Protein AF-0000000069781737 (afdb_homodimer)

Organism: Juglans regia (NCBI:txid51240)

Radius of gyration: 39.89 Å; Cα contacts (8 Å, |Δi|>4): 405; chains: 2; bounding box: 110×147×112 Å

Foldseek 3Di:
DPDDDDDDPPDPPPPPPPPCPPVNVVVVVVVVVVVVLLVLLLVVQVVLADPVVQKRAQNSLCVLCVVLVHHSLALLVLLLCVQLVPQEARIDHSSSSSSSCVVQVDRDSPSVSVSSVVSVVVCPPPVNVLVSLLSLQNNPDHDPPDFWAFLVVVLSSLCNSPCVPQVPLSVLLNVVSVPDDPDGTGGSLLSSLSVVCSVPADPDVRVPDDPPDPGDVSVVVSNVVSVVVVD/DDDPDPPDPDPPPPPPPPPCPVVNVVVVVVVVVVVVLLVLLLVLQVVLDDPVVQKRAQNSLCVLCVLLVHDSLALLVLLLCVQLVPQEARIDHSSSSSSSCVVLVDRDSPSVSVSSVVSVVVCPPPVNVLVSLLSLQNNPDHDPPDFWAFLVVVLSSLCNSPCVPQVPLSVLVNVVSVPDDPDGTGGSLLSSLSVVCSVPADPDVRVPDDPPDPGDVVVVVSNVVSVVVVD

pLDDT: mean 88.0, std 20.46, range [17.0, 98.75]

Sequence (462 aa):
MRRSASRKTGQPNSTSSVNSSPADFFRSASSKATSKELERVDNLFYSYANGSSGMIDPEGIETLCLDMEVDHTDVRILMLAWRMKSEKQGYFSLEEWRRGLKALRADTVHKIKKALPELEKEVRRPSTFVEFSSYAFQYCLTEEKQKSIDIESICELLDLVSGTQFRAQVDLFVEYLKAQNDYKVINMDQWMGFYRFCNEISFPDLSNYDPNLAWPLILDNFVEWLEAKQSMRRSASRKTGQPNSTSSVNSSPADFFRSASSKATSKELERVDNLFYSYANGSSGMIDPEGIETLCLDMEVDHTDVRILMLAWRMKSEKQGYFSLEEWRRGLKALRADTVHKIKKALPELEKEVRRPSTFVEFSSYAFQYCLTEEKQKSIDIESICELLDLVSGTQFRAQVDLFVEYLKAQNDYKVINMDQWMGFYRFCNEISFPDLSNYDPNLAWPLILDNFVEWLEAKQS

Structure (mmCIF, N/CA/C/O backbone):
data_AF-0000000069781737-model_v1
#
loop_
_entity.id
_entity.type
_entity.pdbx_description
1 polymer 'Defective in cullin neddylation protein'
#
loop_
_atom_site.group_PDB
_atom_site.id
_atom_site.type_symbol
_atom_site.label_atom_id
_atom_site.label_alt_id
_atom_site.label_comp_id
_atom_site.label_asym_id
_atom_site.label_entity_id
_atom_site.label_seq_id
_atom_site.pdbx_PDB_ins_code
_atom_site.Cartn_x
_atom_site.Cartn_y
_atom_site.Cartn_z
_atom_site.occupancy
_atom_site.B_iso_or_equiv
_atom_site.auth_seq_id
_atom_site.auth_comp_id
_atom_site.auth_asym_id
_atom_site.auth_atom_id
_atom_site.pdbx_PDB_model_num
ATOM 1 N N . MET A 1 1 ? -53.219 56.375 83.375 1 17 1 MET A N 1
ATOM 2 C CA . MET A 1 1 ? -51.844 56.844 83.312 1 17 1 MET A CA 1
ATOM 3 C C . MET A 1 1 ? -50.969 55.938 82.438 1 17 1 MET A C 1
ATOM 5 O O . MET A 1 1 ? -50.719 54.781 82.812 1 17 1 MET A O 1
ATOM 9 N N . ARG A 1 2 ? -51.125 56.062 81 1 22.19 2 ARG A N 1
ATOM 10 C CA . ARG A 1 2 ? -50.781 55.688 79.688 1 22.19 2 ARG A CA 1
ATOM 11 C C . ARG A 1 2 ? -49.281 55.844 79.375 1 22.19 2 ARG A C 1
ATOM 13 O O . ARG A 1 2 ? -48.812 56.938 79.062 1 22.19 2 ARG A O 1
ATOM 20 N N . ARG A 1 3 ? -48.406 55.281 80.312 1 19.02 3 ARG A N 1
ATOM 21 C CA . ARG A 1 3 ? -47 55.625 80.312 1 19.02 3 ARG A CA 1
ATOM 22 C C . ARG A 1 3 ? -46.375 55.375 79 1 19.02 3 ARG A C 1
ATOM 24 O O . ARG A 1 3 ? -46.812 54.469 78.25 1 19.02 3 ARG A O 1
ATOM 31 N N . SER A 1 4 ? -45.156 55.969 78.375 1 20.45 4 SER A N 1
ATOM 32 C CA . SER A 1 4 ? -44.25 56.656 77.5 1 20.45 4 SER A CA 1
ATOM 33 C C . SER A 1 4 ? -43.156 55.75 76.938 1 20.45 4 SER A C 1
ATOM 35 O O . SER A 1 4 ? -42.312 56.156 76.188 1 20.45 4 SER A O 1
ATOM 37 N N . ALA A 1 5 ? -43.125 54.438 77.25 1 27.5 5 ALA A N 1
ATOM 38 C CA . ALA A 1 5 ? -41.75 53.969 77.062 1 27.5 5 ALA A CA 1
ATOM 39 C C . ALA A 1 5 ? -41.344 54.031 75.562 1 27.5 5 ALA A C 1
ATOM 41 O O . ALA A 1 5 ? -42.062 53.562 74.688 1 27.5 5 ALA A O 1
ATOM 42 N N . SER A 1 6 ? -40.25 54.844 75.125 1 22.27 6 SER A N 1
ATOM 43 C CA . SER A 1 6 ? -39.406 55.375 74.125 1 22.27 6 SER A CA 1
ATOM 44 C C . SER A 1 6 ? -38.5 54.312 73.5 1 22.27 6 SER A C 1
ATOM 46 O O . SER A 1 6 ? -37.75 53.625 74.25 1 22.27 6 SER A O 1
ATOM 48 N N . ARG A 1 7 ? -38.812 53.625 72.5 1 26.56 7 ARG A N 1
ATOM 49 C CA . ARG A 1 7 ? -38.219 52.562 71.688 1 26.56 7 ARG A CA 1
ATOM 50 C C . ARG A 1 7 ? -36.875 53 71.125 1 26.56 7 ARG A C 1
ATOM 52 O O . ARG A 1 7 ? -36.781 54 70.438 1 26.56 7 ARG A O 1
ATOM 59 N N . LYS A 1 8 ? -35.625 52.781 71.812 1 24.89 8 LYS A N 1
ATOM 60 C CA . LYS A 1 8 ? -34.219 53.125 71.562 1 24.89 8 LYS A CA 1
ATOM 61 C C . LYS A 1 8 ? -33.781 52.625 70.188 1 24.89 8 LYS A C 1
ATOM 63 O O . LYS A 1 8 ? -34.031 51.469 69.875 1 24.89 8 LYS A O 1
ATOM 68 N N . THR A 1 9 ? -33.531 53.438 69.125 1 23.08 9 THR A N 1
ATOM 69 C CA . THR A 1 9 ? -33.156 53.438 67.688 1 23.08 9 THR A CA 1
ATOM 70 C C . THR A 1 9 ? -31.734 52.938 67.5 1 23.08 9 THR A C 1
ATOM 72 O O . THR A 1 9 ? -30.781 53.594 67.875 1 23.08 9 THR A O 1
ATOM 75 N N . GLY A 1 10 ? -31.344 51.781 67.938 1 28.06 10 GLY A N 1
ATOM 76 C CA . GLY A 1 10 ? -29.953 51.312 67.875 1 28.06 10 GLY A CA 1
ATOM 77 C C . GLY A 1 10 ? -29.391 51.375 66.438 1 28.06 10 GLY A C 1
ATOM 78 O O . GLY A 1 10 ? -30.109 51.125 65.5 1 28.06 10 GLY A O 1
ATOM 79 N N . GLN A 1 11 ? -28.516 52.375 66.125 1 26.97 11 GLN A N 1
ATOM 80 C CA . GLN A 1 11 ? -27.859 52.719 64.875 1 26.97 11 GLN A CA 1
ATOM 81 C C . GLN A 1 11 ? -26.984 51.594 64.312 1 26.97 11 GLN A C 1
ATOM 83 O O . GLN A 1 11 ? -26.125 51.094 65.062 1 26.97 11 GLN A O 1
ATOM 88 N N . PRO A 1 12 ? -27.375 50.688 63.406 1 32.12 12 PRO A N 1
ATOM 89 C CA . PRO A 1 12 ? -26.734 49.5 62.812 1 32.12 12 PRO A CA 1
ATOM 90 C C . PRO A 1 12 ? -25.469 49.844 62.031 1 32.12 12 PRO A C 1
ATOM 92 O O . PRO A 1 12 ? -24.859 48.969 61.406 1 32.12 12 PRO A O 1
ATOM 95 N N . ASN A 1 13 ? -24.938 51.062 61.875 1 27.42 13 ASN A N 1
ATOM 96 C CA . ASN A 1 13 ? -24.297 51.344 60.594 1 27.42 13 ASN A CA 1
ATOM 97 C C . ASN A 1 13 ? -22.953 50.625 60.5 1 27.42 13 ASN A C 1
ATOM 99 O O . ASN A 1 13 ? -21.922 51.188 60.875 1 27.42 13 ASN A O 1
ATOM 103 N N . SER A 1 14 ? -22.547 49.562 61.156 1 32.84 14 SER A N 1
ATOM 104 C CA . SER A 1 14 ? -21.156 49.188 61 1 32.84 14 SER A CA 1
ATOM 105 C C . SER A 1 14 ? -20.812 48.875 59.531 1 32.84 14 SER A C 1
ATOM 107 O O . SER A 1 14 ? -21.438 48 58.938 1 32.84 14 SER A O 1
ATOM 109 N N . THR A 1 15 ? -20.297 49.875 58.625 1 30.67 15 THR A N 1
ATOM 110 C CA . THR A 1 15 ? -19.703 49.75 57.312 1 30.67 15 THR A CA 1
ATOM 111 C C . THR A 1 15 ? -18.578 48.719 57.312 1 30.67 15 THR A C 1
ATOM 113 O O . THR A 1 15 ? -17.578 48.906 57.969 1 30.67 15 THR A O 1
ATOM 116 N N . SER A 1 16 ? -18.781 47.438 57.438 1 36.41 16 SER A N 1
ATOM 117 C CA . SER A 1 16 ? -17.766 46.438 57.188 1 36.41 16 SER A CA 1
ATOM 118 C C . SER A 1 16 ? -17.016 46.719 55.906 1 36.41 16 SER A C 1
ATOM 120 O O . SER A 1 16 ? -17.609 46.719 54.812 1 36.41 16 SER A O 1
ATOM 122 N N . SER A 1 17 ? -16.031 47.594 55.875 1 38.56 17 SER A N 1
ATOM 123 C CA . SER A 1 17 ? -15.078 47.812 54.812 1 38.56 17 SER A CA 1
ATOM 124 C C . SER A 1 17 ? -14.523 46.5 54.281 1 38.56 17 SER A C 1
ATOM 126 O O . SER A 1 17 ? -13.953 45.719 55.031 1 38.56 17 SER A O 1
ATOM 128 N N . VAL A 1 18 ? -15.297 45.812 53.375 1 42.66 18 VAL A N 1
ATOM 129 C CA . VAL A 1 18 ? -14.766 44.75 52.562 1 42.66 18 VAL A CA 1
ATOM 130 C C . VAL A 1 18 ? -13.344 45.062 52.125 1 42.66 18 VAL A C 1
ATOM 132 O O . VAL A 1 18 ? -13.133 46.031 51.344 1 42.66 18 VAL A O 1
ATOM 135 N N . ASN A 1 19 ? -12.406 45.156 53 1 39.69 19 ASN A N 1
ATOM 136 C CA . ASN A 1 19 ? -11.008 45.219 52.594 1 39.69 19 ASN A CA 1
ATOM 137 C C . ASN A 1 19 ? -10.703 44.188 51.5 1 39.69 19 ASN A C 1
ATOM 139 O O . ASN A 1 19 ? -10.789 42.969 51.75 1 39.69 19 ASN A O 1
ATOM 143 N N . SER A 1 20 ? -11.141 44.469 50.344 1 46.62 20 SER A N 1
ATOM 144 C CA . SER A 1 20 ? -10.68 43.688 49.219 1 46.62 20 SER A CA 1
ATOM 145 C C . SER A 1 20 ? -9.188 43.406 49.312 1 46.62 20 SER A C 1
ATOM 147 O O . SER A 1 20 ? -8.375 44.312 49.438 1 46.62 20 SER A O 1
ATOM 149 N N . SER A 1 21 ? -8.742 42.344 49.906 1 51.09 21 SER A N 1
ATOM 150 C CA . SER A 1 21 ? -7.348 41.969 50.031 1 51.09 21 SER A CA 1
ATOM 151 C C . SER A 1 21 ? -6.594 42.125 48.719 1 51.09 21 SER A C 1
ATOM 153 O O . SER A 1 21 ? -7.199 42.094 47.625 1 51.09 21 SER A O 1
ATOM 155 N N . PRO A 1 22 ? -5.367 42.594 48.75 1 53.03 22 PRO A N 1
ATOM 156 C CA . PRO A 1 22 ? -4.5 42.656 47.562 1 53.03 22 PRO A CA 1
ATOM 157 C C . PRO A 1 22 ? -4.633 41.438 46.656 1 53.03 22 PRO A C 1
ATOM 159 O O . PRO A 1 22 ? -4.414 41.531 45.469 1 53.03 22 PRO A O 1
ATOM 162 N N . ALA A 1 23 ? -5.039 40.438 47.25 1 55.84 23 ALA A N 1
ATOM 163 C CA . ALA A 1 23 ? -5.207 39.25 46.438 1 55.84 23 ALA A CA 1
ATOM 164 C C . ALA A 1 23 ? -6.406 39.375 45.5 1 55.84 23 ALA A C 1
ATOM 166 O O . ALA A 1 23 ? -6.379 38.875 44.375 1 55.84 23 ALA A O 1
ATOM 167 N N . ASP A 1 24 ? -7.383 40.031 46.094 1 56.22 24 ASP A N 1
ATOM 168 C CA . ASP A 1 24 ? -8.578 40.219 45.281 1 56.22 24 ASP A CA 1
ATOM 169 C C . ASP A 1 24 ? -8.312 41.156 44.125 1 56.22 24 ASP A C 1
ATOM 171 O O . ASP A 1 24 ? -8.875 41 43.031 1 56.22 24 ASP A O 1
ATOM 175 N N . PHE A 1 25 ? -7.492 42.094 44.375 1 53.75 25 PHE A N 1
ATOM 176 C CA . PHE A 1 25 ? -7.109 43.062 43.344 1 53.75 25 PHE A CA 1
ATOM 177 C C . PHE A 1 25 ? -6.262 42.375 42.25 1 53.75 25 PHE A C 1
ATOM 179 O O . PHE A 1 25 ? -6.441 42.625 41.062 1 53.75 25 PHE A O 1
ATOM 186 N N . PHE A 1 26 ? -5.355 41.469 42.719 1 55.47 26 PHE A N 1
ATOM 187 C CA . PHE A 1 26 ? -4.512 40.75 41.781 1 55.47 26 PHE A CA 1
ATOM 188 C C . PHE A 1 26 ? -5.344 39.781 40.938 1 55.47 26 PHE A C 1
ATOM 190 O O . PHE A 1 26 ? -5.117 39.656 39.719 1 55.47 26 PHE A O 1
ATOM 197 N N . ARG A 1 27 ? -6.207 39.062 41.625 1 58.59 27 ARG A N 1
ATOM 198 C CA . ARG A 1 27 ? -7.105 38.188 40.875 1 58.59 27 ARG A CA 1
ATOM 199 C C . ARG A 1 27 ? -8.008 38.969 39.938 1 58.59 27 ARG A C 1
ATOM 201 O O . ARG A 1 27 ? -8.242 38.594 38.781 1 58.59 27 ARG A O 1
ATOM 208 N N . SER A 1 28 ? -8.516 40.031 40.469 1 57.78 28 SER A N 1
ATOM 209 C CA . SER A 1 28 ? -9.367 40.906 39.656 1 57.78 28 SER A CA 1
ATOM 210 C C . SER A 1 28 ? -8.586 41.531 38.5 1 57.78 28 SER A C 1
ATOM 212 O O . SER A 1 28 ? -9.086 41.594 37.375 1 57.78 28 SER A O 1
ATOM 214 N N . ALA A 1 29 ? -7.355 41.938 38.75 1 60.22 29 ALA A N 1
ATOM 215 C CA . ALA A 1 29 ? -6.496 42.5 37.719 1 60.22 29 ALA A CA 1
ATOM 216 C C . ALA A 1 29 ? -6.074 41.438 36.719 1 60.22 29 ALA A C 1
ATOM 218 O O . ALA A 1 29 ? -6.039 41.688 35.5 1 60.22 29 ALA A O 1
ATOM 219 N N . SER A 1 30 ? -5.793 40.281 37.312 1 62.22 30 SER A N 1
ATOM 220 C CA . SER A 1 30 ? -5.422 39.156 36.469 1 62.22 30 SER A CA 1
ATOM 221 C C . SER A 1 30 ? -6.59 38.719 35.594 1 62.22 30 SER A C 1
ATOM 223 O O . SER A 1 30 ? -6.406 38.438 34.406 1 62.22 30 SER A O 1
ATOM 225 N N . SER A 1 31 ? -7.754 38.781 36.188 1 67.62 31 SER A N 1
ATOM 226 C CA . SER A 1 31 ? -8.961 38.438 35.438 1 67.62 31 SER A CA 1
ATOM 227 C C . SER A 1 31 ? -9.266 39.469 34.375 1 67.62 31 SER A C 1
ATOM 229 O O . SER A 1 31 ? -9.633 39.125 33.25 1 67.62 31 SER A O 1
ATOM 231 N N . LYS A 1 32 ? -9.086 40.75 34.781 1 69.44 32 LYS A N 1
ATOM 232 C CA . LYS A 1 32 ? -9.32 41.812 33.812 1 69.44 32 LYS A CA 1
ATOM 233 C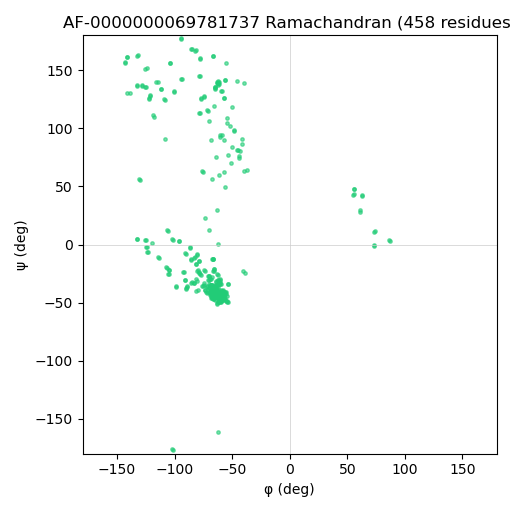 C . LYS A 1 32 ? -8.281 41.781 32.688 1 69.44 32 LYS A C 1
ATOM 235 O O . LYS A 1 32 ? -8.617 41.969 31.516 1 69.44 32 LYS A O 1
ATOM 240 N N . ALA A 1 33 ? -7.004 41.594 33.031 1 70.44 33 ALA A N 1
ATOM 241 C CA . ALA A 1 33 ? -5.938 41.5 32.031 1 70.44 33 ALA A CA 1
ATOM 242 C C . ALA A 1 33 ? -6.184 40.344 31.062 1 70.44 33 ALA A C 1
ATOM 244 O O . ALA A 1 33 ? -5.984 40.469 29.859 1 70.44 33 ALA A O 1
ATOM 245 N N . THR A 1 34 ? -6.598 39.219 31.609 1 76.44 34 THR A N 1
ATOM 246 C CA . THR A 1 34 ? -6.914 38.062 30.797 1 76.44 34 THR A CA 1
ATOM 247 C C . THR A 1 34 ? -8.094 38.344 29.875 1 76.44 34 THR A C 1
ATOM 249 O O . THR A 1 34 ? -8.102 37.906 28.719 1 76.44 34 THR A O 1
ATOM 252 N N . SER A 1 35 ? -8.93 39.094 30.406 1 80.94 35 SER A N 1
ATOM 253 C CA . SER A 1 35 ? -10.094 39.469 29.609 1 80.94 35 SER A CA 1
ATOM 254 C C . SER A 1 35 ? -9.695 40.406 28.453 1 80.94 35 SER A C 1
ATOM 256 O O . SER A 1 35 ? -10.188 40.219 27.328 1 80.94 35 SER A O 1
ATOM 258 N N . LYS A 1 36 ? -8.859 41.344 28.766 1 86.25 36 LYS A N 1
ATOM 259 C CA . LYS A 1 36 ? -8.406 42.281 27.719 1 86.25 36 LYS A CA 1
ATOM 260 C C . LYS A 1 36 ? -7.598 41.531 26.656 1 86.25 36 LYS A C 1
ATOM 262 O O . LYS A 1 36 ? -7.711 41.844 25.469 1 86.25 36 LYS A O 1
ATOM 267 N N . GLU A 1 37 ? -6.777 40.656 27.125 1 85.31 37 GLU A N 1
ATOM 268 C CA . GLU A 1 37 ? -5.984 39.844 26.203 1 85.31 37 GLU A CA 1
ATOM 269 C C . GLU A 1 37 ? -6.879 39.062 25.266 1 85.31 37 GLU A C 1
ATOM 271 O O . GLU A 1 37 ? -6.621 38.969 24.062 1 85.31 37 GLU A O 1
ATOM 276 N N . LEU A 1 38 ? -7.875 38.5 25.781 1 89.5 38 LEU A N 1
ATOM 277 C CA . LEU A 1 38 ? -8.812 37.719 25 1 89.5 38 LEU A CA 1
ATOM 278 C C . LEU A 1 38 ? -9.523 38.594 23.969 1 89.5 38 LEU A C 1
ATOM 280 O O . LEU A 1 38 ? -9.773 38.156 22.844 1 89.5 38 LEU A O 1
ATOM 284 N N . GLU A 1 39 ? -9.812 39.719 24.406 1 92.56 39 GLU A N 1
ATOM 285 C CA . GLU A 1 39 ? -10.438 40.656 23.484 1 92.56 39 GLU A CA 1
ATOM 286 C C . GLU A 1 39 ? -9.516 40.969 22.312 1 92.56 39 GLU A C 1
ATOM 288 O O . GLU A 1 39 ? -9.961 41.094 21.172 1 92.56 39 GLU A O 1
ATOM 293 N N . ARG A 1 40 ? -8.297 41.188 22.594 1 93.94 40 ARG A N 1
ATOM 294 C CA . ARG A 1 40 ? -7.32 41.438 21.547 1 93.94 40 ARG A CA 1
ATOM 295 C C . ARG A 1 40 ? -7.188 40.25 20.594 1 93.94 40 ARG A C 1
ATOM 297 O O . ARG A 1 40 ? -7.074 40.438 19.375 1 93.94 40 ARG A O 1
ATOM 304 N N . VAL A 1 41 ? -7.195 39.125 21.188 1 96.5 41 VAL A N 1
ATOM 305 C CA . VAL A 1 41 ? -7.09 37.906 20.406 1 96.5 41 VAL A CA 1
ATOM 306 C C . VAL A 1 41 ? -8.281 37.781 19.453 1 96.5 41 VAL A C 1
ATOM 308 O O . VAL A 1 41 ? -8.109 37.469 18.281 1 96.5 41 VAL A O 1
ATOM 311 N N . ASP A 1 42 ? -9.43 38.062 19.953 1 96.69 42 ASP A N 1
ATOM 312 C CA . ASP A 1 42 ? -10.641 38 19.141 1 96.69 42 ASP A CA 1
ATOM 313 C C . ASP A 1 42 ? -10.609 39.062 18.047 1 96.69 42 ASP A C 1
ATOM 315 O O . ASP A 1 42 ? -10.992 38.781 16.906 1 96.69 42 ASP A O 1
ATOM 319 N N . ASN A 1 43 ? -10.219 40.25 18.453 1 96.25 43 ASN A N 1
ATOM 320 C CA . ASN A 1 43 ? -10.148 41.312 17.469 1 96.25 43 ASN A CA 1
ATOM 321 C C . ASN A 1 43 ? -9.18 40.969 16.344 1 96.25 43 ASN A C 1
ATOM 323 O O . ASN A 1 43 ? -9.461 41.281 15.18 1 96.25 43 ASN A O 1
ATOM 327 N N . LEU A 1 44 ? -8.094 40.406 16.75 1 97.06 44 LEU A N 1
ATOM 328 C CA . LEU A 1 44 ? -7.117 40 15.742 1 97.06 44 LEU A CA 1
ATOM 329 C C . LEU A 1 44 ? -7.719 38.969 14.805 1 97.06 44 LEU A C 1
ATOM 331 O O . LEU A 1 44 ? -7.488 39 13.594 1 97.06 44 LEU A O 1
ATOM 335 N N . PHE A 1 45 ? -8.43 38.031 15.328 1 98 45 PHE A N 1
ATOM 336 C CA . PHE A 1 45 ? -9.109 37 14.531 1 98 45 PHE A CA 1
ATOM 337 C C . PHE A 1 45 ? -10.016 37.656 13.5 1 98 45 PHE A C 1
ATOM 339 O O . PHE A 1 45 ? -9.961 37.312 12.312 1 98 45 PHE A O 1
ATOM 346 N N . TYR A 1 46 ? -10.789 38.562 13.891 1 97 46 TYR A N 1
ATOM 347 C CA . TYR A 1 46 ? -11.805 39.156 13.031 1 97 46 TYR A CA 1
ATOM 348 C C . TYR A 1 46 ? -11.18 40.094 12 1 97 46 TYR A C 1
ATOM 350 O O . TYR A 1 46 ? -11.797 40.406 10.977 1 97 46 TYR A O 1
ATOM 358 N N . SER A 1 47 ? -10.008 40.562 12.281 1 97 47 SER A N 1
ATOM 359 C CA . SER A 1 47 ? -9.289 41.375 11.297 1 97 47 SER A CA 1
ATOM 360 C C . SER A 1 47 ? -8.898 40.562 10.078 1 97 47 SER A C 1
ATOM 362 O O . SER A 1 47 ? -8.695 41.094 8.992 1 97 47 SER A O 1
ATOM 364 N N . TYR A 1 48 ? -8.82 39.25 10.242 1 97.88 48 TYR A N 1
ATOM 365 C CA . TYR A 1 48 ? -8.375 38.375 9.148 1 97.88 48 TYR A CA 1
ATOM 366 C C . TYR A 1 48 ? -9.5 37.469 8.672 1 97.88 48 TYR A C 1
ATOM 368 O O . TYR A 1 48 ? -9.422 36.875 7.598 1 97.88 48 TYR A O 1
ATOM 376 N N . ALA A 1 49 ? -10.555 37.438 9.43 1 97.81 49 ALA A N 1
ATOM 377 C CA . ALA A 1 49 ? -11.648 36.531 9.125 1 97.81 49 ALA A CA 1
ATOM 378 C C . ALA A 1 49 ? -12.508 37.062 7.98 1 97.81 49 ALA A C 1
ATOM 380 O O . ALA A 1 49 ? -12.664 38.281 7.824 1 97.81 49 ALA A O 1
ATOM 381 N N . ASN A 1 50 ? -12.961 36.125 7.219 1 95.5 50 ASN A N 1
ATOM 382 C CA . ASN A 1 50 ? -13.977 36.438 6.219 1 95.5 50 ASN A CA 1
ATOM 383 C C . ASN A 1 50 ? -15.344 36.656 6.855 1 95.5 50 ASN A C 1
ATOM 385 O O . ASN A 1 50 ? -15.844 35.812 7.59 1 95.5 50 ASN A O 1
ATOM 389 N N . GLY A 1 51 ? -15.953 37.781 6.543 1 91.31 51 GLY A N 1
ATOM 390 C CA . GLY A 1 51 ? -17.219 38.156 7.152 1 91.31 51 GLY A CA 1
ATOM 391 C C . GLY A 1 51 ? -18.344 37.188 6.859 1 91.31 51 GLY A C 1
ATOM 392 O O . GLY A 1 51 ? -19.188 36.938 7.719 1 91.31 51 GLY A O 1
ATOM 393 N N . SER A 1 52 ? -18.312 36.594 5.762 1 92.5 52 SER A N 1
ATOM 394 C CA . SER A 1 52 ? -19.391 35.719 5.328 1 92.5 52 SER A CA 1
ATOM 395 C C . SER A 1 52 ? -19.25 34.344 5.969 1 92.5 52 SER A C 1
ATOM 397 O O . SER A 1 52 ? -20.234 33.781 6.465 1 92.5 52 SER A O 1
ATOM 399 N N . SER A 1 53 ? -18.062 33.812 6.086 1 91.88 53 SER A N 1
ATOM 400 C CA . SER A 1 53 ? -17.844 32.438 6.605 1 91.88 53 SER A CA 1
ATOM 401 C C . SER A 1 53 ? -17.609 32.469 8.109 1 91.88 53 SER A C 1
ATOM 403 O O . SER A 1 53 ? -17.766 31.453 8.781 1 91.88 53 SER A O 1
ATOM 405 N N . GLY A 1 54 ? -17.156 33.625 8.586 1 95.19 54 GLY A N 1
ATOM 406 C CA . GLY A 1 54 ? -16.812 33.719 10 1 95.19 54 GLY A CA 1
ATOM 407 C C . GLY A 1 54 ? -15.523 33 10.359 1 95.19 54 GLY A C 1
ATOM 408 O O . GLY A 1 54 ? -15.25 32.75 11.539 1 95.19 54 GLY A O 1
ATOM 409 N N . MET A 1 55 ? -14.789 32.594 9.406 1 97.81 55 MET A N 1
ATOM 410 C CA . MET A 1 55 ? -13.516 31.922 9.609 1 97.81 55 MET A CA 1
ATOM 411 C C . MET A 1 55 ? -12.383 32.625 8.891 1 97.81 55 MET A C 1
ATOM 413 O O . MET A 1 55 ? -12.625 33.438 7.973 1 97.81 55 MET A O 1
ATOM 417 N N . ILE A 1 56 ? -11.203 32.438 9.5 1 98.19 56 ILE A N 1
ATOM 418 C CA . ILE A 1 56 ? -10.047 32.844 8.695 1 98.19 56 ILE A CA 1
ATOM 419 C C . ILE A 1 56 ? -9.852 31.844 7.555 1 98.19 56 ILE A C 1
ATOM 421 O O . ILE A 1 56 ? -9.641 30.641 7.789 1 98.19 56 ILE A O 1
ATOM 425 N N . ASP A 1 57 ? -10.008 32.281 6.34 1 97.56 57 ASP A N 1
ATOM 426 C CA . ASP A 1 57 ? -9.914 31.469 5.145 1 97.56 57 ASP A CA 1
ATOM 427 C C . ASP A 1 57 ? -8.57 31.656 4.441 1 97.56 57 ASP A C 1
ATOM 429 O O . ASP A 1 57 ? -7.676 32.312 4.977 1 97.56 57 ASP A O 1
ATOM 433 N N . PRO A 1 58 ? -8.336 31.062 3.32 1 96.12 58 PRO A N 1
ATOM 434 C CA . PRO A 1 58 ? -7.031 31.141 2.656 1 96.12 58 PRO A CA 1
ATOM 435 C C . PRO A 1 58 ? -6.594 32.594 2.398 1 96.12 58 PRO A C 1
ATOM 437 O O . PRO A 1 58 ? -5.414 32.906 2.562 1 96.12 58 PRO A O 1
ATOM 440 N N . GLU A 1 59 ? -7.445 33.375 2.01 1 96.75 59 GLU A N 1
ATOM 441 C CA . GLU A 1 59 ? -7.117 34.781 1.812 1 96.75 59 GLU A CA 1
ATOM 442 C C . GLU A 1 59 ? -6.691 35.438 3.123 1 96.75 59 GLU A C 1
ATOM 444 O O . GLU A 1 59 ? -5.742 36.25 3.148 1 96.75 59 GLU A O 1
ATOM 449 N N . GLY A 1 60 ? -7.438 35.188 4.117 1 97.81 60 GLY A N 1
ATOM 450 C CA . GLY A 1 60 ? -7.074 35.688 5.434 1 97.81 60 GLY A CA 1
ATOM 451 C C . GLY A 1 60 ? -5.719 35.219 5.906 1 97.81 60 GLY A C 1
ATOM 452 O O . GLY A 1 60 ? -4.949 35.969 6.488 1 97.81 60 GLY A O 1
ATOM 453 N N . ILE A 1 61 ? -5.434 33.969 5.707 1 97.5 61 ILE A N 1
ATOM 454 C CA . ILE A 1 61 ? -4.141 33.375 6.074 1 97.5 61 ILE A CA 1
ATOM 455 C C . ILE A 1 61 ? -3.029 34.094 5.297 1 97.5 61 ILE A C 1
ATOM 457 O O . ILE A 1 61 ? -1.98 34.406 5.859 1 97.5 61 ILE A O 1
ATOM 461 N N . GLU A 1 62 ? -3.252 34.344 4.035 1 97.25 62 GLU A N 1
ATOM 462 C CA . GLU A 1 62 ? -2.262 35.031 3.217 1 97.25 62 GLU A CA 1
ATOM 463 C C . GLU A 1 62 ? -1.994 36.438 3.748 1 97.25 62 GLU A C 1
ATOM 465 O O . GLU A 1 62 ? -0.844 36.875 3.799 1 97.25 62 GLU A O 1
ATOM 470 N N . THR A 1 63 ? -3.049 37.156 4.098 1 97.88 63 THR A N 1
ATOM 471 C CA . THR A 1 63 ? -2.906 38.5 4.648 1 97.88 63 THR A CA 1
ATOM 472 C C . THR A 1 63 ? -2.146 38.469 5.969 1 97.88 63 THR A C 1
ATOM 474 O O . THR A 1 63 ? -1.298 39.312 6.227 1 97.88 63 THR A O 1
ATOM 477 N N . LEU A 1 64 ? -2.525 37.5 6.781 1 97.94 64 LEU A N 1
ATOM 478 C CA . LEU A 1 64 ? -1.812 37.312 8.039 1 97.94 64 LEU A CA 1
ATOM 479 C C . LEU A 1 64 ? -0.323 37.094 7.797 1 97.94 64 LEU A C 1
ATOM 481 O O . LEU A 1 64 ? 0.516 37.719 8.453 1 97.94 64 LEU A O 1
ATOM 485 N N . CYS A 1 65 ? -0.029 36.25 6.879 1 98.06 65 CYS A N 1
ATOM 486 C CA . CYS A 1 65 ? 1.358 35.938 6.539 1 98.06 65 CYS A CA 1
ATOM 487 C C . CYS A 1 65 ? 2.072 37.188 6.027 1 98.06 65 CYS A C 1
ATOM 489 O O . CYS A 1 65 ? 3.229 37.438 6.375 1 98.06 65 CYS A O 1
ATOM 491 N N . LEU A 1 66 ? 1.431 37.938 5.266 1 97.44 66 LEU A N 1
ATOM 492 C CA . LEU A 1 66 ? 1.993 39.188 4.77 1 97.44 66 LEU A CA 1
ATOM 493 C C . LEU A 1 66 ? 2.334 40.125 5.922 1 97.44 66 LEU A C 1
ATOM 495 O O . LEU A 1 66 ? 3.42 40.719 5.949 1 97.44 66 LEU A O 1
ATOM 499 N N . ASP A 1 67 ? 1.438 40.25 6.816 1 97.75 67 ASP A N 1
ATOM 500 C CA . ASP A 1 67 ? 1.643 41.125 7.965 1 97.75 67 ASP A CA 1
ATOM 501 C C . ASP A 1 67 ? 2.799 40.656 8.828 1 97.75 67 ASP A C 1
ATOM 503 O O . ASP A 1 67 ? 3.516 41.438 9.43 1 97.75 67 ASP A O 1
ATOM 507 N N . MET A 1 68 ? 2.924 39.344 8.922 1 97.38 68 MET A N 1
ATOM 508 C CA . MET A 1 68 ? 4 38.75 9.711 1 97.38 68 MET A CA 1
ATOM 509 C C . MET A 1 68 ? 5.297 38.688 8.906 1 97.38 68 MET A C 1
ATOM 511 O O . MET A 1 68 ? 6.348 38.344 9.445 1 97.38 68 MET A O 1
ATOM 515 N N . GLU A 1 69 ? 5.195 38.938 7.645 1 97.19 69 GLU A N 1
ATOM 516 C CA . GLU A 1 69 ? 6.348 38.875 6.75 1 97.19 69 GLU A CA 1
ATOM 517 C C . GLU A 1 69 ? 6.918 37.469 6.684 1 97.19 69 GLU A C 1
ATOM 519 O O . GLU A 1 69 ? 8.133 37.281 6.816 1 97.19 69 GLU A O 1
ATOM 524 N N . VAL A 1 70 ? 6.07 36.594 6.617 1 96.75 70 VAL A N 1
ATOM 525 C CA . VAL A 1 70 ? 6.41 35.188 6.465 1 96.75 70 VAL A CA 1
ATOM 526 C C . VAL A 1 70 ? 5.684 34.594 5.25 1 96.75 70 VAL A C 1
ATOM 528 O O . VAL A 1 70 ? 4.52 34.938 5.004 1 96.75 70 VAL A O 1
ATOM 531 N N . ASP A 1 71 ? 6.406 33.844 4.48 1 95.56 71 ASP A N 1
ATOM 532 C CA . ASP A 1 71 ? 5.777 33.219 3.334 1 95.56 71 ASP A CA 1
ATOM 533 C C . ASP A 1 71 ? 4.684 32.25 3.783 1 95.56 71 ASP A C 1
ATOM 535 O O . ASP A 1 71 ? 4.859 31.5 4.758 1 95.56 71 ASP A O 1
ATOM 539 N N . HIS A 1 72 ? 3.59 32.25 3.068 1 92.94 72 HIS A N 1
ATOM 540 C CA . HIS A 1 72 ? 2.475 31.375 3.438 1 92.94 72 HIS A CA 1
ATOM 541 C C . HIS A 1 72 ? 2.832 29.906 3.248 1 92.94 72 HIS A C 1
ATOM 543 O O . HIS A 1 72 ? 2.15 29.031 3.775 1 92.94 72 HIS A O 1
ATOM 549 N N . THR A 1 73 ? 3.947 29.656 2.547 1 92.62 73 THR A N 1
ATOM 550 C CA . THR A 1 73 ? 4.387 28.281 2.326 1 92.62 73 THR A CA 1
ATOM 551 C C . THR A 1 73 ? 5.438 27.875 3.357 1 92.62 73 THR A C 1
ATOM 553 O O . THR A 1 73 ? 6.012 26.797 3.271 1 92.62 73 THR A O 1
ATOM 556 N N . ASP A 1 74 ? 5.699 28.812 4.289 1 95.38 74 ASP A N 1
ATOM 557 C CA . ASP A 1 74 ? 6.625 28.516 5.379 1 95.38 74 ASP A CA 1
ATOM 558 C C . ASP A 1 74 ? 6.082 27.406 6.281 1 95.38 74 ASP A C 1
ATOM 560 O O . ASP A 1 74 ? 4.902 27.422 6.641 1 95.38 74 ASP A O 1
ATOM 564 N N . VAL A 1 75 ? 6.91 26.453 6.648 1 97.12 75 VAL A N 1
ATOM 565 C CA . VAL A 1 75 ? 6.5 25.297 7.445 1 97.12 75 VAL A CA 1
ATOM 566 C C . VAL A 1 75 ? 5.945 25.766 8.789 1 97.12 75 VAL A C 1
ATOM 568 O O . VAL A 1 75 ? 5.09 25.109 9.375 1 97.12 75 VAL A O 1
ATOM 571 N N . ARG A 1 76 ? 6.395 26.891 9.352 1 97.38 76 ARG A N 1
ATOM 572 C CA . ARG A 1 76 ? 5.965 27.406 10.648 1 97.38 76 ARG A CA 1
ATOM 573 C C . ARG A 1 76 ? 4.48 27.75 10.633 1 97.38 76 ARG A C 1
ATOM 575 O O . ARG A 1 76 ? 3.832 27.781 11.68 1 97.38 76 ARG A O 1
ATOM 582 N N . ILE A 1 77 ? 3.957 28.047 9.398 1 97.19 77 ILE A N 1
ATOM 583 C CA . ILE A 1 77 ? 2.521 28.297 9.297 1 97.19 77 ILE A CA 1
ATOM 584 C C . ILE A 1 77 ? 1.76 26.984 9.508 1 97.19 77 ILE A C 1
ATOM 586 O O . ILE A 1 77 ? 0.711 26.969 10.156 1 97.19 77 ILE A O 1
ATOM 590 N N . LEU A 1 78 ? 2.316 25.938 8.992 1 97.75 78 LEU A N 1
ATOM 591 C CA . LEU A 1 78 ? 1.742 24.625 9.25 1 97.75 78 LEU A CA 1
ATOM 592 C C . LEU A 1 78 ? 1.871 24.25 10.727 1 97.75 78 LEU A C 1
ATOM 594 O O . LEU A 1 78 ? 0.958 23.672 11.305 1 97.75 78 LEU A O 1
ATOM 598 N N . MET A 1 79 ? 2.957 24.625 11.297 1 98.25 79 MET A N 1
ATOM 599 C CA . MET A 1 79 ? 3.168 24.375 12.727 1 98.25 79 MET A CA 1
ATOM 600 C C . MET A 1 79 ? 2.178 25.188 13.562 1 98.25 79 MET A C 1
ATOM 602 O O . MET A 1 79 ? 1.722 24.703 14.609 1 98.25 79 MET A O 1
ATOM 606 N N . LEU A 1 80 ? 1.936 26.375 13.109 1 98.06 80 LEU A N 1
ATOM 607 C CA . LEU A 1 80 ? 0.914 27.172 13.781 1 98.06 80 LEU A CA 1
ATOM 608 C C . LEU A 1 80 ? -0.447 26.484 13.703 1 98.06 80 LEU A C 1
ATOM 610 O O . LEU A 1 80 ? -1.173 26.422 14.703 1 98.06 80 LEU A O 1
ATOM 614 N N . ALA A 1 81 ? -0.797 26.016 12.531 1 98.06 81 ALA A N 1
ATOM 615 C CA . ALA A 1 81 ? -2.039 25.266 12.367 1 98.06 81 ALA A CA 1
ATOM 616 C C . ALA A 1 81 ? -2.074 24.047 13.297 1 98.06 81 ALA A C 1
ATOM 618 O O . ALA A 1 81 ? -3.113 23.75 13.891 1 98.06 81 ALA A O 1
ATOM 619 N N . TRP A 1 82 ? -1.01 23.406 13.422 1 98.31 82 TRP A N 1
ATOM 620 C CA . TRP A 1 82 ? -0.884 22.266 14.32 1 98.31 82 TRP A CA 1
ATOM 621 C C . TRP A 1 82 ? -1.132 22.688 15.766 1 98.31 82 TRP A C 1
ATOM 623 O O . TRP A 1 82 ? -1.855 22 16.5 1 98.31 82 TRP A O 1
ATOM 633 N N . ARG A 1 83 ? -0.467 23.797 16.156 1 98 83 ARG A N 1
ATOM 634 C CA . ARG A 1 83 ? -0.643 24.312 17.516 1 98 83 ARG A CA 1
ATOM 635 C C . ARG A 1 83 ? -2.102 24.656 17.781 1 98 83 ARG A C 1
ATOM 637 O O . ARG A 1 83 ? -2.592 24.5 18.891 1 98 83 ARG A O 1
ATOM 644 N N . MET A 1 84 ? -2.766 25.109 16.766 1 98 84 MET A N 1
ATOM 645 C CA . MET A 1 84 ? -4.18 25.453 16.844 1 98 84 MET A CA 1
ATOM 646 C C . MET A 1 84 ? -5.059 24.219 16.781 1 98 84 MET A C 1
ATOM 648 O O . MET A 1 84 ? -6.254 24.281 17.078 1 98 84 MET A O 1
ATOM 652 N N . LYS A 1 85 ? -4.5 23.078 16.391 1 97.88 85 LYS A N 1
ATOM 653 C CA . LYS A 1 85 ? -5.242 21.859 16.109 1 97.88 85 LYS A CA 1
ATOM 654 C C . LYS A 1 85 ? -6.332 22.094 15.07 1 97.88 85 LYS A C 1
ATOM 656 O O . LYS A 1 85 ? -7.48 21.688 15.266 1 97.88 85 LYS A O 1
ATOM 661 N N . SER A 1 86 ? -5.891 22.844 14.078 1 97.75 86 SER A N 1
ATOM 662 C CA . SER A 1 86 ? -6.836 23.141 13.008 1 97.75 86 SER A CA 1
ATOM 663 C C . SER A 1 86 ? -7.285 21.875 12.297 1 97.75 86 SER A C 1
ATOM 665 O O . SER A 1 86 ? -6.465 21.016 11.961 1 97.75 86 SER A O 1
ATOM 667 N N . GLU A 1 87 ? -8.555 21.797 11.977 1 95.19 87 GLU A N 1
ATOM 668 C CA . GLU A 1 87 ? -9.109 20.562 11.422 1 95.19 87 GLU A CA 1
ATOM 669 C C . GLU A 1 87 ? -9.219 20.641 9.906 1 95.19 87 GLU A C 1
ATOM 671 O O . GLU A 1 87 ? -9.055 19.625 9.211 1 95.19 87 GLU A O 1
ATOM 676 N N . LYS A 1 88 ? -9.539 21.797 9.406 1 94.12 88 LYS A N 1
ATOM 677 C CA . LYS A 1 88 ? -9.758 21.984 7.973 1 94.12 88 LYS A CA 1
ATOM 678 C C . LYS A 1 88 ? -8.617 22.781 7.34 1 94.12 88 LYS A C 1
ATOM 680 O O . LYS A 1 88 ? -8.336 23.906 7.754 1 94.12 88 LYS A O 1
ATOM 685 N N . GLN A 1 89 ? -8.062 22.172 6.355 1 93.81 89 GLN A N 1
ATOM 686 C CA . GLN A 1 89 ? -6.938 22.828 5.703 1 93.81 89 GLN A CA 1
ATOM 687 C C . GLN A 1 89 ? -7.344 24.219 5.188 1 93.81 89 GLN A C 1
ATOM 689 O O . GLN A 1 89 ? -8.359 24.344 4.504 1 93.81 89 GLN A O 1
ATOM 694 N N . GLY A 1 90 ? -6.609 25.203 5.578 1 94.19 90 GLY A N 1
ATOM 695 C CA . GLY A 1 90 ? -6.777 26.547 5.051 1 94.19 90 GLY A CA 1
ATOM 696 C C . GLY A 1 90 ? -7.82 27.359 5.805 1 94.19 90 GLY A C 1
ATOM 697 O O . GLY A 1 90 ? -8.102 28.5 5.445 1 94.19 90 GLY A O 1
ATOM 698 N N . TYR A 1 91 ? -8.328 26.75 6.816 1 95.75 91 TYR A N 1
ATOM 699 C CA . TYR A 1 91 ? -9.352 27.469 7.578 1 95.75 91 TYR A CA 1
ATOM 700 C C . TYR A 1 91 ? -9.07 27.391 9.07 1 95.75 91 TYR A C 1
ATOM 702 O O . TYR A 1 91 ? -8.672 26.344 9.586 1 95.75 91 TYR A O 1
ATOM 710 N N . PHE A 1 92 ? -9.25 28.547 9.727 1 98.06 92 PHE A N 1
ATOM 711 C CA . PHE A 1 92 ? -9.148 28.594 11.18 1 98.06 92 PHE A CA 1
ATOM 712 C C . PHE A 1 92 ? -10.43 29.125 11.797 1 98.06 92 PHE A C 1
ATOM 714 O O . PHE A 1 92 ? -10.914 30.203 11.43 1 98.06 92 PHE A O 1
ATOM 721 N N . SER A 1 93 ? -10.992 28.375 12.711 1 98.06 93 SER A N 1
ATOM 722 C CA . SER A 1 93 ? -12.117 28.891 13.492 1 98.06 93 SER A CA 1
ATOM 723 C C . SER A 1 93 ? -11.633 29.75 14.648 1 98.06 93 SER A C 1
ATOM 725 O O . SER A 1 93 ? -10.445 29.766 14.977 1 98.06 93 SER A O 1
ATOM 727 N N . LEU A 1 94 ? -12.586 30.438 15.188 1 97.75 94 LEU A N 1
ATOM 728 C CA . LEU A 1 94 ? -12.258 31.297 16.328 1 97.75 94 LEU A CA 1
ATOM 729 C C . LEU A 1 94 ? -11.727 30.469 17.484 1 97.75 94 LEU A C 1
ATOM 731 O O . LEU A 1 94 ? -10.758 30.844 18.141 1 97.75 94 LEU A O 1
ATOM 735 N N . GLU A 1 95 ? -12.344 29.375 17.734 1 97.88 95 GLU A N 1
ATOM 736 C CA . GLU A 1 95 ? -11.922 28.516 18.828 1 97.88 95 GLU A CA 1
ATOM 737 C C . GLU A 1 95 ? -10.508 28 18.609 1 97.88 95 GLU A C 1
ATOM 739 O O . GLU A 1 95 ? -9.695 27.984 19.547 1 97.88 95 GLU A O 1
ATOM 744 N N . GLU A 1 96 ? -10.234 27.594 17.438 1 98.31 96 GLU A N 1
ATOM 745 C CA . GLU A 1 96 ? -8.898 27.125 17.094 1 98.31 96 GLU A CA 1
ATOM 746 C C . GLU A 1 96 ? -7.867 28.234 17.219 1 98.31 96 GLU A C 1
ATOM 748 O O . GLU A 1 96 ? -6.781 28.031 17.75 1 98.31 96 GLU A O 1
ATOM 753 N N . TRP A 1 97 ? -8.219 29.344 16.797 1 98.25 97 TRP A N 1
ATOM 754 C CA . TRP A 1 97 ? -7.375 30.531 16.875 1 98.25 97 TRP A CA 1
ATOM 755 C C . TRP A 1 97 ? 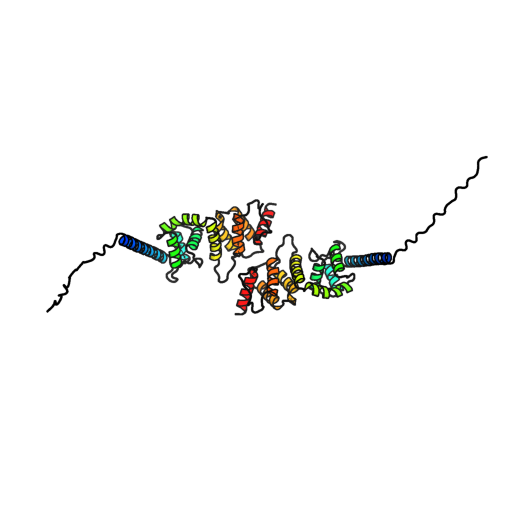-7.043 30.875 18.312 1 98.25 97 TRP A C 1
ATOM 757 O O . TRP A 1 97 ? -5.871 31.062 18.656 1 98.25 97 TRP A O 1
ATOM 767 N N . ARG A 1 98 ? -8.008 30.875 19.125 1 97.38 98 ARG A N 1
ATOM 768 C CA . ARG A 1 98 ? -7.824 31.156 20.547 1 97.38 98 ARG A CA 1
ATOM 769 C C . ARG A 1 98 ? -6.883 30.156 21.188 1 97.38 98 ARG A C 1
ATOM 771 O O . ARG A 1 98 ? -5.988 30.531 21.953 1 97.38 98 ARG A O 1
ATOM 778 N N . ARG A 1 99 ? -7.113 28.953 20.875 1 97.12 99 ARG A N 1
ATOM 779 C CA . ARG A 1 99 ? -6.281 27.875 21.422 1 97.12 99 ARG A CA 1
ATOM 780 C C . ARG A 1 99 ? -4.82 28.062 21.016 1 97.12 99 ARG A C 1
ATOM 782 O O . ARG A 1 99 ? -3.926 27.984 21.859 1 97.12 99 ARG A O 1
ATOM 789 N N . GLY A 1 100 ? -4.586 28.359 19.797 1 97.69 100 GLY A N 1
ATOM 790 C CA . GLY A 1 100 ? -3.234 28.531 19.281 1 97.69 100 GLY A CA 1
ATOM 791 C C . GLY A 1 100 ? -2.521 29.734 19.859 1 97.69 100 GLY A C 1
ATOM 792 O O . GLY A 1 100 ? -1.368 29.641 20.281 1 97.69 100 GLY A O 1
ATOM 793 N N . LEU A 1 101 ? -3.234 30.828 19.922 1 97.44 101 LEU A N 1
ATOM 794 C CA . LEU A 1 101 ? -2.6 32.062 20.391 1 97.44 101 LEU A CA 1
ATOM 795 C C . LEU A 1 101 ? -2.387 32.031 21.891 1 97.44 101 LEU A C 1
ATOM 797 O O . LEU A 1 101 ? -1.411 32.594 22.406 1 97.44 101 LEU A O 1
ATOM 801 N N . LYS A 1 102 ? -3.311 31.375 22.562 1 96.06 102 LYS A N 1
ATOM 802 C CA . LYS A 1 102 ? -3.094 31.156 23.984 1 96.06 102 LYS A CA 1
ATOM 803 C C . LYS A 1 102 ? -1.828 30.344 24.234 1 96.06 102 LYS A C 1
ATOM 805 O O . LYS A 1 102 ? -1.015 30.703 25.094 1 96.06 102 LYS A O 1
ATOM 810 N N . ALA A 1 103 ? -1.68 29.344 23.484 1 96.31 103 ALA A N 1
ATOM 811 C CA . ALA A 1 103 ? -0.512 28.484 23.625 1 96.31 103 ALA A CA 1
ATOM 812 C C . ALA A 1 103 ? 0.774 29.234 23.297 1 96.31 103 ALA A C 1
ATOM 814 O O . ALA A 1 103 ? 1.816 28.984 23.906 1 96.31 103 ALA A O 1
ATOM 815 N N . LEU A 1 104 ? 0.687 30.172 22.391 1 96.88 104 LEU A N 1
ATOM 816 C CA . LEU A 1 104 ? 1.843 30.969 21.984 1 96.88 104 LEU A CA 1
ATOM 817 C C . LEU A 1 104 ? 2.043 32.156 22.906 1 96.88 104 LEU A C 1
ATOM 819 O O . LEU A 1 104 ? 3.08 32.812 22.859 1 96.88 104 LEU A O 1
ATOM 823 N N . ARG A 1 105 ? 1.052 32.438 23.719 1 95.31 105 ARG A N 1
ATOM 824 C CA . ARG A 1 105 ? 1.036 33.656 24.531 1 95.31 105 ARG A CA 1
ATOM 825 C C . ARG A 1 105 ? 1.194 34.875 23.672 1 95.31 105 ARG A C 1
ATOM 827 O O . ARG A 1 105 ? 2.033 35.75 23.953 1 95.31 105 ARG A O 1
ATOM 834 N N . ALA A 1 106 ? 0.401 34.906 22.594 1 96.56 106 ALA A N 1
ATOM 835 C CA . ALA A 1 106 ? 0.481 36.031 21.641 1 96.56 106 ALA A CA 1
ATOM 836 C C . ALA A 1 106 ? -0.899 36.625 21.375 1 96.56 106 ALA A C 1
ATOM 838 O O . ALA A 1 106 ? -1.885 35.875 21.266 1 96.56 106 ALA A O 1
ATOM 839 N N . ASP A 1 107 ? -0.931 37.938 21.344 1 95.81 107 ASP A N 1
ATOM 840 C CA . ASP A 1 107 ? -2.201 38.625 21.078 1 95.81 107 ASP A CA 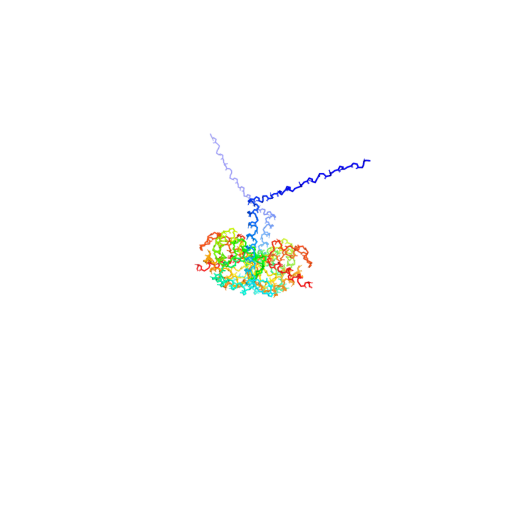1
ATOM 841 C C . ASP A 1 107 ? -2.039 39.719 20.031 1 95.81 107 ASP A C 1
ATOM 843 O O . ASP A 1 107 ? -2.957 40.5 19.797 1 95.81 107 ASP A O 1
ATOM 847 N N . THR A 1 108 ? -0.848 39.812 19.469 1 95.88 108 THR A N 1
ATOM 848 C CA . THR A 1 108 ? -0.584 40.75 18.359 1 95.88 108 THR A CA 1
ATOM 849 C C . THR A 1 108 ? 0.164 40.031 17.234 1 95.88 108 THR A C 1
ATOM 851 O O . THR A 1 108 ? 0.757 38.969 17.453 1 95.88 108 THR A O 1
ATOM 854 N N . VAL A 1 109 ? 0.143 40.625 16.062 1 97.19 109 VAL A N 1
ATOM 855 C CA . VAL A 1 109 ? 0.836 40.031 14.906 1 97.19 109 VAL A CA 1
ATOM 856 C C . VAL A 1 109 ? 2.332 39.938 15.203 1 97.19 109 VAL A C 1
ATOM 858 O O . VAL A 1 109 ? 2.971 38.938 14.867 1 97.19 109 VAL A O 1
ATOM 861 N N . HIS A 1 110 ? 2.84 41 15.828 1 97.12 110 HIS A N 1
ATOM 862 C CA . HIS A 1 110 ? 4.258 41.062 16.172 1 97.12 110 HIS A CA 1
ATOM 863 C C . HIS A 1 110 ? 4.629 39.906 17.125 1 97.12 110 HIS A C 1
ATOM 865 O O . HIS A 1 110 ? 5.664 39.281 16.953 1 97.12 110 HIS A O 1
ATOM 871 N N . LYS A 1 111 ? 3.838 39.688 18.078 1 97.44 111 LYS A N 1
ATOM 872 C CA . LYS A 1 111 ? 4.105 38.625 19.047 1 97.44 111 LYS A CA 1
ATOM 873 C C . LYS A 1 111 ? 4.004 37.25 18.406 1 97.44 111 LYS A C 1
ATOM 875 O O . LYS A 1 111 ? 4.754 36.344 18.766 1 97.44 111 LYS A O 1
ATOM 880 N N . ILE A 1 112 ? 3.049 37.094 17.5 1 98.06 112 ILE A N 1
ATOM 881 C CA . ILE A 1 112 ? 2.924 35.812 16.781 1 98.06 112 ILE A CA 1
ATOM 882 C C . ILE A 1 112 ? 4.191 35.562 15.977 1 98.06 112 ILE A C 1
ATOM 884 O O . ILE A 1 112 ? 4.777 34.469 16.078 1 98.06 112 ILE A O 1
ATOM 888 N N . LYS A 1 113 ? 4.586 36.562 15.227 1 97.81 113 LYS A N 1
ATOM 889 C CA . LYS A 1 113 ? 5.797 36.438 14.422 1 97.81 113 LYS A CA 1
ATOM 890 C C . LYS A 1 113 ? 6.992 36.031 15.281 1 97.81 113 LYS A C 1
ATOM 892 O O . LYS A 1 113 ? 7.77 35.156 14.906 1 97.81 113 LYS A O 1
ATOM 897 N N . LYS A 1 114 ? 7.133 36.656 16.422 1 97.38 114 LYS A N 1
ATOM 898 C CA . LYS A 1 114 ? 8.266 36.406 17.328 1 97.38 114 LYS A CA 1
ATOM 899 C C . LYS A 1 114 ? 8.211 35 17.922 1 97.38 114 LYS A C 1
ATOM 901 O O . LYS A 1 114 ? 9.25 34.438 18.266 1 97.38 114 LYS A O 1
ATOM 906 N N . ALA A 1 115 ? 7.043 34.5 18.031 1 98 115 ALA A N 1
ATOM 907 C CA . ALA A 1 115 ? 6.848 33.188 18.672 1 98 115 ALA A CA 1
ATOM 908 C C . ALA A 1 115 ? 7.129 32.062 17.703 1 98 115 ALA A C 1
ATOM 910 O O . ALA A 1 115 ? 7.32 30.906 18.125 1 98 115 ALA A O 1
ATOM 911 N N . LEU A 1 116 ? 7.168 32.312 16.438 1 97.69 116 LEU A N 1
ATOM 912 C CA . LEU A 1 116 ? 7.23 31.266 15.414 1 97.69 116 LEU A CA 1
ATOM 913 C C . LEU A 1 116 ? 8.539 30.484 15.516 1 97.69 116 LEU A C 1
ATOM 915 O O . LEU A 1 116 ? 8.539 29.266 15.453 1 97.69 116 LEU A O 1
ATOM 919 N N . PRO A 1 117 ? 9.68 31.156 15.727 1 97.19 117 PRO A N 1
ATOM 920 C CA . PRO A 1 117 ? 10.93 30.406 15.852 1 97.19 117 PRO A CA 1
ATOM 921 C C . PRO A 1 117 ? 10.922 29.453 17.047 1 97.19 117 PRO A C 1
ATOM 923 O O . PRO A 1 117 ? 11.43 28.328 16.953 1 97.19 117 PRO A O 1
ATOM 926 N N . GLU A 1 118 ? 10.383 29.922 18.141 1 97.19 118 GLU A N 1
ATOM 927 C CA . GLU A 1 118 ? 10.305 29.078 19.312 1 97.19 118 GLU A CA 1
ATOM 928 C C . GLU A 1 118 ? 9.367 27.891 19.078 1 97.19 118 GLU A C 1
ATOM 930 O O . GLU A 1 118 ? 9.625 26.781 19.562 1 97.19 118 GLU A O 1
ATOM 935 N N . LEU A 1 119 ? 8.305 28.141 18.391 1 98 119 LEU A N 1
ATOM 936 C CA . LEU A 1 119 ? 7.387 27.078 18.016 1 98 119 LEU A CA 1
ATOM 937 C C . LEU A 1 119 ? 8.094 26.031 17.156 1 98 119 LEU A C 1
ATOM 939 O O . LEU A 1 119 ? 7.93 24.828 17.391 1 98 119 LEU A O 1
ATOM 943 N N . GLU A 1 120 ? 8.812 26.484 16.234 1 97.44 120 GLU A N 1
ATOM 944 C CA . GLU A 1 120 ? 9.555 25.578 15.375 1 97.44 120 GLU A CA 1
ATOM 945 C C . GLU A 1 120 ? 10.508 24.688 16.188 1 97.44 120 GLU A C 1
ATOM 947 O O . GLU A 1 120 ? 10.594 23.484 15.961 1 97.44 120 GLU A O 1
ATOM 952 N N . LYS A 1 121 ? 11.219 25.328 17.125 1 96.69 121 LYS A N 1
ATOM 953 C CA . LYS A 1 121 ? 12.148 24.578 17.969 1 96.69 121 LYS A CA 1
ATOM 954 C C . LYS A 1 121 ? 11.422 23.516 18.766 1 96.69 121 LYS A C 1
ATOM 956 O O . LYS A 1 121 ? 11.922 22.391 18.906 1 96.69 121 LYS A O 1
ATOM 961 N N . GLU A 1 122 ? 10.344 23.875 19.25 1 96.88 122 GLU A N 1
ATOM 962 C CA . GLU A 1 122 ? 9.539 22.938 20.031 1 96.88 122 GLU A CA 1
ATOM 963 C C . GLU A 1 122 ? 9.07 21.766 19.172 1 96.88 122 GLU A C 1
ATOM 965 O O . GLU A 1 122 ? 9.156 20.609 19.594 1 96.88 122 GLU A O 1
ATOM 970 N N . VAL A 1 123 ? 8.609 22.047 18 1 97.12 123 VAL A N 1
ATOM 971 C CA . VAL A 1 123 ? 8.031 21.047 17.109 1 97.12 123 VAL A CA 1
ATOM 972 C C . VAL A 1 123 ? 9.125 20.109 16.625 1 97.12 123 VAL A C 1
ATOM 974 O O . VAL A 1 123 ? 8.883 18.906 16.422 1 97.12 123 VAL A O 1
ATOM 977 N N . ARG A 1 124 ? 10.305 20.594 16.531 1 95.31 124 ARG A N 1
ATOM 978 C CA . ARG A 1 124 ? 11.398 19.828 15.945 1 95.31 124 ARG A CA 1
ATOM 979 C C . ARG A 1 124 ? 11.984 18.844 16.953 1 95.31 124 ARG A C 1
ATOM 981 O O . ARG A 1 124 ? 12.781 17.984 16.578 1 95.31 124 ARG A O 1
ATOM 988 N N . ARG A 1 125 ? 11.531 18.969 18.188 1 94.56 125 ARG A N 1
ATOM 989 C CA . ARG A 1 125 ? 11.898 17.922 19.125 1 94.56 125 ARG A CA 1
ATOM 990 C C . ARG A 1 125 ? 11.336 16.562 18.688 1 94.56 125 ARG A C 1
ATOM 992 O O . ARG A 1 125 ? 10.211 16.484 18.203 1 94.56 125 ARG A O 1
ATOM 999 N N . PRO A 1 126 ? 12.055 15.492 18.828 1 90.12 126 PRO A N 1
ATOM 1000 C CA . PRO A 1 126 ? 11.703 14.195 18.266 1 90.12 126 PRO A CA 1
ATOM 1001 C C . PRO A 1 126 ? 10.297 13.734 18.656 1 90.12 126 PRO A C 1
ATOM 1003 O O . PRO A 1 126 ? 9.516 13.328 17.797 1 90.12 126 PRO A O 1
ATOM 1006 N N . SER A 1 127 ? 9.93 13.766 19.859 1 91.88 127 SER A N 1
ATOM 1007 C CA . SER A 1 127 ? 8.617 13.297 20.297 1 91.88 127 SER A CA 1
ATOM 1008 C C . SER A 1 127 ? 7.5 14.148 19.719 1 91.88 127 SER A C 1
ATOM 1010 O O . SER A 1 127 ? 6.461 13.625 19.312 1 91.88 127 SER A O 1
ATOM 1012 N N . THR A 1 128 ? 7.773 15.43 19.578 1 95.94 128 THR A N 1
ATOM 1013 C CA . THR A 1 128 ? 6.746 16.328 19.078 1 95.94 128 THR A CA 1
ATOM 1014 C C . THR A 1 128 ? 6.672 16.266 17.547 1 95.94 128 THR A C 1
ATOM 1016 O O . THR A 1 128 ? 5.594 16.406 16.969 1 95.94 128 THR A O 1
ATOM 1019 N N . PHE A 1 129 ? 7.816 15.984 17.031 1 96.81 129 PHE A N 1
ATOM 1020 C CA . PHE A 1 129 ? 7.863 16 15.57 1 96.81 129 PHE A CA 1
ATOM 1021 C C . PHE A 1 129 ? 7.039 14.852 14.992 1 96.81 129 PHE A C 1
ATOM 1023 O O . PHE A 1 129 ? 6.41 15 13.945 1 96.81 129 PHE A O 1
ATOM 1030 N N . VAL A 1 130 ? 7.094 13.75 15.688 1 96.44 130 VAL A N 1
ATOM 1031 C CA . VAL A 1 130 ? 6.301 12.609 15.25 1 96.44 130 VAL A CA 1
ATOM 1032 C C . VAL A 1 130 ? 4.824 13 15.188 1 96.44 130 VAL A C 1
ATOM 1034 O O . VAL A 1 130 ? 4.145 12.703 14.203 1 96.44 130 VAL A O 1
ATOM 1037 N N . GLU A 1 131 ? 4.379 13.68 16.172 1 97.06 131 GLU A N 1
ATOM 1038 C CA . GLU A 1 131 ? 2.994 14.141 16.219 1 97.06 131 GLU A CA 1
ATOM 1039 C C . GLU A 1 131 ? 2.711 15.156 15.117 1 97.06 131 GLU A C 1
ATOM 1041 O O . GLU A 1 131 ? 1.669 15.094 14.461 1 97.06 131 GLU A O 1
ATOM 1046 N N . PHE A 1 132 ? 3.609 15.984 14.953 1 98.19 132 PHE A N 1
ATOM 1047 C CA . PHE A 1 132 ? 3.455 17.016 13.938 1 98.19 132 PHE A CA 1
ATOM 1048 C C . PHE A 1 132 ? 3.42 16.406 12.547 1 98.19 132 PHE A C 1
ATOM 1050 O O . PHE A 1 132 ? 2.604 16.797 11.711 1 98.19 132 PHE A O 1
ATOM 1057 N N . SER A 1 133 ? 4.324 15.469 12.312 1 97.88 133 SER A N 1
ATOM 1058 C CA . SER A 1 133 ? 4.371 14.812 11.008 1 97.88 133 SER A CA 1
ATOM 1059 C C . SER A 1 133 ? 3.053 14.109 10.695 1 97.88 133 SER A C 1
ATOM 1061 O O . SER A 1 133 ? 2.535 14.227 9.578 1 97.88 133 SER A O 1
ATOM 1063 N N . SER A 1 134 ? 2.527 13.445 11.609 1 98 134 SER A N 1
ATOM 1064 C CA . SER A 1 134 ? 1.229 12.797 11.453 1 98 134 SER A CA 1
ATOM 1065 C C . SER A 1 134 ? 0.132 13.82 11.164 1 98 134 SER A C 1
ATOM 1067 O O . SER A 1 134 ? -0.683 13.625 10.266 1 98 134 SER A O 1
ATOM 1069 N N . TYR A 1 135 ? 0.141 14.859 11.891 1 98.12 135 TYR A N 1
ATOM 1070 C CA . TYR A 1 135 ? -0.832 15.93 11.695 1 98.12 135 TYR A CA 1
ATOM 1071 C C . TYR A 1 135 ? -0.725 16.516 10.297 1 98.12 135 TYR A C 1
ATOM 1073 O O . TYR A 1 135 ? -1.74 16.781 9.648 1 98.12 135 TYR A O 1
ATOM 1081 N N . ALA A 1 136 ? 0.463 16.766 9.914 1 98.31 136 ALA A N 1
ATOM 1082 C CA . ALA A 1 136 ? 0.69 17.391 8.609 1 98.31 136 ALA A CA 1
ATOM 1083 C C . ALA A 1 136 ? 0.071 16.562 7.488 1 98.31 136 ALA A C 1
ATOM 1085 O O . ALA A 1 136 ? -0.573 17.109 6.59 1 98.31 136 ALA A O 1
ATOM 1086 N N . PHE A 1 137 ? 0.222 15.289 7.59 1 98.38 137 PHE A N 1
ATOM 1087 C CA . PHE A 1 137 ? -0.386 14.398 6.609 1 98.38 137 PHE A CA 1
ATOM 1088 C C . PHE A 1 137 ? -1.905 14.508 6.648 1 98.38 137 PHE A C 1
ATOM 1090 O O . PHE A 1 137 ? -2.549 14.695 5.617 1 98.38 137 PHE A O 1
ATOM 1097 N N . GLN A 1 138 ? -2.457 14.383 7.84 1 97.5 138 GLN A N 1
ATOM 1098 C CA . GLN A 1 138 ? -3.904 14.43 8.023 1 97.5 138 GLN A CA 1
ATOM 1099 C C . GLN A 1 138 ? -4.484 15.75 7.523 1 97.5 138 GLN A C 1
ATOM 1101 O O . GLN A 1 138 ? -5.555 15.773 6.91 1 97.5 138 GLN A O 1
ATOM 1106 N N . TYR A 1 139 ? -3.699 16.766 7.828 1 96.94 139 TYR A N 1
ATOM 1107 C CA . TYR A 1 139 ? -4.121 18.109 7.465 1 96.94 139 TYR A CA 1
ATOM 1108 C C . TYR A 1 139 ? -4.172 18.281 5.953 1 96.94 139 TYR A C 1
ATOM 1110 O O . TYR A 1 139 ? -4.934 19.094 5.438 1 96.94 139 TYR A O 1
ATOM 1118 N N . CYS A 1 140 ? -3.486 17.469 5.234 1 95.81 140 CYS A N 1
ATOM 1119 C CA . CYS A 1 140 ? -3.418 17.562 3.779 1 95.81 140 CYS A CA 1
ATOM 1120 C C . CYS A 1 140 ? -4.52 16.719 3.131 1 95.81 140 CYS A C 1
ATOM 1122 O O . CYS A 1 140 ? -4.73 16.797 1.92 1 95.81 140 CYS A O 1
ATOM 1124 N N . LEU A 1 141 ? -5.223 15.969 3.912 1 95.19 141 LEU A N 1
ATOM 1125 C CA . LEU A 1 141 ? -6.391 15.258 3.406 1 95.19 141 LEU A CA 1
ATOM 1126 C C . LEU A 1 141 ? -7.594 16.188 3.299 1 95.19 141 LEU A C 1
ATOM 1128 O O . LEU A 1 141 ? -8.156 16.609 4.316 1 95.19 141 LEU A O 1
ATOM 1132 N N . THR A 1 142 ? -8.07 16.469 2.066 1 91.12 142 THR A N 1
ATOM 1133 C CA . THR A 1 142 ? -9.047 17.547 1.895 1 91.12 142 THR A CA 1
ATOM 1134 C C . THR A 1 142 ? -10.43 16.969 1.603 1 91.12 142 THR A C 1
ATOM 1136 O O . THR A 1 142 ? -11.438 17.672 1.718 1 91.12 142 THR A O 1
ATOM 1139 N N . GLU A 1 143 ? -10.523 15.75 1.176 1 89.25 143 GLU A N 1
ATOM 1140 C CA . GLU A 1 143 ? -11.812 15.156 0.835 1 89.25 143 GLU A CA 1
ATOM 1141 C C . GLU A 1 143 ? -12.281 14.188 1.919 1 89.25 143 GLU A C 1
ATOM 1143 O O . GLU A 1 143 ? -11.461 13.57 2.602 1 89.25 143 GLU A O 1
ATOM 1148 N N . GLU A 1 144 ? -13.594 14.086 1.854 1 84.31 144 GLU A N 1
ATOM 1149 C CA . GLU A 1 144 ? -14.188 13.156 2.807 1 84.31 144 GLU A CA 1
ATOM 1150 C C . GLU A 1 144 ? -13.75 11.719 2.529 1 84.31 144 GLU A C 1
ATOM 1152 O O . GLU A 1 144 ? -13.688 11.297 1.373 1 84.31 144 GLU A O 1
ATOM 1157 N N . LYS A 1 145 ? -13.344 10.945 3.506 1 84.81 145 LYS A N 1
ATOM 1158 C CA . LYS A 1 145 ? -13 9.531 3.467 1 84.81 145 LYS A CA 1
ATOM 1159 C C . LYS A 1 145 ? -11.656 9.305 2.77 1 84.81 145 LYS A C 1
ATOM 1161 O O . LYS A 1 145 ? -11.281 8.164 2.498 1 84.81 145 LYS A O 1
ATOM 1166 N N . GLN A 1 146 ? -11.055 10.43 2.326 1 90.81 146 GLN A N 1
ATOM 1167 C CA . GLN A 1 146 ? -9.727 10.328 1.729 1 90.81 146 GLN A CA 1
ATOM 1168 C C . GLN A 1 146 ? -8.727 9.734 2.715 1 90.81 146 GLN A C 1
ATOM 1170 O O . GLN A 1 146 ? -8.688 10.133 3.881 1 90.81 146 GLN A O 1
ATOM 1175 N N . LYS A 1 147 ? -7.965 8.742 2.178 1 94.25 147 LYS A N 1
ATOM 1176 C CA . LYS A 1 147 ? -7.039 8.078 3.092 1 94.25 147 LYS A CA 1
ATOM 1177 C C . LYS A 1 147 ? -5.609 8.133 2.562 1 94.25 147 LYS A C 1
ATOM 1179 O O . LYS A 1 147 ? -4.688 7.621 3.197 1 94.25 147 LYS A O 1
ATOM 1184 N N . SER A 1 148 ? -5.453 8.711 1.392 1 96.94 148 SER A N 1
ATOM 1185 C CA . SER A 1 148 ? -4.137 8.789 0.77 1 96.94 148 SER A CA 1
ATOM 1186 C C . SER A 1 148 ? -3.947 10.109 0.035 1 96.94 148 SER A C 1
ATOM 1188 O O . SER A 1 148 ? -4.918 10.812 -0.243 1 96.94 148 SER A O 1
ATOM 1190 N N . ILE A 1 149 ? -2.709 10.469 -0.12 1 97.75 149 ILE A N 1
ATOM 1191 C CA . ILE A 1 149 ? -2.346 11.703 -0.805 1 97.75 149 ILE A CA 1
ATOM 1192 C C . ILE A 1 149 ? -1.588 11.375 -2.09 1 97.75 149 ILE A C 1
ATOM 1194 O O . ILE A 1 149 ? -0.756 10.469 -2.113 1 97.75 149 ILE A O 1
ATOM 1198 N N . ASP A 1 150 ? -1.877 12.109 -3.164 1 97.56 150 ASP A N 1
ATOM 1199 C CA . ASP A 1 150 ? -1.231 11.852 -4.449 1 97.56 150 ASP A CA 1
ATOM 1200 C C . ASP A 1 150 ? 0.262 12.164 -4.383 1 97.56 150 ASP A C 1
ATOM 1202 O O . ASP A 1 150 ? 0.701 12.953 -3.543 1 97.56 150 ASP A O 1
ATOM 1206 N N . ILE A 1 151 ? 1.04 11.68 -5.297 1 98.19 151 ILE A N 1
ATOM 1207 C CA . ILE A 1 151 ? 2.498 11.727 -5.305 1 98.19 151 ILE A CA 1
ATOM 1208 C C . ILE A 1 151 ? 2.969 13.172 -5.391 1 98.19 151 ILE A C 1
ATOM 1210 O O . ILE A 1 151 ? 3.896 13.578 -4.68 1 98.19 151 ILE A O 1
ATOM 1214 N N . GLU A 1 152 ? 2.334 13.914 -6.242 1 97.94 152 GLU A N 1
ATOM 1215 C CA . GLU A 1 152 ? 2.748 15.305 -6.402 1 97.94 152 GLU A CA 1
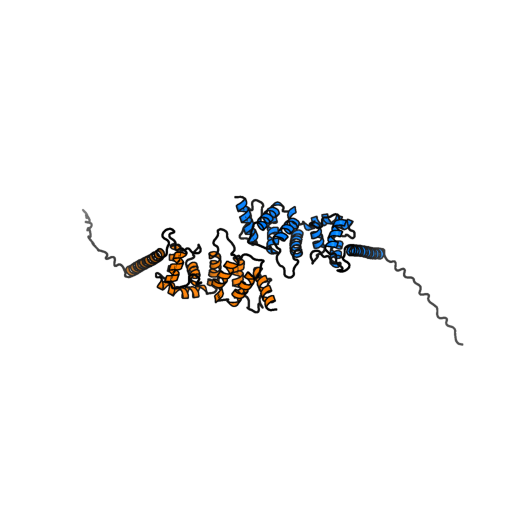ATOM 1216 C C . GLU A 1 152 ? 2.623 16.078 -5.09 1 97.94 152 GLU A C 1
ATOM 1218 O O . GLU A 1 152 ? 3.557 16.766 -4.676 1 97.94 152 GLU A O 1
ATOM 1223 N N . SER A 1 153 ? 1.512 15.953 -4.453 1 97.56 153 SER A N 1
ATOM 1224 C CA . SER A 1 153 ? 1.261 16.625 -3.189 1 97.56 153 SER A CA 1
ATOM 1225 C C . SER A 1 153 ? 2.189 16.125 -2.092 1 97.56 153 SER A C 1
ATOM 1227 O O . SER A 1 153 ? 2.668 16.891 -1.265 1 97.56 153 SER A O 1
ATOM 1229 N N . ILE A 1 154 ? 2.416 14.828 -2.117 1 98.5 154 ILE A N 1
ATOM 1230 C CA . ILE A 1 154 ? 3.281 14.211 -1.118 1 98.5 154 ILE A CA 1
ATOM 1231 C C . ILE A 1 154 ? 4.699 14.766 -1.249 1 98.5 154 ILE A C 1
ATOM 1233 O O . ILE A 1 154 ? 5.367 15.023 -0.245 1 98.5 154 ILE A O 1
ATOM 1237 N N . CYS A 1 155 ? 5.16 14.938 -2.438 1 98.56 155 CYS A N 1
ATOM 1238 C CA . CYS A 1 155 ? 6.504 15.461 -2.664 1 98.56 155 CYS A CA 1
ATOM 1239 C C . CYS A 1 155 ? 6.648 16.859 -2.088 1 98.56 155 CYS A C 1
ATOM 1241 O O . CYS A 1 155 ? 7.656 17.172 -1.449 1 98.56 155 CYS A O 1
ATOM 1243 N N . GLU A 1 156 ? 5.652 17.641 -2.281 1 97.56 156 GLU A N 1
ATOM 1244 C CA . GLU A 1 156 ? 5.66 19 -1.716 1 97.56 156 GLU A CA 1
ATOM 1245 C C . GLU A 1 156 ? 5.652 18.953 -0.19 1 97.56 156 GLU A C 1
ATOM 1247 O O . GLU A 1 156 ? 6.383 19.703 0.461 1 97.56 156 GLU A O 1
ATOM 1252 N N . LEU A 1 157 ? 4.852 18.078 0.301 1 98.12 157 LEU A N 1
ATOM 1253 C CA . LEU A 1 157 ? 4.723 17.969 1.75 1 98.12 157 LEU A CA 1
ATOM 1254 C C . LEU A 1 157 ? 6.02 17.453 2.375 1 98.12 157 LEU A C 1
ATOM 1256 O O . LEU A 1 157 ? 6.414 17.922 3.449 1 98.12 157 LEU A O 1
ATOM 1260 N N . LEU A 1 158 ? 6.645 16.531 1.746 1 98.56 158 LEU A N 1
ATOM 1261 C CA . LEU A 1 158 ? 7.93 16.016 2.207 1 98.56 158 LEU A CA 1
ATOM 1262 C C . LEU A 1 158 ? 8.953 17.141 2.324 1 98.56 158 LEU A C 1
ATOM 1264 O O . LEU A 1 158 ? 9.641 17.25 3.34 1 98.56 158 LEU A O 1
ATOM 1268 N N . ASP A 1 159 ? 9.008 17.922 1.342 1 97.94 159 ASP A N 1
ATOM 1269 C CA . ASP A 1 159 ? 9.93 19.047 1.333 1 97.94 159 ASP A CA 1
ATOM 1270 C C . ASP A 1 159 ? 9.633 20.016 2.479 1 97.94 159 ASP A C 1
ATOM 1272 O O . ASP A 1 159 ? 10.547 20.469 3.176 1 97.94 159 ASP A O 1
ATOM 1276 N N . LEU A 1 160 ? 8.406 20.25 2.602 1 97.44 160 LEU A N 1
ATOM 1277 C CA . LEU A 1 160 ? 7.965 21.219 3.6 1 97.44 160 LEU A CA 1
ATOM 1278 C C . LEU A 1 160 ? 8.227 20.703 5.012 1 97.44 160 LEU A C 1
ATOM 1280 O O . LEU A 1 160 ? 8.758 21.422 5.855 1 97.44 160 LEU A O 1
ATOM 1284 N N . VAL A 1 161 ? 7.945 19.5 5.332 1 97.75 161 VAL A N 1
ATOM 1285 C CA . VAL A 1 161 ? 7.906 18.969 6.688 1 97.75 161 VAL A CA 1
ATOM 1286 C C . VAL A 1 161 ? 9.281 18.422 7.066 1 97.75 161 VAL A C 1
ATOM 1288 O O . VAL A 1 161 ? 9.766 18.656 8.18 1 97.75 161 VAL A O 1
ATOM 1291 N N . SER A 1 162 ? 9.969 17.797 6.117 1 96.69 162 SER A N 1
ATOM 1292 C CA . SER A 1 162 ? 11.148 17.031 6.484 1 96.69 162 SER A CA 1
ATOM 1293 C C . SER A 1 162 ? 12.375 17.5 5.711 1 96.69 162 SER A C 1
ATOM 1295 O O . SER A 1 162 ? 13.492 17.047 5.965 1 96.69 162 SER A O 1
ATOM 1297 N N . GLY A 1 163 ? 12.18 18.359 4.812 1 95.25 163 GLY A N 1
ATOM 1298 C CA . GLY A 1 163 ? 13.258 18.766 3.924 1 95.25 163 GLY A CA 1
ATOM 1299 C C . GLY A 1 163 ? 14.461 19.328 4.66 1 95.25 163 GLY A C 1
ATOM 1300 O O . GLY A 1 163 ? 15.602 19.031 4.316 1 95.25 163 GLY A O 1
ATOM 1301 N N . THR A 1 164 ? 14.211 20.078 5.664 1 92.5 164 THR A N 1
ATOM 1302 C CA . THR A 1 164 ? 15.289 20.766 6.371 1 92.5 164 THR A CA 1
ATOM 1303 C C . THR A 1 164 ? 16.109 19.766 7.199 1 92.5 164 THR A C 1
ATOM 1305 O O . THR A 1 164 ? 17.328 19.828 7.223 1 92.5 164 THR A O 1
ATOM 1308 N N . GLN A 1 165 ? 15.539 18.875 7.809 1 94 165 GLN A N 1
ATOM 1309 C CA . GLN A 1 165 ? 16.203 17.953 8.727 1 94 165 GLN A CA 1
ATOM 1310 C C . GLN A 1 165 ? 16.797 16.766 7.973 1 94 165 GLN A C 1
ATOM 1312 O O . GLN A 1 165 ? 17.828 16.219 8.383 1 94 165 GLN A O 1
ATOM 1317 N N . PHE A 1 166 ? 16.156 16.375 6.93 1 96.81 166 PHE A N 1
ATOM 1318 C CA . PHE A 1 166 ? 16.547 15.156 6.219 1 96.81 166 PHE A CA 1
ATOM 1319 C C . PHE A 1 166 ? 16.672 15.422 4.723 1 96.81 166 PHE A C 1
ATOM 1321 O O . PHE A 1 166 ? 16.078 14.703 3.91 1 96.81 166 PHE A O 1
ATOM 1328 N N . ARG A 1 167 ? 17.484 16.375 4.387 1 97.31 167 ARG A N 1
ATOM 1329 C CA . ARG A 1 167 ? 17.531 16.891 3.023 1 97.31 167 ARG A CA 1
ATOM 1330 C C . ARG A 1 167 ? 17.922 15.805 2.033 1 97.31 167 ARG A C 1
ATOM 1332 O O . ARG A 1 167 ? 17.234 15.594 1.03 1 97.31 167 ARG A O 1
ATOM 1339 N N . ALA A 1 168 ? 18.938 15.062 2.332 1 97.5 168 ALA A N 1
ATOM 1340 C CA . ALA A 1 168 ? 19.438 14.047 1.409 1 97.5 168 ALA A CA 1
ATOM 1341 C C . ALA A 1 168 ? 18.422 12.938 1.211 1 97.5 168 ALA A C 1
ATOM 1343 O O . ALA A 1 168 ? 18.141 12.523 0.079 1 97.5 168 ALA A O 1
ATOM 1344 N N . GLN A 1 169 ? 17.844 12.438 2.311 1 98.19 169 GLN A N 1
ATOM 1345 C CA . GLN A 1 169 ? 16.844 11.383 2.256 1 98.19 169 GLN A CA 1
ATOM 1346 C C . GLN A 1 169 ? 15.594 11.844 1.499 1 98.19 169 GLN A C 1
ATOM 1348 O O . GLN A 1 169 ? 15.062 11.109 0.662 1 98.19 169 GLN A O 1
ATOM 1353 N N . VAL A 1 170 ? 15.172 13.07 1.751 1 98.5 170 VAL A N 1
ATOM 1354 C CA . VAL A 1 170 ? 13.969 13.617 1.124 1 98.5 170 VAL A CA 1
ATOM 1355 C C . VAL A 1 170 ? 14.203 13.789 -0.375 1 98.5 170 VAL A C 1
ATOM 1357 O O . VAL A 1 170 ? 13.359 13.406 -1.188 1 98.5 170 VAL A O 1
ATOM 1360 N N . ASP A 1 171 ? 15.32 14.312 -0.747 1 98.38 171 ASP A N 1
ATOM 1361 C CA . ASP A 1 171 ? 15.625 14.531 -2.158 1 98.38 171 ASP A CA 1
ATOM 1362 C C . ASP A 1 171 ? 15.594 13.211 -2.934 1 98.38 171 ASP A C 1
ATOM 1364 O O . ASP A 1 171 ? 14.984 13.133 -4.004 1 98.38 171 ASP A O 1
ATOM 1368 N N . LEU A 1 172 ? 16.156 12.234 -2.359 1 98.38 172 LEU A N 1
ATOM 1369 C CA . LEU A 1 172 ? 16.234 10.945 -3.041 1 98.38 172 LEU A CA 1
ATOM 1370 C C . LEU A 1 172 ? 14.883 10.25 -3.055 1 98.38 172 LEU A C 1
ATOM 1372 O O . LEU A 1 172 ? 14.516 9.609 -4.043 1 98.38 172 LEU A O 1
ATOM 1376 N N . PHE A 1 173 ? 14.164 10.336 -1.995 1 98.62 173 PHE A N 1
ATOM 1377 C CA . PHE A 1 173 ? 12.844 9.719 -1.959 1 98.62 173 PHE A CA 1
ATOM 1378 C C . PHE A 1 173 ? 11.898 10.406 -2.936 1 98.62 173 PHE A C 1
ATOM 1380 O O . PHE A 1 173 ? 11.094 9.75 -3.598 1 98.62 173 PHE A O 1
ATOM 1387 N N . VAL A 1 174 ? 11.977 11.719 -3.045 1 98.75 174 VAL A N 1
ATOM 1388 C CA . VAL A 1 174 ? 11.18 12.469 -4.008 1 98.75 174 VAL A CA 1
ATOM 1389 C C . VAL A 1 174 ? 11.547 12.031 -5.43 1 98.75 174 VAL A C 1
ATOM 1391 O O . VAL A 1 174 ? 10.664 11.82 -6.262 1 98.75 174 VAL A O 1
ATOM 1394 N N . GLU A 1 175 ? 12.789 11.906 -5.656 1 98.56 175 GLU A N 1
ATOM 1395 C CA . GLU A 1 175 ? 13.234 11.422 -6.957 1 98.56 175 GLU A CA 1
ATOM 1396 C C . GLU A 1 175 ? 12.656 10.039 -7.254 1 98.56 175 GLU A C 1
ATOM 1398 O O . GLU A 1 175 ? 12.148 9.797 -8.352 1 98.56 175 GLU A O 1
ATOM 1403 N N . TYR A 1 176 ? 12.734 9.18 -6.289 1 98.56 176 TYR A N 1
ATOM 1404 C CA . TYR A 1 176 ? 12.195 7.832 -6.43 1 98.56 176 TYR A CA 1
ATOM 1405 C C . TYR A 1 176 ? 10.695 7.875 -6.715 1 98.56 176 TYR A C 1
ATOM 1407 O O . TYR A 1 176 ? 10.211 7.184 -7.613 1 98.56 176 TYR A O 1
ATOM 1415 N N . LEU A 1 177 ? 9.938 8.703 -5.93 1 98.62 177 LEU A N 1
ATOM 1416 C CA . LEU A 1 177 ? 8.492 8.789 -6.07 1 98.62 177 LEU A CA 1
ATOM 1417 C C . LEU A 1 177 ? 8.109 9.273 -7.465 1 98.62 177 LEU A C 1
ATOM 1419 O O . LEU A 1 177 ? 7.109 8.828 -8.031 1 98.62 177 LEU A O 1
ATOM 1423 N N . LYS A 1 178 ? 8.891 10.102 -7.984 1 98 178 LYS A N 1
ATOM 1424 C CA . LYS A 1 178 ? 8.609 10.648 -9.305 1 98 178 LYS A CA 1
ATOM 1425 C C . LYS A 1 178 ? 8.992 9.656 -10.406 1 98 178 LYS A C 1
ATOM 1427 O O . LYS A 1 178 ? 8.43 9.688 -11.5 1 98 178 LYS A O 1
ATOM 1432 N N . ALA A 1 179 ? 9.883 8.773 -10.125 1 96.75 179 ALA A N 1
ATOM 1433 C CA . ALA A 1 179 ? 10.406 7.844 -11.125 1 96.75 179 ALA A CA 1
ATOM 1434 C C . ALA A 1 179 ? 9.562 6.57 -11.18 1 96.75 179 ALA A C 1
ATOM 1436 O O . ALA A 1 179 ? 9.344 6.008 -12.258 1 96.75 179 ALA A O 1
ATOM 1437 N N . GLN A 1 180 ? 9.078 6.152 -10.031 1 95.56 180 GLN A N 1
ATOM 1438 C CA . GLN A 1 180 ? 8.375 4.879 -9.969 1 95.56 180 GLN A CA 1
ATOM 1439 C C . GLN A 1 180 ? 6.949 5.008 -10.508 1 95.56 180 GLN A C 1
ATOM 1441 O O . GLN A 1 180 ? 6.398 6.109 -10.555 1 95.56 180 GLN A O 1
ATOM 1446 N N . ASN A 1 181 ? 6.305 3.865 -10.898 1 93.75 181 ASN A N 1
ATOM 1447 C CA . ASN A 1 181 ? 4.973 3.879 -11.492 1 93.75 181 ASN A CA 1
ATOM 1448 C C . ASN A 1 181 ? 4.012 2.969 -10.727 1 93.75 181 ASN A C 1
ATOM 1450 O O . ASN A 1 181 ? 2.838 2.861 -11.086 1 93.75 181 ASN A O 1
ATOM 1454 N N . ASP A 1 182 ? 4.422 2.43 -9.727 1 93.94 182 ASP A N 1
ATOM 1455 C CA . ASP A 1 182 ? 3.605 1.454 -9.016 1 93.94 182 ASP A CA 1
ATOM 1456 C C . ASP A 1 182 ? 2.627 2.146 -8.07 1 93.94 182 ASP A C 1
ATOM 1458 O O . ASP A 1 182 ? 1.533 1.637 -7.816 1 93.94 182 ASP A O 1
ATOM 1462 N N . TYR A 1 183 ? 3.086 3.258 -7.555 1 95.88 183 TYR A N 1
ATOM 1463 C CA . TYR A 1 183 ? 2.281 3.975 -6.574 1 95.88 183 TYR A CA 1
ATOM 1464 C C . TYR A 1 183 ? 1.78 5.297 -7.137 1 95.88 183 TYR A C 1
ATOM 1466 O O . TYR A 1 183 ? 2.557 6.074 -7.703 1 95.88 183 TYR A O 1
ATOM 1474 N N . LYS A 1 184 ? 0.513 5.539 -6.926 1 96.88 184 LYS A N 1
ATOM 1475 C CA . LYS A 1 184 ? -0.066 6.816 -7.332 1 96.88 184 LYS A CA 1
ATOM 1476 C C . LYS A 1 184 ? -0.305 7.723 -6.129 1 96.88 184 LYS A C 1
ATOM 1478 O O . LYS A 1 184 ? -0.496 8.93 -6.281 1 96.88 184 LYS A O 1
ATOM 1483 N N . VAL A 1 185 ? -0.396 7.066 -4.988 1 97.25 185 VAL A N 1
ATOM 1484 C CA . VAL A 1 185 ? -0.713 7.773 -3.752 1 97.25 185 VAL A CA 1
ATOM 1485 C C . VAL A 1 185 ? 0.104 7.191 -2.6 1 97.25 185 VAL A C 1
ATOM 1487 O O . VAL A 1 185 ? 0.677 6.105 -2.723 1 97.25 185 VAL A O 1
ATOM 1490 N N . ILE A 1 186 ? 0.214 7.969 -1.52 1 98.19 186 ILE A N 1
ATOM 1491 C CA . ILE A 1 186 ? 0.882 7.555 -0.291 1 98.19 186 ILE A CA 1
ATOM 1492 C C . ILE A 1 186 ? -0.098 7.629 0.878 1 98.19 186 ILE A C 1
ATOM 1494 O O . ILE A 1 186 ? -0.843 8.602 1.013 1 98.19 186 ILE A O 1
ATOM 1498 N N . ASN A 1 187 ? -0.18 6.535 1.617 1 97.19 187 ASN A N 1
ATOM 1499 C CA . ASN A 1 187 ? -1.042 6.52 2.795 1 97.19 187 ASN A CA 1
ATOM 1500 C C . ASN A 1 187 ? -0.266 6.871 4.062 1 97.19 187 ASN A C 1
ATOM 1502 O O . ASN A 1 187 ? 0.94 7.117 4.008 1 97.19 187 ASN A O 1
ATOM 1506 N N . MET A 1 188 ? -0.925 6.953 5.203 1 97.19 188 MET A N 1
ATOM 1507 C CA . MET A 1 188 ? -0.361 7.387 6.48 1 97.19 188 MET A CA 1
ATOM 1508 C C . MET A 1 188 ? 0.778 6.473 6.91 1 97.19 188 MET A C 1
ATOM 1510 O O . MET A 1 188 ? 1.827 6.945 7.352 1 97.19 188 MET A O 1
ATOM 1514 N N . ASP A 1 189 ? 0.551 5.195 6.723 1 95.94 189 ASP A N 1
ATOM 1515 C CA . ASP A 1 189 ? 1.571 4.234 7.133 1 95.94 189 ASP A CA 1
ATOM 1516 C C . ASP A 1 189 ? 2.867 4.441 6.352 1 95.94 189 ASP A C 1
ATOM 1518 O O . ASP A 1 189 ? 3.957 4.414 6.926 1 95.94 189 ASP A O 1
ATOM 1522 N N . GLN A 1 190 ? 2.711 4.637 5.141 1 98.06 190 GLN A N 1
ATOM 1523 C CA . GLN A 1 190 ? 3.861 4.867 4.273 1 98.06 190 GLN A CA 1
ATOM 1524 C C . GLN A 1 190 ? 4.543 6.191 4.602 1 98.06 190 GLN A C 1
ATOM 1526 O O . GLN A 1 190 ? 5.773 6.27 4.648 1 98.06 190 GLN A O 1
ATOM 1531 N N . TRP A 1 191 ? 3.76 7.219 4.863 1 98.56 191 TRP A N 1
ATOM 1532 C CA . TRP A 1 191 ? 4.258 8.531 5.262 1 98.56 191 TRP A CA 1
ATOM 1533 C C . TRP A 1 191 ? 5.055 8.445 6.559 1 98.56 191 TRP A C 1
ATOM 1535 O O . TRP A 1 191 ? 6.203 8.883 6.621 1 98.56 191 TRP A O 1
ATOM 1545 N N . MET A 1 192 ? 4.504 7.809 7.539 1 98 192 MET A N 1
ATOM 1546 C CA . MET A 1 192 ? 5.164 7.672 8.836 1 98 192 MET A CA 1
ATOM 1547 C C . MET A 1 192 ? 6.355 6.727 8.734 1 98 192 MET A C 1
ATOM 1549 O O . MET A 1 192 ? 7.355 6.906 9.438 1 98 192 MET A O 1
ATOM 1553 N N . GLY A 1 193 ? 6.246 5.777 7.828 1 98.12 193 GLY A N 1
ATOM 1554 C CA . GLY A 1 193 ? 7.363 4.875 7.586 1 98.12 193 GLY A CA 1
ATOM 1555 C C . GLY A 1 193 ? 8.602 5.582 7.082 1 98.12 193 GLY A C 1
ATOM 1556 O O . GLY A 1 193 ? 9.719 5.266 7.5 1 98.12 193 GLY A O 1
ATOM 1557 N N . PHE A 1 194 ? 8.398 6.488 6.219 1 98.56 194 PHE A N 1
ATOM 1558 C CA . PHE A 1 194 ? 9.547 7.227 5.703 1 98.56 194 PHE A CA 1
ATOM 1559 C C . PHE A 1 194 ? 10.195 8.055 6.805 1 98.56 194 PHE A C 1
ATOM 1561 O O . PHE A 1 194 ? 11.422 8.156 6.871 1 98.56 194 PHE A O 1
ATOM 1568 N N . TYR A 1 195 ? 9.383 8.68 7.637 1 97.62 195 TYR A N 1
ATOM 1569 C CA . TYR A 1 195 ? 9.938 9.414 8.766 1 97.62 195 TYR A CA 1
ATOM 1570 C C . TYR A 1 195 ? 10.773 8.508 9.656 1 97.62 195 TYR A C 1
ATOM 1572 O O . TYR A 1 195 ? 11.883 8.875 10.055 1 97.62 195 TYR A O 1
ATOM 1580 N N . ARG A 1 196 ? 10.25 7.352 9.977 1 97.06 196 ARG A N 1
ATOM 1581 C CA . ARG A 1 196 ? 10.992 6.363 10.758 1 97.06 196 ARG A CA 1
ATOM 1582 C C . ARG A 1 196 ? 12.289 5.973 10.062 1 97.06 196 ARG A C 1
ATOM 1584 O O . ARG A 1 196 ? 13.328 5.844 10.711 1 97.06 196 ARG A O 1
ATOM 1591 N N . PHE A 1 197 ? 12.211 5.805 8.805 1 98.19 197 PHE A N 1
ATOM 1592 C CA . PHE A 1 197 ? 13.367 5.477 7.984 1 98.19 197 PHE A CA 1
ATOM 1593 C C . PHE A 1 197 ? 14.461 6.527 8.141 1 98.19 197 PHE A C 1
ATOM 1595 O O . PHE A 1 197 ? 15.625 6.191 8.375 1 98.19 197 PHE A O 1
ATOM 1602 N N . CYS A 1 198 ? 14.094 7.781 8.07 1 97.31 198 CYS A N 1
ATOM 1603 C CA . CYS A 1 198 ? 15.047 8.883 8.18 1 97.31 198 CYS A CA 1
ATOM 1604 C C . CYS A 1 198 ? 15.727 8.883 9.547 1 97.31 198 CYS A C 1
ATOM 1606 O O . CYS A 1 198 ? 16.906 9.242 9.656 1 97.31 198 CYS A O 1
ATOM 1608 N N . ASN A 1 199 ? 15.055 8.422 10.57 1 96.25 199 ASN A N 1
ATOM 1609 C CA . ASN A 1 199 ? 15.578 8.477 11.93 1 96.25 199 ASN A CA 1
ATOM 1610 C C . ASN A 1 199 ? 16.359 7.223 12.281 1 96.25 199 ASN A C 1
ATOM 1612 O O . ASN A 1 199 ? 17.344 7.289 13.031 1 96.25 199 ASN A O 1
ATOM 1616 N N . GLU A 1 200 ? 16.016 6.105 11.719 1 96.44 200 GLU A N 1
ATOM 1617 C CA . GLU A 1 200 ? 16.531 4.84 12.227 1 96.44 200 GLU A CA 1
ATOM 1618 C C . GLU A 1 200 ? 17.594 4.27 11.297 1 96.44 200 GLU A C 1
ATOM 1620 O O . GLU A 1 200 ? 18.422 3.457 11.719 1 96.44 200 GLU A O 1
ATOM 1625 N N . ILE A 1 201 ? 17.547 4.621 10.07 1 97.81 201 ILE A N 1
ATOM 1626 C CA . ILE A 1 201 ? 18.391 3.947 9.094 1 97.81 201 ILE A CA 1
ATOM 1627 C C . ILE A 1 201 ? 19.609 4.809 8.797 1 97.81 201 ILE A C 1
ATOM 1629 O O . ILE A 1 201 ? 19.5 6.016 8.562 1 97.81 201 ILE A O 1
ATOM 1633 N N . SER A 1 202 ? 20.781 4.145 8.844 1 96.75 202 SER A N 1
ATOM 1634 C CA . SER A 1 202 ? 22.016 4.828 8.477 1 96.75 202 SER A CA 1
ATOM 1635 C C . SER A 1 202 ? 22 5.281 7.023 1 96.75 202 SER A C 1
ATOM 1637 O O . SER A 1 202 ? 21.609 4.516 6.137 1 96.75 202 SER A O 1
ATOM 1639 N N . PHE A 1 203 ? 22.422 6.402 6.703 1 94.06 203 PHE A N 1
ATOM 1640 C CA . PHE A 1 203 ? 22.359 6.984 5.367 1 94.06 203 PHE A CA 1
ATOM 1641 C C . PHE A 1 203 ? 23.656 7.715 5.031 1 94.06 203 PHE A C 1
ATOM 1643 O O . PHE A 1 203 ? 24.203 8.43 5.871 1 94.06 203 PHE A O 1
ATOM 1650 N N . PRO A 1 204 ? 24.125 7.414 3.955 1 91.94 204 PRO A N 1
ATOM 1651 C CA . PRO A 1 204 ? 23.578 6.781 2.754 1 91.94 204 PRO A CA 1
ATOM 1652 C C . PRO A 1 204 ? 23.969 5.309 2.637 1 91.94 204 PRO A C 1
ATOM 1654 O O . PRO A 1 204 ? 23.594 4.648 1.658 1 91.94 204 PRO A O 1
ATOM 1657 N N . ASP A 1 205 ? 24.578 4.801 3.523 1 92.5 205 ASP A N 1
ATOM 1658 C CA . ASP A 1 205 ? 25.125 3.461 3.367 1 92.5 205 ASP A CA 1
ATOM 1659 C C . ASP A 1 205 ? 24.047 2.396 3.531 1 92.5 205 ASP A C 1
ATOM 1661 O O . ASP A 1 205 ? 24.188 1.275 3.037 1 92.5 205 ASP A O 1
ATOM 1665 N N . LEU A 1 206 ? 22.984 2.617 4.23 1 95.75 206 LEU A N 1
ATOM 1666 C CA . LEU A 1 206 ? 21.844 1.73 4.414 1 95.75 206 LEU A CA 1
ATOM 1667 C C . LEU A 1 206 ? 22.266 0.422 5.07 1 95.75 206 LEU A C 1
ATOM 1669 O O . LEU A 1 206 ? 21.641 -0.619 4.852 1 95.75 206 LEU A O 1
ATOM 1673 N N . SER A 1 207 ? 23.266 0.393 5.875 1 94.88 207 SER A N 1
ATOM 1674 C CA . SER A 1 207 ? 23.922 -0.815 6.375 1 94.88 207 SER A CA 1
ATOM 1675 C C . SER A 1 207 ? 23.031 -1.558 7.363 1 94.88 207 SER A C 1
ATOM 1677 O O . SER A 1 207 ? 23.141 -2.773 7.523 1 94.88 207 SER A O 1
ATOM 1679 N N . ASN A 1 208 ? 22.172 -0.839 8.008 1 97.06 208 ASN A N 1
ATOM 1680 C CA . ASN A 1 208 ? 21.344 -1.47 9.039 1 97.06 208 ASN A CA 1
ATOM 1681 C C . ASN A 1 208 ? 19.906 -1.654 8.57 1 97.06 208 ASN A C 1
ATOM 1683 O O . ASN A 1 208 ? 19.016 -1.889 9.391 1 97.06 208 ASN A O 1
ATOM 1687 N N . TYR A 1 209 ? 19.656 -1.47 7.25 1 97 209 TYR A N 1
ATOM 1688 C CA . TYR A 1 209 ? 18.312 -1.707 6.754 1 97 209 TYR A CA 1
ATOM 1689 C C . TYR A 1 209 ? 18.031 -3.199 6.613 1 97 209 TYR A C 1
ATOM 1691 O O . TYR A 1 209 ? 18.812 -3.922 5.977 1 97 209 TYR A O 1
ATOM 1699 N N . ASP A 1 210 ? 17 -3.66 7.195 1 96.38 210 ASP A N 1
ATOM 1700 C CA . ASP A 1 210 ? 16.547 -5.047 7.105 1 96.38 210 ASP A CA 1
ATOM 1701 C C . ASP A 1 210 ? 15.156 -5.125 6.492 1 96.38 210 ASP A C 1
ATOM 1703 O O . ASP A 1 210 ? 14.164 -4.777 7.141 1 96.38 210 ASP A O 1
ATOM 1707 N N . PRO A 1 211 ? 15.062 -5.652 5.301 1 91.38 211 PRO A N 1
ATOM 1708 C CA . PRO A 1 211 ? 13.773 -5.715 4.609 1 91.38 211 PRO A CA 1
ATOM 1709 C C . PRO A 1 211 ? 12.781 -6.656 5.285 1 91.38 211 PRO A C 1
ATOM 1711 O O . PRO A 1 211 ? 11.586 -6.633 4.969 1 91.38 211 PRO A O 1
ATOM 1714 N N . ASN A 1 212 ? 13.25 -7.457 6.195 1 91.81 212 ASN A N 1
ATOM 1715 C CA . ASN A 1 212 ? 12.375 -8.414 6.863 1 91.81 212 ASN A CA 1
ATOM 1716 C C . ASN A 1 212 ? 11.672 -7.793 8.07 1 91.81 212 ASN A C 1
ATOM 1718 O O . ASN A 1 212 ? 10.82 -8.43 8.695 1 91.81 212 ASN A O 1
ATOM 1722 N N . LEU A 1 213 ? 11.984 -6.594 8.344 1 92.06 213 LEU A N 1
ATOM 1723 C CA . LEU A 1 213 ? 11.281 -5.863 9.391 1 92.06 213 LEU A CA 1
ATOM 1724 C C . LEU A 1 213 ? 10.008 -5.23 8.844 1 92.06 213 LEU A C 1
ATOM 1726 O O . LEU A 1 213 ? 9.758 -5.262 7.637 1 92.06 213 LEU A O 1
ATOM 1730 N N . ALA A 1 214 ? 9.156 -4.754 9.68 1 91.44 214 ALA A N 1
ATOM 1731 C CA . ALA A 1 214 ? 7.832 -4.262 9.312 1 91.44 214 ALA A CA 1
ATOM 1732 C C . ALA A 1 214 ? 7.914 -2.893 8.648 1 91.44 214 ALA A C 1
ATOM 1734 O O . ALA A 1 214 ? 7.41 -1.903 9.188 1 91.44 214 ALA A O 1
ATOM 1735 N N . TRP A 1 215 ? 8.594 -2.807 7.473 1 95.62 215 TRP A N 1
ATOM 1736 C CA . TRP A 1 215 ? 8.602 -1.599 6.652 1 95.62 215 TRP A CA 1
ATOM 1737 C C . TRP A 1 215 ? 7.512 -1.654 5.586 1 95.62 215 TRP A C 1
ATOM 1739 O O . TRP A 1 215 ? 7.242 -2.717 5.02 1 95.62 215 TRP A O 1
ATOM 1749 N N . PRO A 1 216 ? 6.898 -0.468 5.336 1 95.88 216 PRO A N 1
ATOM 1750 C CA . PRO A 1 216 ? 6.055 -0.463 4.137 1 95.88 216 PRO A CA 1
ATOM 1751 C C . PRO A 1 216 ? 6.816 -0.874 2.879 1 95.88 216 PRO A C 1
ATOM 1753 O O . PRO A 1 216 ? 7.977 -0.496 2.705 1 95.88 216 PRO A O 1
ATOM 1756 N N . LEU A 1 217 ? 6.145 -1.63 2.02 1 95.94 217 LEU A N 1
ATOM 1757 C CA . LEU A 1 217 ? 6.773 -2.18 0.824 1 95.94 217 LEU A CA 1
ATOM 1758 C C . LEU A 1 217 ? 7.426 -1.075 -0.002 1 95.94 217 LEU A C 1
ATOM 1760 O O . LEU A 1 217 ? 8.477 -1.29 -0.612 1 95.94 217 LEU A O 1
ATOM 1764 N N . ILE A 1 218 ? 6.891 0.064 -0.033 1 97.12 218 ILE A N 1
ATOM 1765 C CA . ILE A 1 218 ? 7.418 1.168 -0.828 1 97.12 218 ILE A CA 1
ATOM 1766 C C . ILE A 1 218 ? 8.828 1.509 -0.365 1 97.12 218 ILE A C 1
ATOM 1768 O O . ILE A 1 218 ? 9.664 1.933 -1.166 1 97.12 218 ILE A O 1
ATOM 1772 N N . LEU A 1 219 ? 9.133 1.351 0.898 1 97.88 219 LEU A N 1
ATOM 1773 C CA . LEU A 1 219 ? 10.461 1.662 1.411 1 97.88 219 LEU A CA 1
ATOM 1774 C C . LEU A 1 219 ? 11.453 0.572 1.031 1 97.88 219 LEU A C 1
ATOM 1776 O O . LEU A 1 219 ? 12.625 0.862 0.753 1 97.88 219 LEU A O 1
ATOM 1780 N N . ASP A 1 220 ? 10.992 -0.671 1.022 1 96.19 220 ASP A N 1
ATOM 1781 C CA . ASP A 1 220 ? 11.844 -1.724 0.475 1 96.19 220 ASP A CA 1
ATOM 1782 C C . ASP A 1 220 ? 12.227 -1.423 -0.972 1 96.19 220 ASP A C 1
ATOM 1784 O O . ASP A 1 220 ? 13.391 -1.561 -1.353 1 96.19 220 ASP A O 1
ATOM 1788 N N . ASN A 1 221 ? 11.258 -1.057 -1.726 1 96.44 221 ASN A N 1
ATOM 1789 C CA . ASN A 1 221 ? 11.5 -0.704 -3.121 1 96.44 221 ASN A CA 1
ATOM 1790 C C . ASN A 1 221 ? 12.445 0.485 -3.244 1 96.44 221 ASN A C 1
ATOM 1792 O O . ASN A 1 221 ? 13.312 0.505 -4.121 1 96.44 221 ASN A O 1
ATOM 1796 N N . PHE A 1 222 ? 12.297 1.453 -2.43 1 97.94 222 PHE A N 1
ATOM 1797 C CA . PHE A 1 222 ? 13.148 2.637 -2.406 1 97.94 222 PHE A CA 1
ATOM 1798 C C . PHE A 1 222 ? 14.594 2.256 -2.131 1 97.94 222 PHE A C 1
ATOM 1800 O O . PHE A 1 222 ? 15.508 2.732 -2.812 1 97.94 222 PHE A O 1
ATOM 1807 N N . VAL A 1 223 ? 14.812 1.373 -1.147 1 97.19 223 VAL A N 1
ATOM 1808 C CA . VAL A 1 223 ? 16.156 0.934 -0.792 1 97.19 223 VAL A CA 1
ATOM 1809 C C . VAL A 1 223 ? 16.781 0.195 -1.969 1 97.19 223 VAL A C 1
ATOM 1811 O O . VAL A 1 223 ? 17.953 0.427 -2.305 1 97.19 223 VAL A O 1
ATOM 1814 N N . GLU A 1 224 ? 16.016 -0.673 -2.568 1 95 224 GLU A N 1
ATOM 1815 C CA . GLU A 1 224 ? 16.516 -1.387 -3.74 1 95 224 GLU A CA 1
ATOM 1816 C C . GLU A 1 224 ? 16.891 -0.417 -4.859 1 95 224 GLU A C 1
ATOM 1818 O O . GLU A 1 224 ? 17.906 -0.598 -5.535 1 95 224 GLU A O 1
ATOM 1823 N N . TRP A 1 225 ? 16.062 0.534 -5.062 1 95.75 225 TRP A N 1
ATOM 1824 C CA . TRP A 1 225 ? 16.312 1.572 -6.059 1 95.75 225 TRP A CA 1
ATOM 1825 C C . TRP A 1 225 ? 17.594 2.328 -5.75 1 95.75 225 TRP A C 1
ATOM 1827 O O . TRP A 1 225 ? 18.391 2.602 -6.645 1 95.75 225 TRP A O 1
ATOM 1837 N N . LEU A 1 226 ? 17.797 2.713 -4.469 1 96.31 226 LEU A N 1
ATOM 1838 C CA . LEU A 1 226 ? 19.016 3.398 -4.031 1 96.31 226 LEU A CA 1
ATOM 1839 C C . LEU A 1 226 ? 20.25 2.549 -4.312 1 96.31 226 LEU A C 1
ATOM 1841 O O . LEU A 1 226 ? 21.266 3.062 -4.785 1 96.31 226 LEU A O 1
ATOM 1845 N N . GLU A 1 227 ? 20.094 1.281 -3.99 1 94.25 227 GLU A N 1
ATOM 1846 C CA . GLU A 1 227 ? 21.203 0.368 -4.184 1 94.25 227 GLU A CA 1
ATOM 1847 C C . GLU A 1 227 ? 21.547 0.211 -5.664 1 94.25 227 GLU A C 1
ATOM 1849 O O . GLU A 1 227 ? 22.719 0.113 -6.035 1 94.25 227 GLU A O 1
ATOM 1854 N N . ALA A 1 228 ? 20.594 0.209 -6.504 1 92.06 228 ALA A N 1
ATOM 1855 C CA . ALA A 1 228 ? 20.812 0.097 -7.945 1 92.06 228 ALA A CA 1
ATOM 1856 C C . ALA A 1 228 ? 21.453 1.361 -8.508 1 92.06 228 ALA A C 1
ATOM 1858 O O . ALA A 1 228 ? 22.219 1.298 -9.469 1 92.06 228 ALA A O 1
ATOM 1859 N N . LYS A 1 229 ? 21.094 2.475 -7.934 1 90.31 229 LYS A N 1
ATOM 1860 C CA . LYS A 1 229 ? 21.656 3.752 -8.352 1 90.31 229 LYS A CA 1
ATOM 1861 C C . LYS A 1 229 ? 23.141 3.846 -7.988 1 90.31 229 LYS A C 1
ATOM 1863 O O . LYS A 1 229 ? 23.922 4.473 -8.703 1 90.31 229 LYS A O 1
ATOM 1868 N N . GLN A 1 230 ? 23.5 3.27 -6.875 1 85.12 230 GLN A N 1
ATOM 1869 C CA . GLN A 1 230 ? 24.875 3.328 -6.398 1 85.12 230 GLN A CA 1
ATOM 1870 C C . GLN A 1 230 ? 25.75 2.309 -7.121 1 85.12 230 GLN A C 1
ATOM 1872 O O . GLN A 1 2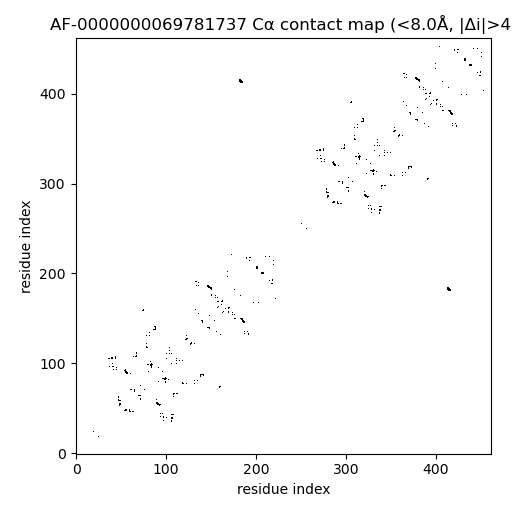30 ? 26.984 2.441 -7.148 1 85.12 230 GLN A O 1
ATOM 1877 N N . SER A 1 231 ? 25.156 1.266 -7.684 1 72.38 231 SER A N 1
ATOM 1878 C CA . SER A 1 231 ? 25.922 0.268 -8.414 1 72.38 231 SER A CA 1
ATOM 1879 C C . SER A 1 231 ? 26.188 0.712 -9.844 1 72.38 231 SER A C 1
ATOM 1881 O O . SER A 1 231 ? 25.422 1.482 -10.414 1 72.38 231 SER A O 1
ATOM 1883 N N . MET B 1 1 ? 58.875 -89.25 19.797 1 18.95 1 MET B N 1
ATOM 1884 C CA . MET B 1 1 ? 58.406 -89.812 18.516 1 18.95 1 MET B CA 1
ATOM 1885 C C . MET B 1 1 ? 57.312 -88.938 17.922 1 18.95 1 MET B C 1
ATOM 1887 O O . MET B 1 1 ? 56.875 -89.188 16.797 1 18.95 1 MET B O 1
ATOM 1891 N N . ARG B 1 2 ? 56.562 -88.062 18.812 1 17.48 2 ARG B N 1
ATOM 1892 C CA . ARG B 1 2 ? 55.156 -88.062 18.328 1 17.48 2 ARG B CA 1
ATOM 1893 C C . ARG B 1 2 ? 55.094 -87.5 16.922 1 17.48 2 ARG B C 1
ATOM 1895 O O . ARG B 1 2 ? 56 -86.812 16.469 1 17.48 2 ARG B O 1
ATOM 1902 N N . ARG B 1 3 ? 53.75 -87.062 16.562 1 19.16 3 ARG B N 1
ATOM 1903 C CA . ARG B 1 3 ? 52.562 -87.188 15.711 1 19.16 3 ARG B CA 1
ATOM 1904 C C . ARG B 1 3 ? 52.438 -86 14.734 1 19.16 3 ARG B C 1
ATOM 1906 O O . ARG B 1 3 ? 52.344 -84.875 15.148 1 19.16 3 ARG B O 1
ATOM 1913 N N . SER B 1 4 ? 52.938 -86 13.578 1 20.48 4 SER B N 1
ATOM 1914 C CA . SER B 1 4 ? 52.875 -85.188 12.375 1 20.48 4 SER B CA 1
ATOM 1915 C C . SER B 1 4 ? 51.438 -85.062 11.867 1 20.48 4 SER B C 1
ATOM 1917 O O . SER B 1 4 ? 50.844 -86 11.398 1 20.48 4 SER B O 1
ATOM 1919 N N . ALA B 1 5 ? 50.562 -84.438 12.703 1 25.12 5 ALA B N 1
ATOM 1920 C CA . ALA B 1 5 ? 49.125 -84.312 12.484 1 25.12 5 ALA B CA 1
ATOM 1921 C C . ALA B 1 5 ? 48.812 -83.812 11.078 1 25.12 5 ALA B C 1
ATOM 1923 O O . ALA B 1 5 ? 49.312 -82.75 10.672 1 25.12 5 ALA B O 1
ATOM 1924 N N . SER B 1 6 ? 48.5 -84.562 10.133 1 21 6 SER B N 1
ATOM 1925 C CA . SER B 1 6 ? 48.188 -84.438 8.711 1 21 6 SER B CA 1
ATOM 1926 C C . SER B 1 6 ? 46.906 -83.625 8.484 1 21 6 SER B C 1
ATOM 1928 O O . SER B 1 6 ? 45.844 -84 8.992 1 21 6 SER B O 1
ATOM 1930 N N . ARG B 1 7 ? 47 -82.375 8.633 1 26.28 7 ARG B N 1
ATOM 1931 C CA . ARG B 1 7 ? 45.844 -81.5 8.445 1 26.28 7 ARG B CA 1
ATOM 1932 C C . ARG B 1 7 ? 45.125 -81.812 7.145 1 26.28 7 ARG B C 1
ATOM 1934 O O . ARG B 1 7 ? 45.719 -81.875 6.078 1 26.28 7 ARG B O 1
ATOM 1941 N N . LYS B 1 8 ? 43.969 -82.625 7.164 1 24.53 8 LYS B N 1
ATOM 1942 C CA . LYS B 1 8 ? 42.969 -83.062 6.191 1 24.53 8 LYS B CA 1
ATOM 1943 C C . LYS B 1 8 ? 42.375 -81.875 5.43 1 24.53 8 LYS B C 1
ATOM 1945 O O . LYS B 1 8 ? 42 -80.875 6.031 1 24.53 8 LYS B O 1
ATOM 1950 N N . THR B 1 9 ? 42.75 -81.562 4.168 1 23.88 9 THR B N 1
ATOM 1951 C CA . THR B 1 9 ? 42.375 -80.562 3.146 1 23.88 9 THR B CA 1
ATOM 1952 C C . THR B 1 9 ? 40.906 -80.75 2.764 1 23.88 9 THR B C 1
ATOM 1954 O O . THR B 1 9 ? 40.531 -81.75 2.168 1 23.88 9 THR B O 1
ATOM 1957 N N . GLY B 1 10 ? 40 -80.625 3.77 1 26.47 10 GLY B N 1
ATOM 1958 C CA . GLY B 1 10 ? 38.594 -80.812 3.475 1 26.47 10 GLY B CA 1
ATOM 1959 C C . GLY B 1 10 ? 38.125 -80 2.279 1 26.47 10 GLY B C 1
ATOM 1960 O O . GLY B 1 10 ? 38.625 -78.875 2.016 1 26.47 10 GLY B O 1
ATOM 1961 N N . GLN B 1 11 ? 37.656 -80.5 1.197 1 25.61 11 GLN B N 1
ATOM 1962 C CA . GLN B 1 11 ? 37.188 -80.062 -0.122 1 25.61 11 GLN B CA 1
ATOM 1963 C C . GLN B 1 11 ? 35.875 -79.312 -0.03 1 25.61 11 GLN B C 1
ATOM 1965 O O . GLN B 1 11 ? 35.469 -78.688 -0.991 1 25.61 11 GLN B O 1
ATOM 1970 N N . PRO B 1 12 ? 35.219 -78.812 1.052 1 32.31 12 PRO B N 1
ATOM 1971 C CA . PRO B 1 12 ? 33.781 -78.812 0.75 1 32.31 12 PRO B CA 1
ATOM 1972 C C . PRO B 1 12 ? 33.438 -77.75 -0.321 1 32.31 12 PRO B C 1
ATOM 1974 O O . PRO B 1 12 ? 33.938 -76.625 -0.289 1 32.31 12 PRO B O 1
ATOM 1977 N N . ASN B 1 13 ? 33.125 -78 -1.589 1 26.3 13 ASN B N 1
ATOM 1978 C CA . ASN B 1 13 ? 32.594 -77.25 -2.715 1 26.3 13 ASN B CA 1
ATOM 1979 C C . ASN B 1 13 ? 31.188 -76.75 -2.426 1 26.3 13 ASN B C 1
ATOM 1981 O O . ASN B 1 13 ? 30.203 -77.312 -2.918 1 26.3 13 ASN B O 1
ATOM 1985 N N . SER B 1 14 ? 30.703 -76.438 -1.209 1 32.78 14 SER B N 1
ATOM 1986 C CA . SER B 1 14 ? 29.281 -76.125 -1.073 1 32.78 14 SER B CA 1
ATOM 1987 C C . SER B 1 14 ? 28.891 -74.938 -1.903 1 32.78 14 SER B C 1
ATOM 1989 O O . SER B 1 14 ? 29.438 -73.875 -1.732 1 32.78 14 SER B O 1
ATOM 1991 N N . THR B 1 15 ? 28.375 -75.062 -3.18 1 30.36 15 THR B N 1
ATOM 1992 C CA . THR B 1 15 ? 27.703 -74.062 -4.016 1 30.36 15 THR B CA 1
ATOM 1993 C C . THR B 1 15 ? 26.547 -73.438 -3.26 1 30.36 15 THR B C 1
ATOM 1995 O O . THR B 1 15 ? 25.609 -74.125 -2.857 1 30.36 15 THR B O 1
ATOM 1998 N N . SER B 1 16 ? 26.734 -72.5 -2.297 1 36.34 16 SER B N 1
ATOM 1999 C CA . SER B 1 16 ? 25.672 -71.75 -1.672 1 36.34 16 SER B CA 1
ATOM 2000 C C . SER B 1 16 ? 24.734 -71.125 -2.715 1 36.34 16 SER B C 1
ATOM 2002 O O . SER B 1 16 ? 25.141 -70.375 -3.568 1 36.34 16 SER B O 1
ATOM 2004 N N . SER B 1 17 ? 23.766 -71.875 -3.195 1 39.16 17 SER B N 1
ATOM 2005 C CA . SER B 1 17 ? 22.625 -71.438 -3.971 1 39.16 17 SER B CA 1
ATOM 2006 C C . SER B 1 17 ? 22.016 -70.125 -3.352 1 39.16 17 SER B C 1
ATOM 2008 O O . SER B 1 17 ? 21.609 -70.188 -2.188 1 39.16 17 SER B O 1
ATOM 2010 N N . VAL B 1 18 ? 22.641 -68.938 -3.656 1 43.25 18 VAL B N 1
ATOM 2011 C CA . VAL B 1 18 ? 22.031 -67.688 -3.361 1 43.25 18 VAL B CA 1
ATOM 2012 C C . VAL B 1 18 ? 20.531 -67.75 -3.643 1 43.25 18 VAL B C 1
ATOM 2014 O O . VAL B 1 18 ? 20.109 -67.875 -4.797 1 43.25 18 VAL B O 1
ATOM 2017 N N . ASN B 1 19 ? 19.781 -68.562 -2.961 1 40.28 19 ASN B N 1
ATOM 2018 C CA . ASN B 1 19 ? 18.328 -68.438 -3.016 1 40.28 19 ASN B CA 1
ATOM 2019 C C . ASN B 1 19 ? 17.875 -67 -2.904 1 40.28 19 ASN B C 1
ATOM 2021 O O . ASN B 1 19 ? 18.078 -66.312 -1.87 1 40.28 19 ASN B O 1
ATOM 2025 N N . SER B 1 20 ? 18.047 -66.312 -3.984 1 47.5 20 SER B N 1
ATOM 2026 C CA . SER B 1 20 ? 17.422 -65 -4.059 1 47.5 20 SER B CA 1
ATOM 2027 C C . SER B 1 20 ? 16.016 -65 -3.482 1 47.5 20 SER B C 1
ATOM 2029 O O . SER B 1 20 ? 15.18 -65.812 -3.906 1 47.5 20 SER B O 1
ATOM 2031 N N . SER B 1 21 ? 15.828 -64.812 -2.24 1 51.41 21 SER B N 1
ATOM 2032 C CA . SER B 1 21 ? 14.539 -64.75 -1.563 1 51.41 21 SER B CA 1
ATOM 2033 C C . SER B 1 21 ? 13.5 -64 -2.377 1 51.41 21 SER B C 1
ATOM 2035 O O . SER B 1 21 ? 13.852 -63.125 -3.164 1 51.41 21 SER B O 1
ATOM 2037 N N . PRO B 1 22 ? 12.281 -64.438 -2.449 1 53.06 22 PRO B N 1
ATOM 2038 C CA . PRO B 1 22 ? 11.172 -63.75 -3.078 1 53.06 22 PRO B CA 1
ATOM 2039 C C . PRO B 1 22 ? 11.203 -62.25 -2.785 1 53.06 22 PRO B C 1
ATOM 2041 O O . PRO B 1 22 ? 10.688 -61.438 -3.57 1 53.06 22 PRO B O 1
ATOM 2044 N N . ALA B 1 23 ? 11.828 -61.938 -1.762 1 56.22 23 ALA B N 1
ATOM 2045 C CA . ALA B 1 23 ? 11.914 -60.531 -1.436 1 56.22 23 ALA B CA 1
ATOM 2046 C C . ALA B 1 23 ? 12.852 -59.812 -2.4 1 56.22 23 ALA B C 1
ATOM 2048 O O . ALA B 1 23 ? 12.609 -58.656 -2.754 1 56.22 23 ALA B O 1
ATOM 2049 N N . ASP B 1 24 ? 13.859 -60.562 -2.744 1 56.84 24 ASP B N 1
ATOM 2050 C CA . ASP B 1 24 ? 14.812 -59.969 -3.674 1 56.84 24 ASP B CA 1
ATOM 2051 C C . ASP B 1 24 ? 14.188 -59.75 -5.051 1 56.84 24 ASP B C 1
ATOM 2053 O O . ASP B 1 24 ? 14.492 -58.781 -5.75 1 56.84 24 ASP B O 1
ATOM 2057 N N . PHE B 1 25 ? 13.344 -60.656 -5.391 1 54 25 PHE B N 1
ATOM 2058 C CA . PHE B 1 25 ? 12.641 -60.562 -6.664 1 54 25 PHE B CA 1
ATOM 2059 C C . PHE B 1 25 ? 11.648 -59.406 -6.652 1 54 25 PHE B C 1
ATOM 2061 O O . PHE B 1 25 ? 11.531 -58.656 -7.633 1 54 25 PHE B O 1
ATOM 2068 N N . PHE B 1 26 ? 10.93 -59.219 -5.512 1 55.84 26 PHE B N 1
ATOM 2069 C CA . PHE B 1 26 ? 9.969 -58.125 -5.383 1 55.84 26 PHE B CA 1
ATOM 2070 C C . PHE B 1 26 ? 10.68 -56.781 -5.391 1 55.84 26 PHE B C 1
ATOM 2072 O O . PHE B 1 26 ? 10.195 -55.844 -6.004 1 55.84 26 PHE B O 1
ATOM 2079 N N . ARG B 1 27 ? 11.742 -56.719 -4.594 1 58.5 27 ARG B N 1
ATOM 2080 C CA . ARG B 1 27 ? 12.531 -55.469 -4.625 1 58.5 27 ARG B CA 1
ATOM 2081 C C . ARG B 1 27 ? 13.109 -55.219 -6.012 1 58.5 27 ARG B C 1
ATOM 2083 O O . ARG B 1 27 ? 13.125 -54.094 -6.492 1 58.5 27 ARG B O 1
ATOM 2090 N N . SER B 1 28 ? 13.617 -56.281 -6.578 1 57.94 28 SER B N 1
ATOM 2091 C CA . SER B 1 28 ? 14.172 -56.188 -7.926 1 57.94 28 SER B CA 1
ATOM 2092 C C . SER B 1 28 ? 13.086 -55.812 -8.938 1 57.94 28 SER B C 1
ATOM 2094 O O . SER B 1 28 ? 13.305 -54.969 -9.812 1 57.94 28 SER B O 1
ATOM 2096 N N . ALA B 1 29 ? 11.883 -56.375 -8.781 1 60.03 29 ALA B N 1
ATOM 2097 C CA . ALA B 1 29 ? 10.758 -56.062 -9.656 1 60.03 29 ALA B CA 1
ATOM 2098 C C . ALA B 1 29 ? 10.234 -54.656 -9.406 1 60.03 29 ALA B C 1
ATOM 2100 O O . ALA B 1 29 ? 9.906 -53.938 -10.344 1 60.03 29 ALA B O 1
ATOM 2101 N N . SER B 1 30 ? 10.203 -54.375 -8.117 1 62.06 30 SER B N 1
ATOM 2102 C CA . SER B 1 30 ? 9.773 -53.031 -7.727 1 62.06 30 SER B CA 1
ATOM 2103 C C . SER B 1 30 ? 10.75 -51.969 -8.211 1 62.06 30 SER B C 1
ATOM 2105 O O . SER B 1 30 ? 10.336 -50.938 -8.703 1 62.06 30 SER B O 1
ATOM 2107 N N . SER B 1 31 ? 12.008 -52.375 -8.125 1 67.19 31 SER B N 1
ATOM 2108 C CA . SER B 1 31 ? 13.039 -51.469 -8.609 1 67.19 31 SER B CA 1
ATOM 2109 C C . SER B 1 31 ? 12.984 -51.312 -10.125 1 67.19 31 SER B C 1
ATOM 2111 O O . SER B 1 31 ? 13.125 -50.219 -10.656 1 67.19 31 SER B O 1
ATOM 2113 N N . LYS B 1 32 ? 12.789 -52.469 -10.781 1 69.44 32 LYS B N 1
ATOM 2114 C CA . LYS B 1 32 ? 12.688 -52.438 -12.234 1 69.44 32 LYS B CA 1
ATOM 2115 C C . LYS B 1 32 ? 11.43 -51.688 -12.68 1 69.44 32 LYS B C 1
ATOM 2117 O O . LYS B 1 32 ? 11.469 -50.906 -13.641 1 69.44 32 LYS B O 1
ATOM 2122 N N . ALA B 1 33 ? 10.273 -51.969 -12.07 1 70.12 33 ALA B N 1
ATOM 2123 C CA . ALA B 1 33 ? 9.023 -51.281 -12.383 1 70.12 33 ALA B CA 1
ATOM 2124 C C . ALA B 1 33 ? 9.156 -49.781 -12.188 1 70.12 33 ALA B C 1
ATOM 2126 O O . ALA B 1 33 ? 8.672 -48.969 -13 1 70.12 33 ALA B O 1
ATOM 2127 N N . THR B 1 34 ? 9.797 -49.375 -11.094 1 76.25 34 THR B N 1
ATOM 2128 C CA . THR B 1 34 ? 10.039 -47.969 -10.812 1 76.25 34 THR B CA 1
ATOM 2129 C C . THR B 1 34 ? 10.938 -47.344 -11.875 1 76.25 34 THR B C 1
ATOM 2131 O O . THR B 1 34 ? 10.727 -46.219 -12.289 1 76.25 34 THR B O 1
ATOM 2134 N N . SER B 1 35 ? 11.805 -48.156 -12.297 1 80.81 35 SER B N 1
ATOM 2135 C CA . SER B 1 35 ? 12.711 -47.688 -13.344 1 80.81 35 SER B CA 1
ATOM 2136 C C . SER B 1 35 ? 11.977 -47.469 -14.664 1 80.81 35 SER B C 1
ATOM 2138 O O . SER B 1 35 ? 12.203 -46.5 -15.359 1 80.81 35 SER B O 1
ATOM 2140 N N . LYS B 1 36 ? 11.141 -48.438 -14.984 1 86.44 36 LYS B N 1
ATOM 2141 C CA . LYS B 1 36 ? 10.367 -48.312 -16.219 1 86.44 36 LYS B CA 1
ATOM 2142 C C . LYS B 1 36 ? 9.414 -47.125 -16.156 1 86.44 36 LYS B C 1
ATOM 2144 O O . LYS B 1 36 ? 9.219 -46.438 -17.156 1 86.44 36 LYS B O 1
ATOM 2149 N N . GLU B 1 37 ? 8.812 -46.969 -15.031 1 85.25 37 GLU B N 1
ATOM 2150 C CA . GLU B 1 37 ? 7.918 -45.844 -14.828 1 85.25 37 GLU B CA 1
ATOM 2151 C C . GLU B 1 37 ? 8.656 -44.5 -15.023 1 85.25 37 GLU B C 1
ATOM 2153 O O . GLU B 1 37 ? 8.141 -43.594 -15.672 1 85.25 37 GLU B O 1
ATOM 2158 N N . LEU B 1 38 ? 9.797 -44.438 -14.508 1 89.5 38 LEU B N 1
ATOM 2159 C CA . LEU B 1 38 ? 10.609 -43.219 -14.633 1 89.5 38 LEU B CA 1
ATOM 2160 C C . LEU B 1 38 ? 10.969 -42.969 -16.094 1 89.5 38 LEU B C 1
ATOM 2162 O O . LEU B 1 38 ? 10.992 -41.812 -16.531 1 89.5 38 LEU B O 1
ATOM 2166 N N . GLU B 1 39 ? 11.219 -44 -16.719 1 92.5 39 GLU B N 1
ATOM 2167 C CA . GLU B 1 39 ? 11.516 -43.875 -18.156 1 92.5 39 GLU B CA 1
ATOM 2168 C C . GLU B 1 39 ? 10.32 -43.312 -18.906 1 92.5 39 GLU B C 1
ATOM 2170 O O . GLU B 1 39 ? 10.477 -42.5 -19.812 1 92.5 39 GLU B O 1
ATOM 2175 N N . ARG B 1 40 ? 9.195 -43.781 -18.609 1 93.94 40 ARG B N 1
ATOM 2176 C CA . ARG B 1 40 ? 7.977 -43.281 -19.25 1 93.94 40 ARG B CA 1
ATOM 2177 C C . ARG B 1 40 ? 7.758 -41.812 -18.922 1 93.94 40 ARG B C 1
ATOM 2179 O O . ARG B 1 40 ? 7.352 -41.062 -19.797 1 93.94 40 ARG B O 1
ATOM 2186 N N . VAL B 1 41 ? 8.008 -41.531 -17.719 1 96.44 41 VAL B N 1
ATOM 2187 C CA . VAL B 1 41 ? 7.852 -40.125 -17.266 1 96.44 41 VAL B CA 1
ATOM 2188 C C . VAL B 1 41 ? 8.797 -39.219 -18.047 1 96.44 41 VAL B C 1
ATOM 2190 O O . VAL B 1 41 ? 8.398 -38.156 -18.516 1 96.44 41 VAL B O 1
ATOM 2193 N N . ASP B 1 42 ? 10 -39.656 -18.203 1 96.62 42 ASP B N 1
ATOM 2194 C CA . ASP B 1 42 ? 10.992 -38.875 -18.938 1 96.62 42 ASP B CA 1
ATOM 2195 C C . ASP B 1 42 ? 10.609 -38.781 -20.422 1 96.62 42 ASP B C 1
ATOM 2197 O O . ASP B 1 42 ? 10.734 -37.719 -21.016 1 96.62 42 ASP B O 1
ATOM 2201 N N . ASN B 1 43 ? 10.195 -39.906 -20.953 1 96.19 43 ASN B N 1
ATOM 2202 C CA . ASN B 1 43 ? 9.789 -39.906 -22.359 1 96.19 43 ASN B CA 1
ATOM 2203 C C . ASN B 1 43 ? 8.633 -38.938 -22.594 1 96.19 43 ASN B C 1
ATOM 2205 O O . ASN B 1 43 ? 8.609 -38.219 -23.609 1 96.19 43 ASN B O 1
ATOM 2209 N N . LEU B 1 44 ? 7.73 -38.969 -21.672 1 97.06 44 LEU B N 1
ATOM 2210 C CA . LEU B 1 44 ? 6.602 -38.031 -21.766 1 97.06 44 LEU B CA 1
ATOM 2211 C C . LEU B 1 44 ? 7.078 -36.594 -21.719 1 97.06 44 LEU B C 1
ATOM 2213 O O . LEU B 1 44 ? 6.582 -35.75 -22.469 1 97.06 44 LEU B O 1
ATOM 2217 N N . PHE B 1 45 ? 7.984 -36.281 -20.859 1 97.94 45 PHE B N 1
ATOM 2218 C CA . PHE B 1 45 ? 8.57 -34.969 -20.766 1 97.94 45 PHE B CA 1
ATOM 2219 C C . PHE B 1 45 ? 9.148 -34.531 -22.109 1 97.94 45 PHE B C 1
ATOM 2221 O O . PHE B 1 45 ? 8.859 -33.438 -22.594 1 97.94 45 PHE B O 1
ATOM 2228 N N . TYR B 1 46 ? 9.891 -35.344 -22.719 1 96.94 46 TYR B N 1
ATOM 2229 C CA . TYR B 1 46 ? 10.617 -35 -23.938 1 96.94 46 TYR B CA 1
ATOM 2230 C C . TYR B 1 46 ? 9.68 -34.906 -25.141 1 96.94 46 TYR B C 1
ATOM 2232 O O . TYR B 1 46 ? 10.008 -34.281 -26.141 1 96.94 46 TYR B O 1
ATOM 2240 N N . SER B 1 47 ? 8.555 -35.562 -25.047 1 96.94 47 SER B N 1
ATOM 2241 C CA . SER B 1 47 ? 7.559 -35.438 -26.094 1 96.94 47 SER B CA 1
ATOM 2242 C C . SER B 1 47 ? 6.992 -34.031 -26.172 1 96.94 47 SER B C 1
ATOM 2244 O O . SER B 1 47 ? 6.484 -33.594 -27.203 1 96.94 47 SER B O 1
ATOM 2246 N N . TYR B 1 48 ? 7.086 -33.281 -25.062 1 97.81 48 TYR B N 1
ATOM 2247 C CA . TYR B 1 48 ? 6.496 -31.953 -25.016 1 97.81 48 TYR B CA 1
ATOM 2248 C C . TYR B 1 48 ? 7.574 -30.875 -24.891 1 97.81 48 TYR B C 1
ATOM 2250 O O . TYR B 1 48 ? 7.309 -29.703 -25.109 1 97.81 48 TYR B O 1
ATOM 2258 N N . ALA B 1 49 ? 8.758 -31.312 -24.641 1 97.81 49 ALA B N 1
ATOM 2259 C CA . ALA B 1 49 ? 9.844 -30.359 -24.406 1 97.81 49 ALA B CA 1
ATOM 2260 C C . ALA B 1 49 ? 10.359 -29.781 -25.719 1 97.81 49 ALA B C 1
ATOM 2262 O O . ALA B 1 49 ? 10.352 -30.453 -26.75 1 97.81 49 ALA B O 1
ATOM 2263 N N . ASN B 1 50 ? 10.727 -28.516 -25.594 1 95.44 50 ASN B N 1
ATOM 2264 C CA . ASN B 1 50 ? 11.445 -27.891 -26.703 1 95.44 50 ASN B CA 1
ATOM 2265 C C . ASN B 1 50 ? 12.891 -28.375 -26.781 1 95.44 50 ASN B C 1
ATOM 2267 O O . ASN B 1 50 ? 13.633 -28.297 -25.797 1 95.44 50 ASN B O 1
ATOM 2271 N N . GLY B 1 51 ? 13.289 -28.828 -27.953 1 91.31 51 GLY B N 1
ATOM 2272 C CA . GLY B 1 51 ? 14.609 -29.391 -28.141 1 91.31 51 GLY B CA 1
ATOM 2273 C C . GLY B 1 51 ? 15.734 -28.406 -27.859 1 91.31 51 GLY B C 1
ATOM 2274 O O . GLY B 1 51 ? 16.781 -28.797 -27.328 1 91.31 51 GLY B O 1
ATOM 2275 N N . SER B 1 52 ? 15.531 -27.203 -28.109 1 92.56 52 SER B N 1
ATOM 2276 C CA . SER B 1 52 ? 16.562 -26.172 -27.969 1 92.56 52 SER B CA 1
ATOM 2277 C C . SER B 1 52 ? 16.719 -25.75 -26.516 1 92.56 52 SER B C 1
ATOM 2279 O O . SER B 1 52 ? 17.844 -25.641 -26.016 1 92.56 52 SER B O 1
ATOM 2281 N N . SER B 1 53 ? 15.641 -25.625 -25.75 1 91.88 53 SER B N 1
ATOM 2282 C CA . SER B 1 53 ? 15.688 -25.141 -24.375 1 91.88 53 SER B CA 1
ATOM 2283 C C . SER B 1 53 ? 15.805 -26.297 -23.391 1 91.88 53 SER B C 1
ATOM 2285 O O . SER B 1 53 ? 16.219 -26.109 -22.234 1 91.88 53 SER B O 1
ATOM 2287 N N . GLY B 1 54 ? 15.367 -27.453 -23.828 1 95.19 54 GLY B N 1
ATOM 2288 C CA . GLY B 1 54 ? 15.352 -28.609 -22.938 1 95.19 54 GLY B CA 1
ATOM 2289 C C . GLY B 1 54 ? 14.25 -28.531 -21.891 1 95.19 54 GLY B C 1
ATOM 2290 O O . GLY B 1 54 ? 14.281 -29.266 -20.906 1 95.19 54 GLY B O 1
ATOM 2291 N N . MET B 1 55 ? 13.359 -27.656 -22.031 1 97.81 55 MET B N 1
ATOM 2292 C CA . MET B 1 55 ? 12.242 -27.469 -21.094 1 97.81 55 MET B CA 1
ATOM 2293 C C . MET B 1 55 ? 10.906 -27.531 -21.828 1 97.81 55 MET B C 1
ATOM 2295 O O . MET B 1 55 ? 10.852 -27.344 -23.047 1 97.81 55 MET B O 1
ATOM 2299 N N . ILE B 1 56 ? 9.914 -27.984 -21.031 1 98.19 56 ILE B N 1
ATOM 2300 C CA . ILE B 1 56 ? 8.578 -27.766 -21.562 1 98.19 56 ILE B CA 1
ATOM 2301 C C . ILE B 1 56 ? 8.227 -26.281 -21.5 1 98.19 56 ILE B C 1
ATOM 2303 O O . ILE B 1 56 ? 8.203 -25.688 -20.406 1 98.19 56 ILE B O 1
ATOM 2307 N N . ASP B 1 57 ? 8.062 -25.656 -22.641 1 97.5 57 ASP B N 1
ATOM 2308 C CA . ASP B 1 57 ? 7.785 -24.234 -22.75 1 97.5 57 ASP B CA 1
ATOM 2309 C C . ASP B 1 57 ? 6.305 -23.984 -23.031 1 97.5 57 ASP B C 1
ATOM 2311 O O . ASP B 1 57 ? 5.492 -24.906 -22.984 1 97.5 57 ASP B O 1
ATOM 2315 N N . PRO B 1 58 ? 5.879 -22.781 -23.234 1 96.12 58 PRO B N 1
ATOM 2316 C CA . PRO B 1 58 ? 4.457 -22.484 -23.422 1 96.12 58 PRO B CA 1
ATOM 2317 C C . PRO B 1 58 ? 3.824 -23.281 -24.547 1 96.12 58 PRO B C 1
ATOM 2319 O O . PRO B 1 58 ? 2.689 -23.75 -24.422 1 96.12 58 PRO B O 1
ATOM 2322 N N . GLU B 1 59 ? 4.48 -23.438 -25.594 1 96.75 59 GLU B N 1
ATOM 2323 C CA . GLU B 1 59 ? 3.965 -24.25 -26.688 1 96.75 59 GLU B CA 1
ATOM 2324 C C . GLU B 1 59 ? 3.783 -25.703 -26.25 1 96.75 59 GLU B C 1
ATOM 2326 O O . GLU B 1 59 ? 2.789 -26.344 -26.594 1 96.75 59 GLU B O 1
ATOM 2331 N N . GLY B 1 60 ? 4.77 -26.203 -25.594 1 97.81 60 GLY B N 1
ATOM 2332 C CA . GLY B 1 60 ? 4.668 -27.562 -25.062 1 97.81 60 GLY B CA 1
ATOM 2333 C C . GLY B 1 60 ? 3.508 -27.719 -24.094 1 97.81 60 GLY B C 1
ATOM 2334 O O . GLY B 1 60 ? 2.816 -28.75 -24.109 1 97.81 60 GLY B O 1
ATOM 2335 N N . ILE B 1 61 ? 3.312 -26.781 -23.219 1 97.5 61 ILE B N 1
ATOM 2336 C CA . ILE B 1 61 ? 2.203 -26.797 -22.266 1 97.5 61 ILE B CA 1
ATOM 2337 C C . ILE B 1 61 ? 0.877 -26.812 -23.031 1 97.5 61 ILE B C 1
ATOM 2339 O O . ILE B 1 61 ? -0.041 -27.562 -22.672 1 97.5 61 ILE B O 1
ATOM 2343 N N . GLU B 1 62 ? 0.777 -26 -24.047 1 97.25 62 GLU B N 1
ATOM 2344 C CA . GLU B 1 62 ? -0.438 -25.953 -24.859 1 97.25 62 GLU B CA 1
ATOM 2345 C C . GLU B 1 62 ? -0.723 -27.312 -25.5 1 97.25 62 GLU B C 1
ATOM 2347 O O . GLU B 1 62 ? -1.87 -27.766 -25.531 1 97.25 62 GLU B O 1
ATOM 2352 N N . THR B 1 63 ? 0.304 -27.938 -26.062 1 97.88 63 THR B N 1
ATOM 2353 C CA . THR B 1 63 ? 0.152 -29.25 -26.688 1 97.88 63 THR B CA 1
ATOM 2354 C C . THR B 1 63 ? -0.28 -30.281 -25.656 1 97.88 63 THR B C 1
ATOM 2356 O O . THR B 1 63 ? -1.136 -31.125 -25.922 1 97.88 63 THR B O 1
ATOM 2359 N N . LEU B 1 64 ? 0.375 -30.219 -24.5 1 97.94 64 LEU B N 1
ATOM 2360 C CA . LEU B 1 64 ? -0.009 -31.109 -23.406 1 97.94 64 LEU B CA 1
ATOM 2361 C C . LEU B 1 64 ? -1.483 -30.938 -23.062 1 97.94 64 LEU B C 1
ATOM 2363 O O . LEU B 1 64 ? -2.209 -31.922 -22.922 1 97.94 64 LEU B O 1
ATOM 2367 N N . CYS B 1 65 ? -1.89 -29.719 -22.922 1 98 65 CYS B N 1
ATOM 2368 C CA . CYS B 1 65 ? -3.279 -29.422 -22.609 1 98 65 CYS B CA 1
ATOM 2369 C C . CYS B 1 65 ? -4.219 -29.922 -23.688 1 98 65 CYS B C 1
ATOM 2371 O O . CYS B 1 65 ? -5.281 -30.484 -23.391 1 98 65 CYS B O 1
ATOM 2373 N N . LEU B 1 66 ? -3.854 -29.797 -24.891 1 97.44 66 LEU B N 1
ATOM 2374 C CA . LEU B 1 66 ? -4.641 -30.312 -26 1 97.44 66 LEU B CA 1
ATOM 2375 C C . LEU B 1 66 ? -4.809 -31.828 -25.891 1 97.44 66 LEU B C 1
ATOM 2377 O O . LEU B 1 66 ? -5.914 -32.344 -26.047 1 97.44 66 LEU B O 1
ATOM 2381 N N . ASP B 1 67 ? -3.742 -32.469 -25.625 1 97.75 67 ASP B N 1
ATOM 2382 C CA . ASP B 1 67 ? -3.768 -33.938 -25.5 1 97.75 67 ASP B CA 1
ATOM 2383 C C . ASP B 1 67 ? -4.637 -34.375 -24.328 1 97.75 67 ASP B C 1
ATOM 2385 O O . ASP B 1 67 ? -5.281 -35.438 -24.391 1 97.75 67 ASP B O 1
ATOM 2389 N N . MET B 1 68 ? -4.594 -33.594 -23.266 1 97.44 68 MET B N 1
ATOM 2390 C CA . MET B 1 68 ? -5.395 -33.906 -22.094 1 97.44 68 MET B CA 1
ATOM 2391 C C . MET B 1 68 ? -6.828 -33.406 -22.266 1 97.44 68 MET B C 1
ATOM 2393 O O . MET B 1 68 ? -7.684 -33.656 -21.406 1 97.44 68 MET B O 1
ATOM 2397 N N . GLU B 1 69 ? -7.051 -32.625 -23.281 1 97.19 69 GLU B N 1
ATOM 2398 C CA . GLU B 1 69 ? -8.367 -32.031 -23.531 1 97.19 69 GLU B CA 1
ATOM 2399 C C . GLU B 1 69 ? -8.781 -31.109 -22.391 1 97.19 69 GLU B C 1
ATOM 2401 O O . GLU B 1 69 ? -9.906 -31.203 -21.891 1 97.19 69 GLU B O 1
ATOM 2406 N N . VAL B 1 70 ? -7.883 -30.391 -21.953 1 96.75 70 VAL B N 1
ATOM 2407 C CA . VAL B 1 70 ? -8.102 -29.375 -20.938 1 96.75 70 VAL B CA 1
ATOM 2408 C C . VAL B 1 70 ? -7.613 -28.016 -21.438 1 96.75 70 VAL B C 1
ATOM 2410 O O . VAL B 1 70 ? -6.578 -27.938 -22.094 1 96.75 70 VAL B O 1
ATOM 2413 N N . ASP B 1 71 ? -8.406 -27.031 -21.203 1 95.56 71 ASP B N 1
ATOM 2414 C CA . ASP B 1 71 ? -7.992 -25.672 -21.578 1 95.56 71 ASP B CA 1
ATOM 2415 C C . ASP B 1 71 ? -6.73 -25.266 -20.828 1 95.56 71 ASP B C 1
ATOM 2417 O O . ASP B 1 71 ? -6.602 -25.516 -19.641 1 95.56 71 ASP B O 1
ATOM 2421 N N . HIS B 1 72 ? -5.824 -24.625 -21.547 1 93 72 HIS B N 1
ATOM 2422 C CA . HIS B 1 72 ? -4.57 -24.219 -20.922 1 93 72 HIS B CA 1
ATOM 2423 C C . HIS B 1 72 ? -4.805 -23.141 -19.859 1 93 72 HIS B C 1
ATOM 2425 O O . HIS B 1 72 ? -3.936 -22.875 -19.031 1 93 72 HIS B O 1
ATOM 2431 N N . THR B 1 73 ? -6.023 -22.562 -19.859 1 92.62 73 THR B N 1
ATOM 2432 C CA . THR B 1 73 ? -6.355 -21.531 -18.891 1 92.62 73 THR B CA 1
ATOM 2433 C C . THR B 1 73 ? -7.094 -22.141 -17.703 1 92.62 73 THR B C 1
ATOM 2435 O O . THR B 1 73 ? -7.555 -21.422 -16.812 1 92.62 73 THR B O 1
ATOM 2438 N N . ASP B 1 74 ? -7.234 -23.469 -17.734 1 95.44 74 ASP B N 1
ATOM 2439 C CA . ASP B 1 74 ? -7.852 -24.188 -16.625 1 95.44 74 ASP B CA 1
ATOM 2440 C C . ASP B 1 74 ? -7.008 -24.062 -15.359 1 95.44 74 ASP B C 1
ATOM 2442 O O . ASP B 1 74 ? -5.785 -24.219 -15.406 1 95.44 74 ASP B O 1
ATOM 2446 N N . VAL B 1 75 ? -7.633 -23.797 -14.219 1 97.19 75 VAL B N 1
ATOM 2447 C CA . VAL B 1 75 ? -6.934 -23.578 -12.953 1 97.19 75 VAL B CA 1
ATOM 2448 C C . VAL B 1 75 ? -6.137 -24.828 -12.586 1 97.19 75 VAL B C 1
ATOM 2450 O O . VAL B 1 75 ? -5.105 -24.75 -11.914 1 97.19 75 VAL B O 1
ATOM 2453 N N . ARG B 1 76 ? -6.547 -26.031 -12.961 1 97.38 76 ARG B N 1
ATOM 2454 C CA . ARG B 1 76 ? -5.887 -27.297 -12.633 1 97.38 76 ARG B CA 1
ATOM 2455 C C . ARG B 1 76 ? -4.488 -27.344 -13.234 1 97.38 76 ARG B C 1
ATOM 2457 O O . ARG B 1 76 ? -3.623 -28.078 -12.75 1 97.38 76 ARG B O 1
ATOM 2464 N N . ILE B 1 77 ? -4.297 -26.578 -14.352 1 97.19 77 ILE B N 1
ATOM 2465 C CA . ILE B 1 77 ? -2.959 -26.516 -14.922 1 97.19 77 ILE B CA 1
ATOM 2466 C C . ILE B 1 77 ? -2.037 -25.734 -13.992 1 97.19 77 ILE B C 1
ATOM 2468 O O . ILE B 1 77 ? -0.871 -26.094 -13.812 1 97.19 77 ILE B O 1
ATOM 2472 N N . LEU B 1 78 ? -2.588 -24.719 -13.414 1 97.75 78 LEU B N 1
ATOM 2473 C CA . LEU B 1 78 ? -1.834 -23.984 -12.406 1 97.75 78 LEU B CA 1
ATOM 2474 C C . LEU B 1 78 ? -1.584 -24.844 -11.172 1 97.75 78 LEU B C 1
ATOM 2476 O O . LEU B 1 78 ? -0.503 -24.797 -10.586 1 97.75 78 LEU B O 1
ATOM 2480 N N . MET B 1 79 ? -2.545 -25.625 -10.836 1 98.25 79 MET B N 1
ATOM 2481 C CA . MET B 1 79 ? -2.398 -26.547 -9.711 1 98.25 79 MET B CA 1
ATOM 2482 C C . MET B 1 79 ? -1.333 -27.594 -10 1 98.25 79 MET B C 1
ATOM 2484 O O . MET B 1 79 ? -0.604 -28.016 -9.102 1 98.25 79 MET B O 1
ATOM 2488 N N . LEU B 1 80 ? -1.325 -28.016 -11.234 1 98.06 80 LEU B N 1
ATOM 2489 C CA . LEU B 1 80 ? -0.266 -28.938 -11.641 1 98.06 80 LEU B CA 1
ATOM 2490 C C . LEU B 1 80 ? 1.104 -28.297 -11.492 1 98.06 80 LEU B C 1
ATOM 2492 O O . LEU B 1 80 ? 2.037 -28.906 -10.977 1 98.06 80 LEU B O 1
ATOM 2496 N N . ALA B 1 81 ? 1.225 -27.078 -11.961 1 98.06 81 ALA B N 1
ATOM 2497 C CA . ALA B 1 81 ? 2.467 -26.328 -11.789 1 98.06 81 ALA B CA 1
ATOM 2498 C C . ALA B 1 81 ? 2.84 -26.219 -10.312 1 98.06 81 ALA B C 1
ATOM 2500 O O . ALA B 1 81 ? 4.012 -26.344 -9.953 1 98.06 81 ALA B O 1
ATOM 2501 N N . TRP B 1 82 ? 1.899 -25.984 -9.508 1 98.31 82 TRP B N 1
ATOM 2502 C CA . TRP B 1 82 ? 2.102 -25.906 -8.07 1 98.31 82 TRP B CA 1
ATOM 2503 C C . TRP B 1 82 ? 2.631 -27.234 -7.523 1 98.31 82 TRP B C 1
ATOM 2505 O O . TRP B 1 82 ? 3.57 -27.25 -6.727 1 98.31 82 TRP B O 1
ATOM 2515 N N . ARG B 1 83 ? 1.972 -28.328 -7.953 1 97.94 83 ARG B N 1
ATOM 2516 C CA . ARG B 1 83 ? 2.4 -29.656 -7.523 1 97.94 83 ARG B CA 1
ATOM 2517 C C . ARG B 1 83 ? 3.834 -29.938 -7.957 1 97.94 83 ARG B C 1
ATOM 2519 O O . ARG B 1 83 ? 4.586 -30.609 -7.246 1 97.94 83 ARG B O 1
ATOM 2526 N N . MET B 1 84 ? 4.195 -29.422 -9.07 1 98 84 MET B N 1
ATOM 2527 C CA . MET B 1 84 ? 5.543 -29.562 -9.609 1 98 84 MET B CA 1
ATOM 2528 C C . MET B 1 84 ? 6.512 -28.609 -8.93 1 98 84 MET B C 1
ATOM 2530 O O . MET B 1 84 ? 7.727 -28.734 -9.062 1 98 84 MET B O 1
ATOM 2534 N N . LYS B 1 85 ? 6.004 -27.609 -8.195 1 97.88 85 LYS B N 1
ATOM 2535 C CA . LYS B 1 85 ? 6.785 -26.516 -7.629 1 97.88 85 LYS B CA 1
ATOM 2536 C C . LYS B 1 85 ? 7.578 -25.781 -8.711 1 97.88 85 LYS B C 1
ATOM 2538 O O . LYS B 1 85 ? 8.773 -25.547 -8.547 1 97.88 85 LYS B O 1
ATOM 2543 N N . SER B 1 86 ? 6.848 -25.578 -9.797 1 97.75 86 SER B N 1
ATOM 2544 C CA . SER B 1 86 ? 7.484 -24.891 -10.914 1 97.75 86 SER B CA 1
ATOM 2545 C C . SER B 1 86 ? 7.891 -23.469 -10.523 1 97.75 86 SER B C 1
ATOM 2547 O O . SER B 1 86 ? 7.109 -22.734 -9.914 1 97.75 86 SER B O 1
ATOM 2549 N N . GLU B 1 87 ? 9.047 -23.047 -10.945 1 95.12 87 GLU B N 1
ATOM 2550 C CA . GLU B 1 87 ? 9.586 -21.766 -10.508 1 95.12 87 GLU B CA 1
ATOM 2551 C C . GLU B 1 87 ? 9.336 -20.672 -11.547 1 95.12 87 GLU B C 1
ATOM 2553 O O . GLU B 1 87 ? 9.117 -19.516 -11.195 1 95.12 87 GLU B O 1
ATOM 2558 N N . LYS B 1 88 ? 9.398 -21.047 -12.797 1 94.06 88 LYS B N 1
ATOM 2559 C CA . LYS B 1 88 ? 9.258 -20.078 -13.883 1 94.06 88 LYS B CA 1
ATOM 2560 C C . LYS B 1 88 ? 7.93 -20.25 -14.609 1 94.06 88 LYS B C 1
ATOM 2562 O O . LYS B 1 88 ? 7.633 -21.344 -15.109 1 94.06 88 LYS B O 1
ATOM 2567 N N . GLN B 1 89 ? 7.234 -19.172 -14.656 1 93.81 89 GLN B N 1
ATOM 2568 C CA . GLN B 1 89 ? 5.93 -19.25 -15.305 1 93.81 89 GLN B CA 1
ATOM 2569 C C . GLN B 1 89 ? 6.059 -19.75 -16.75 1 93.81 89 GLN B C 1
ATOM 2571 O O . GLN B 1 89 ? 6.875 -19.234 -17.516 1 93.81 89 GLN B O 1
ATOM 2576 N N . GLY B 1 90 ? 5.332 -20.766 -17.062 1 94.12 90 GLY B N 1
ATOM 2577 C CA . GLY B 1 90 ? 5.238 -21.25 -18.438 1 94.12 90 GLY B CA 1
ATOM 2578 C C . GLY B 1 90 ? 6.336 -22.219 -18.797 1 94.12 90 GLY B C 1
ATOM 2579 O O . GLY B 1 90 ? 6.414 -22.688 -19.938 1 94.12 90 GLY B O 1
ATOM 2580 N N . TYR B 1 91 ? 7.121 -22.531 -17.828 1 95.69 91 TYR B N 1
ATOM 2581 C CA . TYR B 1 91 ? 8.211 -23.453 -18.109 1 95.69 91 TYR B CA 1
ATOM 2582 C C . TYR B 1 91 ? 8.289 -24.547 -17.062 1 95.69 91 TYR B C 1
ATOM 2584 O O . TYR B 1 91 ? 8.141 -24.281 -15.859 1 95.69 91 TYR B O 1
ATOM 2592 N N . PHE B 1 92 ? 8.492 -25.781 -17.547 1 98 92 PHE B N 1
ATOM 2593 C CA . PHE B 1 92 ? 8.719 -26.906 -16.641 1 98 92 PHE B CA 1
ATOM 2594 C C . PHE B 1 92 ? 10.047 -27.578 -16.938 1 98 92 PHE B C 1
ATOM 2596 O O . PHE B 1 92 ? 10.312 -27.969 -18.094 1 98 92 PHE B O 1
ATOM 2603 N N . SER B 1 93 ? 10.891 -27.703 -15.945 1 98 93 SER B N 1
ATOM 2604 C CA . SER B 1 93 ? 12.102 -28.5 -16.094 1 98 93 SER B CA 1
ATOM 2605 C C . SER B 1 93 ? 11.812 -29.984 -15.898 1 98 93 SER B C 1
ATOM 2607 O O . SER B 1 93 ? 10.734 -30.344 -15.414 1 98 93 SER B O 1
ATOM 2609 N N . LEU B 1 94 ? 12.789 -30.75 -16.281 1 97.75 94 LEU B N 1
ATOM 2610 C CA . LEU B 1 94 ? 12.633 -32.188 -16.125 1 97.75 94 LEU B CA 1
ATOM 2611 C C . LEU B 1 94 ? 12.477 -32.562 -14.656 1 97.75 94 LEU B C 1
ATOM 2613 O O . LEU B 1 94 ? 11.633 -33.406 -14.312 1 97.75 94 LEU B O 1
ATOM 2617 N N . GLU B 1 95 ? 13.242 -31.969 -13.836 1 97.81 95 GLU B N 1
ATOM 2618 C CA . GLU B 1 95 ? 13.172 -32.25 -12.406 1 97.81 95 GLU B CA 1
ATOM 2619 C C . GLU B 1 95 ? 11.805 -31.891 -11.844 1 97.81 95 GLU B C 1
ATOM 2621 O O . GLU B 1 95 ? 11.234 -32.656 -11.055 1 97.81 95 GLU B O 1
ATOM 2626 N N . GLU B 1 96 ? 11.312 -30.781 -12.211 1 98.31 96 GLU B N 1
ATOM 2627 C CA . GLU B 1 96 ? 9.984 -30.344 -11.773 1 98.31 96 GLU B CA 1
ATOM 2628 C C . GLU B 1 96 ? 8.906 -31.297 -12.289 1 98.31 96 GLU B C 1
ATOM 2630 O O . GLU B 1 96 ? 7.996 -31.672 -11.547 1 98.31 96 GLU B O 1
ATOM 2635 N N . TRP B 1 97 ? 9.031 -31.672 -13.469 1 98.25 97 TRP B N 1
ATOM 2636 C CA . TRP B 1 97 ? 8.109 -32.594 -14.109 1 98.25 97 TRP B CA 1
ATOM 2637 C C . TRP B 1 97 ? 8.086 -33.938 -13.375 1 98.25 97 TRP B C 1
ATOM 2639 O O . TRP B 1 97 ? 7.016 -34.438 -13.031 1 98.25 97 TRP B O 1
ATOM 2649 N N . ARG B 1 98 ? 9.211 -34.438 -13.078 1 97.38 98 ARG B N 1
ATOM 2650 C CA . ARG B 1 98 ? 9.328 -35.719 -12.359 1 97.38 98 ARG B CA 1
ATOM 2651 C C . ARG B 1 98 ? 8.664 -35.625 -10.984 1 97.38 98 ARG B C 1
ATOM 2653 O O . ARG B 1 98 ? 7.934 -36.5 -10.578 1 97.38 98 ARG B O 1
ATOM 2660 N N . ARG B 1 99 ? 8.945 -34.562 -10.344 1 97.12 99 ARG B N 1
ATOM 2661 C CA . ARG B 1 99 ? 8.375 -34.312 -9.023 1 97.12 99 ARG B CA 1
ATOM 2662 C C . ARG B 1 99 ? 6.852 -34.312 -9.078 1 97.12 99 ARG B C 1
ATOM 2664 O O . ARG B 1 99 ? 6.188 -34.969 -8.281 1 97.12 99 ARG B O 1
ATOM 2671 N N . GLY B 1 100 ? 6.297 -33.625 -10.008 1 97.69 100 GLY B N 1
ATOM 2672 C CA . GLY B 1 100 ? 4.855 -33.469 -10.141 1 97.69 100 GLY B CA 1
ATOM 2673 C C . GLY B 1 100 ? 4.172 -34.781 -10.508 1 97.69 100 GLY B C 1
ATOM 2674 O O . GLY B 1 100 ? 3.16 -35.156 -9.906 1 97.69 100 GLY B O 1
ATOM 2675 N N . LEU B 1 101 ? 4.766 -35.469 -11.453 1 97.44 101 LEU B N 1
ATOM 2676 C CA . LEU B 1 101 ? 4.125 -36.688 -11.93 1 97.44 101 LEU B CA 1
ATOM 2677 C C . LEU B 1 101 ? 4.27 -37.812 -10.906 1 97.44 101 LEU B C 1
ATOM 2679 O O . LEU B 1 101 ? 3.383 -38.656 -10.781 1 97.44 101 LEU B O 1
ATOM 2683 N N . LYS B 1 102 ? 5.383 -37.812 -10.242 1 96 102 LYS B N 1
ATOM 2684 C CA . LYS B 1 102 ? 5.523 -38.75 -9.133 1 96 102 LYS B CA 1
ATOM 2685 C C . LYS B 1 102 ? 4.441 -38.531 -8.078 1 96 102 LYS B C 1
ATOM 2687 O O . LYS B 1 102 ? 3.803 -39.469 -7.625 1 96 102 LYS B O 1
ATOM 2692 N N . ALA B 1 103 ? 4.234 -37.312 -7.754 1 96.25 103 ALA B N 1
ATOM 2693 C CA . ALA B 1 103 ? 3.227 -36.969 -6.754 1 96.25 103 ALA B CA 1
ATOM 2694 C C . ALA B 1 103 ? 1.83 -37.344 -7.223 1 96.25 103 ALA B C 1
ATOM 2696 O O . ALA B 1 103 ? 0.987 -37.75 -6.418 1 96.25 103 ALA B O 1
ATOM 2697 N N . LEU B 1 104 ? 1.595 -37.281 -8.516 1 96.94 104 LEU B N 1
ATOM 2698 C CA . LEU B 1 104 ? 0.298 -37.625 -9.094 1 96.94 104 LEU B CA 1
ATOM 2699 C C . LEU B 1 104 ? 0.187 -39.125 -9.352 1 96.94 104 LEU B C 1
ATOM 2701 O O . LEU B 1 104 ? -0.899 -39.625 -9.641 1 96.94 104 LEU B O 1
ATOM 2705 N N . ARG B 1 105 ? 1.316 -39.812 -9.273 1 95.19 105 ARG B N 1
ATOM 2706 C CA . ARG B 1 105 ? 1.39 -41.219 -9.656 1 95.19 105 ARG B CA 1
ATOM 2707 C C . ARG B 1 105 ? 0.907 -41.406 -11.086 1 95.19 105 ARG B C 1
ATOM 2709 O O . ARG B 1 105 ? 0.08 -42.281 -11.352 1 95.19 105 ARG B O 1
ATOM 2716 N N . ALA B 1 106 ? 1.414 -40.562 -11.969 1 96.56 106 ALA B N 1
ATOM 2717 C CA . ALA B 1 106 ? 1.001 -40.594 -13.375 1 96.56 106 ALA B CA 1
ATOM 2718 C C . ALA B 1 106 ? 2.213 -40.656 -14.305 1 96.56 106 ALA B C 1
ATOM 2720 O O . ALA B 1 106 ? 3.215 -39.969 -14.062 1 96.56 106 ALA B O 1
ATOM 2721 N N . ASP B 1 107 ? 2.111 -41.5 -15.305 1 95.75 107 ASP B N 1
ATOM 2722 C CA . ASP B 1 107 ? 3.209 -41.625 -16.266 1 95.75 107 ASP B CA 1
ATOM 2723 C C . ASP B 1 107 ? 2.693 -41.594 -17.703 1 95.75 107 ASP B C 1
ATOM 2725 O O . ASP B 1 107 ? 3.445 -41.844 -18.641 1 95.75 107 ASP B O 1
ATOM 2729 N N . THR B 1 108 ? 1.412 -41.375 -17.875 1 95.88 108 THR B N 1
ATOM 2730 C CA . THR B 1 108 ? 0.805 -41.156 -19.188 1 95.88 108 THR B CA 1
ATOM 2731 C C . THR B 1 108 ? -0.099 -39.938 -19.172 1 95.88 108 THR B C 1
ATOM 2733 O O . THR B 1 108 ? -0.514 -39.469 -18.109 1 95.88 108 THR B O 1
ATOM 2736 N N . VAL B 1 109 ? -0.417 -39.438 -20.375 1 97.19 109 VAL B N 1
ATOM 2737 C CA . VAL B 1 109 ? -1.29 -38.281 -20.516 1 97.19 109 VAL B CA 1
ATOM 2738 C C . VAL B 1 109 ? -2.66 -38.594 -19.922 1 97.19 109 VAL B C 1
ATOM 2740 O O . VAL B 1 109 ? -3.246 -37.75 -19.234 1 97.19 109 VAL B O 1
ATOM 2743 N N . HIS B 1 110 ? -3.121 -39.812 -20.188 1 97.12 110 HIS B N 1
ATOM 2744 C CA . HIS B 1 110 ? -4.422 -40.25 -19.688 1 97.12 110 HIS B CA 1
ATOM 2745 C C . HIS B 1 110 ? -4.445 -40.25 -18.156 1 97.12 110 HIS B C 1
ATOM 2747 O O . HIS B 1 110 ? -5.418 -39.781 -17.547 1 97.12 110 HIS B O 1
ATOM 2753 N N . LYS B 1 111 ? -3.441 -40.719 -17.562 1 97.38 111 LYS B N 1
ATOM 2754 C CA . LYS B 1 111 ? -3.363 -40.781 -16.109 1 97.38 111 LYS B CA 1
ATOM 2755 C C . LYS B 1 111 ? -3.27 -39.375 -15.508 1 97.38 111 LYS B C 1
ATOM 2757 O O . LYS B 1 111 ? -3.814 -39.094 -14.43 1 97.38 111 LYS B O 1
ATOM 2762 N N . ILE B 1 112 ? -2.527 -38.5 -16.172 1 98 112 ILE B N 1
ATOM 2763 C CA . ILE B 1 112 ? -2.436 -37.125 -15.711 1 98 112 ILE B CA 1
ATOM 2764 C C . ILE B 1 112 ? -3.818 -36.469 -15.734 1 98 112 ILE B C 1
ATOM 2766 O O . ILE B 1 112 ? -4.25 -35.875 -14.734 1 98 112 ILE B O 1
ATOM 2770 N N . LYS B 1 113 ? -4.48 -36.625 -16.859 1 97.81 113 LYS B N 1
ATOM 2771 C CA . LYS B 1 113 ? -5.824 -36.062 -17 1 97.81 113 LYS B CA 1
ATOM 2772 C C . LYS B 1 113 ? -6.742 -36.562 -15.898 1 97.81 113 LYS B C 1
ATOM 2774 O O . LYS B 1 113 ? -7.488 -35.781 -15.305 1 97.81 113 LYS B O 1
ATOM 2779 N N . LYS B 1 114 ? -6.68 -37.812 -15.586 1 97.38 114 LYS B N 1
ATOM 2780 C CA . LYS B 1 114 ? -7.543 -38.438 -14.594 1 97.38 114 LYS B CA 1
ATOM 2781 C C . LYS B 1 114 ? -7.207 -37.969 -13.18 1 97.38 114 LYS B C 1
ATOM 2783 O O . LYS B 1 114 ? -8.07 -37.938 -12.305 1 97.38 114 LYS B O 1
ATOM 2788 N N . ALA B 1 115 ? -5.996 -37.594 -12.992 1 97.94 115 ALA B N 1
ATOM 2789 C CA . ALA B 1 115 ? -5.523 -37.188 -11.672 1 97.94 115 ALA B CA 1
ATOM 2790 C C . ALA B 1 115 ? -5.898 -35.75 -11.367 1 97.94 115 ALA B C 1
ATOM 2792 O O . ALA B 1 115 ? -5.859 -35.312 -10.211 1 97.94 115 ALA B O 1
ATOM 2793 N N . LEU B 1 116 ? -6.25 -34.969 -12.352 1 97.69 116 LEU B N 1
ATOM 2794 C CA . LEU B 1 116 ? -6.441 -33.531 -12.211 1 97.69 116 LEU B CA 1
ATOM 2795 C C . LEU B 1 116 ? -7.602 -33.219 -11.266 1 97.69 116 LEU B C 1
ATOM 2797 O O . LEU B 1 116 ? -7.484 -32.344 -10.391 1 97.69 116 LEU B O 1
ATOM 2801 N N . PRO B 1 117 ? -8.719 -33.938 -11.359 1 97.19 117 PRO B N 1
ATOM 2802 C CA . PRO B 1 117 ? -9.82 -33.656 -10.438 1 97.19 117 PRO B CA 1
ATOM 2803 C C . PRO B 1 117 ? -9.445 -33.938 -8.977 1 97.19 117 PRO B C 1
ATOM 2805 O O . PRO B 1 117 ? -9.836 -33.156 -8.086 1 97.19 117 PRO B O 1
ATOM 2808 N N . GLU B 1 118 ? -8.727 -35 -8.789 1 97.19 118 GLU B N 1
ATOM 2809 C CA . GLU B 1 118 ? -8.281 -35.281 -7.43 1 97.19 118 GLU B CA 1
ATOM 2810 C C . GLU B 1 118 ? -7.309 -34.25 -6.914 1 97.19 118 GLU B C 1
ATOM 2812 O O . GLU B 1 118 ? -7.34 -33.875 -5.734 1 97.19 118 GLU B O 1
ATOM 2817 N N . LEU B 1 119 ? -6.465 -33.781 -7.766 1 98 119 LEU B N 1
ATOM 2818 C CA . LEU B 1 119 ? -5.551 -32.719 -7.422 1 98 119 LEU B CA 1
ATOM 2819 C C . LEU B 1 119 ? -6.32 -31.453 -7.02 1 98 119 LEU B C 1
ATOM 2821 O O . LEU B 1 119 ? -5.988 -30.812 -6.023 1 98 119 LEU B O 1
ATOM 2825 N N . GLU B 1 120 ? -7.285 -31.141 -7.781 1 97.5 120 GLU B N 1
ATOM 2826 C CA . GLU B 1 120 ? -8.102 -29.984 -7.473 1 97.5 120 GLU B CA 1
ATOM 2827 C C . GLU B 1 120 ? -8.75 -30.094 -6.094 1 97.5 120 GLU B C 1
ATOM 2829 O O . GLU B 1 120 ? -8.742 -29.141 -5.316 1 97.5 120 GLU B O 1
ATOM 2834 N N . LYS B 1 121 ? -9.281 -31.281 -5.809 1 96.69 121 LYS B N 1
ATOM 2835 C CA . LYS B 1 121 ? -9.906 -31.516 -4.512 1 96.69 121 LYS B CA 1
ATOM 2836 C C . LYS B 1 121 ? -8.906 -31.328 -3.375 1 96.69 121 LYS B C 1
ATOM 2838 O O . LYS B 1 121 ? -9.234 -30.734 -2.346 1 96.69 121 LYS B O 1
ATOM 2843 N N . GLU B 1 122 ? -7.797 -31.812 -3.609 1 96.88 122 GLU B N 1
ATOM 2844 C CA . GLU B 1 122 ? -6.738 -31.688 -2.609 1 96.88 122 GLU B CA 1
ATOM 2845 C C . GLU B 1 122 ? -6.355 -30.234 -2.379 1 96.88 122 GLU B C 1
ATOM 2847 O O . GLU B 1 122 ? -6.227 -29.797 -1.234 1 96.88 122 GLU B O 1
ATOM 2852 N N . VAL B 1 123 ? -6.203 -29.5 -3.426 1 97.06 123 VAL B N 1
ATOM 2853 C CA . VAL B 1 123 ? -5.742 -28.109 -3.373 1 97.06 123 VAL B CA 1
ATOM 2854 C C . VAL B 1 123 ? -6.812 -27.234 -2.725 1 97.06 123 VAL B C 1
ATOM 2856 O O . VAL B 1 123 ? -6.496 -26.266 -2.023 1 97.06 123 VAL B O 1
ATOM 2859 N N . ARG B 1 124 ? -8.023 -27.609 -2.873 1 95.44 124 ARG B N 1
ATOM 2860 C CA . ARG B 1 124 ? -9.141 -26.781 -2.426 1 95.44 124 ARG B CA 1
ATOM 2861 C C . ARG B 1 124 ? -9.367 -26.938 -0.927 1 95.44 124 ARG B C 1
ATOM 2863 O O . ARG B 1 124 ? -10.141 -26.188 -0.331 1 95.44 124 ARG B O 1
ATOM 2870 N N . ARG B 1 125 ? -8.664 -27.906 -0.338 1 94.56 125 ARG B N 1
ATOM 2871 C CA . ARG B 1 125 ? -8.688 -27.953 1.121 1 94.56 125 ARG B CA 1
ATOM 2872 C C . ARG B 1 125 ? -8.109 -26.672 1.717 1 94.56 125 ARG B C 1
ATOM 2874 O O . ARG B 1 125 ? -7.117 -26.125 1.213 1 94.56 125 ARG B O 1
ATOM 2881 N N . PRO B 1 126 ? -8.664 -26.141 2.766 1 90.12 126 PRO B N 1
ATOM 2882 C CA . PRO B 1 126 ? -8.32 -24.812 3.287 1 90.12 126 PRO B CA 1
ATOM 2883 C C . PRO B 1 126 ? -6.824 -24.656 3.551 1 90.12 126 PRO B C 1
ATOM 2885 O O . PRO B 1 126 ? -6.223 -23.656 3.137 1 90.12 126 PRO B O 1
ATOM 2888 N N . SER B 1 127 ? -6.191 -25.531 4.223 1 91.81 127 SER B N 1
ATOM 2889 C CA . SER B 1 127 ? -4.773 -25.422 4.547 1 91.81 127 SER B CA 1
ATOM 2890 C C . SER B 1 127 ? -3.916 -25.422 3.285 1 91.81 127 SER B C 1
ATOM 2892 O O . SER B 1 127 ? -2.949 -24.672 3.18 1 91.81 127 SER B O 1
ATOM 2894 N N . THR B 1 128 ? -4.34 -26.203 2.312 1 95.94 128 THR B N 1
ATOM 2895 C CA . THR B 1 128 ? -3.559 -26.312 1.086 1 95.94 128 THR B CA 1
ATOM 2896 C C . THR B 1 128 ? -3.826 -25.125 0.165 1 95.94 128 THR B C 1
ATOM 2898 O O . THR B 1 128 ? -2.93 -24.688 -0.553 1 95.94 128 THR B O 1
ATOM 2901 N N . PHE B 1 129 ? -5.031 -24.688 0.298 1 96.81 129 PHE B N 1
ATOM 2902 C CA . PHE B 1 129 ? -5.41 -23.609 -0.619 1 96.81 129 PHE B CA 1
ATOM 2903 C C . PHE B 1 129 ? -4.629 -22.344 -0.318 1 96.81 129 PHE B C 1
ATOM 2905 O O . PHE B 1 129 ? -4.273 -21.594 -1.232 1 96.81 129 PHE B O 1
ATOM 2912 N N . VAL B 1 130 ? -4.402 -22.125 0.951 1 96.44 130 VAL B N 1
ATOM 2913 C CA . VAL B 1 130 ? -3.613 -20.969 1.345 1 96.44 130 VAL B CA 1
ATOM 2914 C C . VAL B 1 130 ? -2.242 -21.016 0.674 1 96.44 130 VAL B C 1
ATOM 2916 O O . VAL B 1 130 ? -1.776 -20.016 0.117 1 96.44 130 VAL B O 1
ATOM 2919 N N . GLU B 1 131 ? -1.653 -22.156 0.675 1 97.12 131 GLU B N 1
ATOM 2920 C CA . GLU B 1 131 ? -0.352 -22.344 0.045 1 97.12 131 GLU B CA 1
ATOM 2921 C C . GLU B 1 131 ? -0.438 -22.172 -1.468 1 97.12 131 GLU B C 1
ATOM 2923 O O . GLU B 1 131 ? 0.426 -21.531 -2.074 1 97.12 131 GLU B O 1
ATOM 2928 N N . PHE B 1 132 ? -1.426 -22.703 -1.97 1 98.19 132 PHE B N 1
ATOM 2929 C CA . PHE B 1 132 ? -1.619 -22.609 -3.412 1 98.19 132 PHE B CA 1
ATOM 2930 C C . PHE B 1 132 ? -1.843 -21.172 -3.844 1 98.19 132 PHE B C 1
ATOM 2932 O O . PHE B 1 132 ? -1.287 -20.719 -4.852 1 98.19 132 PHE B O 1
ATOM 2939 N N . SER B 1 133 ? -2.686 -20.453 -3.088 1 97.88 133 SER B N 1
ATOM 2940 C CA . SER B 1 133 ? -2.963 -19.062 -3.406 1 97.88 133 SER B CA 1
ATOM 2941 C C . SER B 1 133 ? -1.688 -18.219 -3.395 1 97.88 133 SER B C 1
ATOM 2943 O O . SER B 1 133 ? -1.452 -17.422 -4.305 1 97.88 133 SER B O 1
ATOM 2945 N N . SER B 1 134 ? -0.893 -18.406 -2.438 1 98 134 SER B N 1
ATOM 2946 C CA . SER B 1 134 ? 0.395 -17.719 -2.355 1 98 134 SER B CA 1
ATOM 2947 C C . SER B 1 134 ? 1.284 -18.078 -3.543 1 98 134 SER B C 1
ATOM 2949 O O . SER B 1 134 ? 1.877 -17.188 -4.164 1 98 134 SER B O 1
ATOM 2951 N N . TYR B 1 135 ? 1.337 -19.297 -3.867 1 98.12 135 TYR B N 1
ATOM 2952 C CA . TYR B 1 135 ? 2.123 -19.766 -5.004 1 98.12 135 TYR B CA 1
ATOM 2953 C C . TYR B 1 135 ? 1.637 -19.141 -6.301 1 98.12 135 TYR B C 1
ATOM 2955 O O . TYR B 1 135 ? 2.443 -18.719 -7.137 1 98.12 135 TYR B O 1
ATOM 2963 N N . ALA B 1 136 ? 0.372 -19.125 -6.453 1 98.31 136 ALA B N 1
ATOM 2964 C CA . ALA B 1 136 ? -0.212 -18.609 -7.684 1 98.31 136 ALA B CA 1
ATOM 2965 C C . ALA B 1 136 ? 0.217 -17.156 -7.914 1 98.31 136 ALA B C 1
ATOM 2967 O O . ALA B 1 136 ? 0.573 -16.781 -9.031 1 98.31 136 ALA B O 1
ATOM 2968 N N . PHE B 1 137 ? 0.228 -16.406 -6.871 1 98.38 137 PHE B N 1
ATOM 2969 C CA . PHE B 1 137 ? 0.684 -15.023 -6.969 1 98.38 137 PHE B CA 1
ATOM 2970 C C . PHE B 1 137 ? 2.152 -14.961 -7.371 1 98.38 137 PHE B C 1
ATOM 2972 O O . PHE B 1 137 ? 2.514 -14.258 -8.312 1 98.38 137 PHE B O 1
ATOM 2979 N N . GLN B 1 138 ? 2.975 -15.711 -6.66 1 97.56 138 GLN B N 1
ATOM 2980 C CA . GLN B 1 138 ? 4.41 -15.719 -6.914 1 97.56 138 GLN B CA 1
ATOM 2981 C C . GLN B 1 138 ? 4.715 -16.172 -8.344 1 97.56 138 GLN B C 1
ATOM 2983 O O . GLN B 1 138 ? 5.602 -15.617 -8.992 1 97.56 138 GLN B O 1
ATOM 2988 N N . TYR B 1 139 ? 3.922 -17.156 -8.719 1 96.94 139 TYR B N 1
ATOM 2989 C CA . TYR B 1 139 ? 4.102 -17.734 -10.047 1 96.94 139 TYR B CA 1
ATOM 2990 C C . TYR B 1 139 ? 3.781 -16.719 -11.133 1 96.94 139 TYR B C 1
ATOM 2992 O O . TYR B 1 139 ? 4.316 -16.797 -12.242 1 96.94 139 TYR B O 1
ATOM 3000 N N . CYS B 1 140 ? 3.037 -15.727 -10.828 1 95.75 140 CYS B N 1
ATOM 3001 C CA . CYS B 1 140 ? 2.623 -14.711 -11.789 1 95.75 140 CYS B CA 1
ATOM 3002 C C . CYS B 1 140 ? 3.625 -13.562 -11.828 1 95.75 140 CYS B C 1
ATOM 3004 O O . CYS B 1 140 ? 3.543 -12.695 -12.703 1 95.75 140 CYS B O 1
ATOM 3006 N N . LEU B 1 141 ? 4.562 -13.555 -10.938 1 95.19 141 LEU B N 1
ATOM 3007 C CA . LEU B 1 141 ? 5.648 -12.586 -10.992 1 95.19 141 LEU B CA 1
ATOM 3008 C C . LEU B 1 141 ? 6.688 -12.992 -12.031 1 95.19 141 LEU B C 1
ATOM 3010 O O . LEU B 1 141 ? 7.418 -13.969 -11.836 1 95.19 141 LEU B O 1
ATOM 3014 N N . THR B 1 142 ? 6.836 -12.219 -13.125 1 91 142 THR B N 1
ATOM 3015 C CA . THR B 1 142 ? 7.629 -12.688 -14.258 1 91 142 THR B CA 1
ATOM 3016 C C . THR B 1 142 ? 8.961 -11.953 -14.32 1 91 142 THR B C 1
ATOM 3018 O O . THR B 1 142 ? 9.891 -12.398 -15 1 91 142 THR B O 1
ATOM 3021 N N . GLU B 1 143 ? 9.086 -10.82 -13.711 1 89.31 143 GLU B N 1
ATOM 3022 C CA . GLU B 1 143 ? 10.32 -10.047 -13.781 1 89.31 143 GLU B CA 1
ATOM 3023 C C 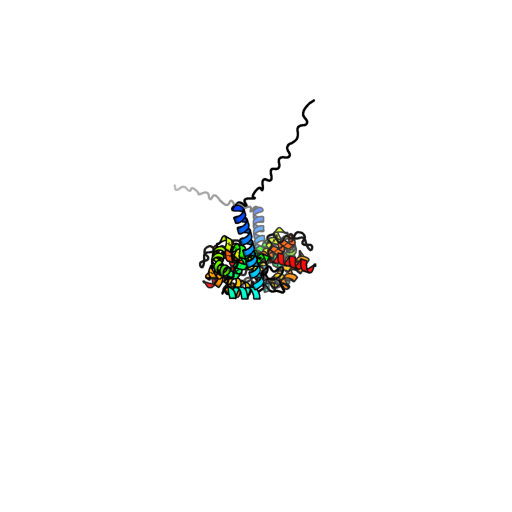. GLU B 1 143 ? 11.125 -10.164 -12.484 1 89.31 143 GLU B C 1
ATOM 3025 O O . GLU B 1 143 ? 10.547 -10.336 -11.406 1 89.31 143 GLU B O 1
ATOM 3030 N N . GLU B 1 144 ? 12.391 -9.914 -12.75 1 84.31 144 GLU B N 1
ATOM 3031 C CA . GLU B 1 144 ? 13.281 -9.953 -11.594 1 84.31 144 GLU B CA 1
ATOM 3032 C C . GLU B 1 144 ? 12.945 -8.844 -10.602 1 84.31 144 GLU B C 1
ATOM 3034 O O . GLU B 1 144 ? 12.672 -7.707 -11 1 84.31 144 GLU B O 1
ATOM 3039 N N . LYS B 1 145 ? 12.867 -9.086 -9.32 1 84.94 145 LYS B N 1
ATOM 3040 C CA . LYS B 1 145 ? 12.68 -8.148 -8.219 1 84.94 145 LYS B CA 1
ATOM 3041 C C . LYS B 1 145 ? 11.242 -7.629 -8.18 1 84.94 145 LYS B C 1
ATOM 3043 O O . LYS B 1 145 ? 10.93 -6.719 -7.41 1 84.94 145 LYS B O 1
ATOM 3048 N N . GLN B 1 146 ? 10.43 -8.102 -9.156 1 90.88 146 GLN B N 1
ATOM 3049 C CA . GLN B 1 146 ? 9.023 -7.727 -9.148 1 90.88 146 GLN B CA 1
ATOM 3050 C C . GLN B 1 146 ? 8.344 -8.172 -7.859 1 90.88 146 GLN B C 1
ATOM 3052 O O . GLN B 1 146 ? 8.523 -9.312 -7.422 1 90.88 146 GLN B O 1
ATOM 3057 N N . LYS B 1 147 ? 7.594 -7.191 -7.281 1 94.38 147 LYS B N 1
ATOM 3058 C CA . LYS B 1 147 ? 6.977 -7.535 -6.004 1 94.38 147 LYS B CA 1
ATOM 3059 C C . LYS B 1 147 ? 5.465 -7.328 -6.051 1 94.38 147 LYS B C 1
ATOM 3061 O O . LYS B 1 147 ? 4.773 -7.547 -5.055 1 94.38 147 LYS B O 1
ATOM 3066 N N . SER B 1 148 ? 4.984 -6.859 -7.172 1 97 148 SER B N 1
ATOM 3067 C CA . SER B 1 148 ? 3.561 -6.586 -7.316 1 97 148 SER B CA 1
ATOM 3068 C C . SER B 1 148 ? 3.068 -6.934 -8.719 1 97 148 SER B C 1
ATOM 3070 O O . SER B 1 148 ? 3.869 -7.098 -9.641 1 97 148 SER B O 1
ATOM 3072 N N . ILE B 1 149 ? 1.794 -7.172 -8.805 1 97.75 149 ILE B N 1
ATOM 3073 C CA . ILE B 1 149 ? 1.155 -7.52 -10.07 1 97.75 149 ILE B CA 1
ATOM 3074 C C . ILE B 1 149 ? 0.159 -6.43 -10.461 1 97.75 149 ILE B C 1
ATOM 3076 O O . ILE B 1 149 ? -0.556 -5.898 -9.602 1 97.75 149 ILE B O 1
ATOM 3080 N N . ASP B 1 150 ? 0.108 -6.086 -11.742 1 97.56 150 ASP B N 1
ATOM 3081 C CA . ASP B 1 150 ? -0.786 -5.031 -12.211 1 97.56 150 ASP B CA 1
ATOM 3082 C C . ASP B 1 150 ? -2.248 -5.445 -12.062 1 97.56 150 ASP B C 1
ATOM 3084 O O . ASP B 1 150 ? -2.561 -6.637 -12.023 1 97.56 150 ASP B O 1
ATOM 3088 N N . ILE B 1 151 ? -3.154 -4.531 -12.094 1 98.19 151 ILE B N 1
ATOM 3089 C CA . ILE B 1 151 ? -4.57 -4.711 -11.797 1 98.19 151 ILE B CA 1
ATOM 3090 C C . ILE B 1 151 ? -5.199 -5.652 -12.82 1 98.19 151 ILE B C 1
ATOM 3092 O O . ILE B 1 151 ? -5.977 -6.543 -12.461 1 98.19 151 ILE B O 1
ATOM 3096 N N . GLU B 1 152 ? -4.859 -5.441 -14.055 1 97.94 152 GLU B N 1
ATOM 3097 C CA . GLU B 1 152 ? -5.445 -6.285 -15.094 1 97.94 152 GLU B CA 1
ATOM 3098 C C . GLU B 1 152 ? -5.098 -7.754 -14.867 1 97.94 152 GLU B C 1
ATOM 3100 O O . GLU B 1 152 ? -5.98 -8.617 -14.906 1 97.94 152 GLU B O 1
ATOM 3105 N N . SER B 1 153 ? -3.869 -8.031 -14.641 1 97.56 153 SER B N 1
ATOM 3106 C CA . SER B 1 153 ? -3.404 -9.391 -14.406 1 97.56 153 SER B CA 1
ATOM 3107 C C . SER B 1 153 ? -3.998 -9.969 -13.125 1 97.56 153 SER B C 1
ATOM 3109 O O . SER B 1 153 ? -4.359 -11.148 -13.078 1 97.56 153 SER B O 1
ATOM 3111 N N . ILE B 1 154 ? -4.09 -9.133 -12.125 1 98.5 154 ILE B N 1
ATOM 3112 C CA . ILE B 1 154 ? -4.633 -9.562 -10.836 1 98.5 154 ILE B CA 1
ATOM 3113 C C . ILE B 1 154 ? -6.094 -9.977 -11 1 98.5 154 ILE B C 1
ATOM 3115 O O . ILE B 1 154 ? -6.535 -10.961 -10.414 1 98.5 154 ILE B O 1
ATOM 3119 N N . CYS B 1 155 ? -6.824 -9.25 -11.781 1 98.56 155 CYS B N 1
ATOM 3120 C CA . CYS B 1 155 ? -8.234 -9.562 -11.992 1 98.56 155 CYS B CA 1
ATOM 3121 C C . CYS B 1 155 ? -8.391 -10.938 -12.641 1 98.56 155 CYS B C 1
ATOM 3123 O O . CYS B 1 155 ? -9.25 -11.719 -12.242 1 98.56 155 CYS B O 1
ATOM 3125 N N . GLU B 1 156 ? -7.562 -11.203 -13.578 1 97.62 156 GLU B N 1
ATOM 3126 C CA . GLU B 1 156 ? -7.582 -12.516 -14.219 1 97.62 156 GLU B CA 1
ATOM 3127 C C . GLU B 1 156 ? -7.215 -13.617 -13.234 1 97.62 156 GLU B C 1
ATOM 3129 O O . GLU B 1 156 ? -7.852 -14.672 -13.211 1 97.62 156 GLU B O 1
ATOM 3134 N N . LEU B 1 157 ? -6.234 -13.328 -12.469 1 98.12 157 LEU B N 1
ATOM 3135 C CA . LEU B 1 157 ? -5.762 -14.32 -11.508 1 98.12 157 LEU B CA 1
ATOM 3136 C C . LEU B 1 157 ? -6.82 -14.586 -10.438 1 98.12 157 LEU B C 1
ATOM 3138 O O . LEU B 1 157 ? -7.008 -15.734 -10.023 1 98.12 157 LEU B O 1
ATOM 3142 N N . LEU B 1 158 ? -7.465 -13.555 -9.984 1 98.56 158 LEU B N 1
ATOM 3143 C CA . LEU B 1 158 ? -8.547 -13.695 -9.016 1 98.56 158 LEU B CA 1
ATOM 3144 C C . LEU B 1 158 ? -9.633 -14.633 -9.539 1 98.56 158 LEU B C 1
ATOM 3146 O O . LEU B 1 158 ? -10.078 -15.531 -8.828 1 98.56 158 LEU B O 1
ATOM 3150 N N . ASP B 1 159 ? -9.984 -14.422 -10.742 1 97.94 159 ASP B N 1
ATOM 3151 C CA . ASP B 1 159 ? -11 -15.258 -11.367 1 97.94 159 ASP B CA 1
ATOM 3152 C C . ASP B 1 159 ? -10.555 -16.719 -11.438 1 97.94 159 ASP B C 1
ATOM 3154 O O . ASP B 1 159 ? -11.32 -17.625 -11.109 1 97.94 159 ASP B O 1
ATOM 3158 N N . LEU B 1 160 ? -9.367 -16.844 -11.812 1 97.5 160 LEU B N 1
ATOM 3159 C CA . LEU B 1 160 ? -8.805 -18.172 -12.008 1 97.5 160 LEU B CA 1
ATOM 3160 C C . LEU B 1 160 ? -8.688 -18.906 -10.672 1 97.5 160 LEU B C 1
ATOM 3162 O O . LEU B 1 160 ? -9.086 -20.078 -10.562 1 97.5 160 LEU B O 1
ATOM 3166 N N . VAL B 1 161 ? -8.211 -18.328 -9.641 1 97.81 161 VAL B N 1
ATOM 3167 C CA . VAL B 1 161 ? -7.805 -18.984 -8.398 1 97.81 161 VAL B CA 1
ATOM 3168 C C . VAL B 1 161 ? -8.992 -19.047 -7.441 1 97.81 161 VAL B C 1
ATOM 3170 O O . VAL B 1 161 ? -9.227 -20.078 -6.805 1 97.81 161 VAL B O 1
ATOM 3173 N N . SER B 1 162 ? -9.805 -17.984 -7.41 1 96.81 162 SER B N 1
ATOM 3174 C CA . SER B 1 162 ? -10.789 -17.875 -6.336 1 96.81 162 SER B CA 1
ATOM 3175 C C . SER B 1 162 ? -12.203 -17.75 -6.895 1 96.81 162 SER B C 1
ATOM 3177 O O . SER B 1 162 ? -13.172 -17.766 -6.137 1 96.81 162 SER B O 1
ATOM 3179 N N . GLY B 1 163 ? -12.305 -17.625 -8.148 1 95.31 163 GLY B N 1
ATOM 3180 C CA . GLY B 1 163 ? -13.594 -17.344 -8.766 1 95.31 163 GLY B CA 1
ATOM 3181 C C . GLY B 1 163 ? -14.641 -18.391 -8.445 1 95.31 163 GLY B C 1
ATOM 3182 O O . GLY B 1 163 ? -15.797 -18.062 -8.18 1 95.31 163 GLY B O 1
ATOM 3183 N N . THR B 1 164 ? -14.25 -19.609 -8.438 1 92.69 164 THR B N 1
ATOM 3184 C CA . THR B 1 164 ? -15.203 -20.703 -8.242 1 92.69 164 THR B CA 1
ATOM 3185 C C . THR B 1 164 ? -15.695 -20.734 -6.801 1 92.69 164 THR B C 1
ATOM 3187 O O . THR B 1 164 ? -16.891 -20.922 -6.551 1 92.69 164 THR B O 1
ATOM 3190 N N . GLN B 1 165 ? -14.914 -20.547 -5.883 1 94.12 165 GLN B N 1
ATOM 3191 C CA . GLN B 1 165 ? -15.25 -20.688 -4.469 1 94.12 165 GLN B CA 1
ATOM 3192 C C . GLN B 1 165 ? -15.875 -19.406 -3.92 1 94.12 165 GLN B C 1
ATOM 3194 O O . GLN B 1 165 ? -16.719 -19.453 -3.021 1 94.12 165 GLN B O 1
ATOM 3199 N N . PHE B 1 166 ? -15.461 -18.297 -4.43 1 96.75 166 PHE B N 1
ATOM 3200 C CA . PHE B 1 166 ? -15.867 -17.016 -3.885 1 96.75 166 PHE B CA 1
ATOM 3201 C C . PHE B 1 166 ? -16.359 -16.094 -4.992 1 96.75 166 PHE B C 1
ATOM 3203 O O . PHE B 1 166 ? -15.914 -14.945 -5.102 1 96.75 166 PHE B O 1
ATOM 3210 N N . ARG B 1 167 ? -17.328 -16.547 -5.711 1 97.38 167 ARG B N 1
ATOM 3211 C CA . ARG B 1 167 ? -17.75 -15.891 -6.941 1 97.38 167 ARG B CA 1
ATOM 3212 C C . ARG B 1 167 ? -18.234 -14.477 -6.668 1 97.38 167 ARG B C 1
ATOM 3214 O O . ARG B 1 167 ? -17.781 -13.523 -7.301 1 97.38 167 ARG B O 1
ATOM 3221 N N . ALA B 1 168 ? -19.078 -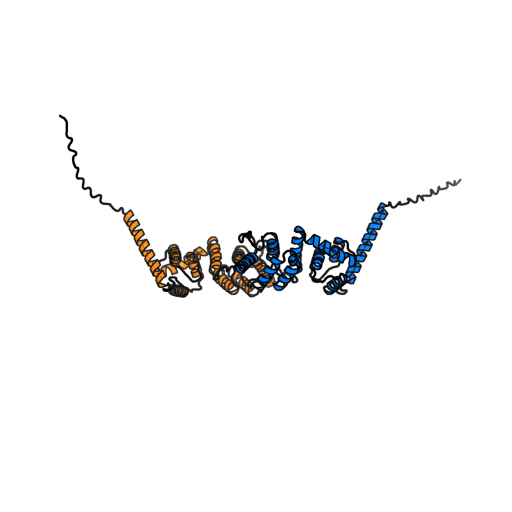14.312 -5.707 1 97.5 168 ALA B N 1
ATOM 3222 C CA . ALA B 1 168 ? -19.672 -13.008 -5.418 1 97.5 168 ALA B CA 1
ATOM 3223 C C . ALA B 1 168 ? -18.594 -12.016 -4.953 1 97.5 168 ALA B C 1
ATOM 3225 O O . ALA B 1 168 ? -18.562 -10.875 -5.426 1 97.5 168 ALA B O 1
ATOM 3226 N N . GLN B 1 169 ? -17.75 -12.445 -4.023 1 98.19 169 GLN B N 1
ATOM 3227 C CA . GLN B 1 169 ? -16.672 -11.594 -3.504 1 98.19 169 GLN B CA 1
ATOM 3228 C C . GLN B 1 169 ? -15.695 -11.211 -4.609 1 98.19 169 GLN B C 1
ATOM 3230 O O . GLN B 1 169 ? -15.297 -10.055 -4.715 1 98.19 169 GLN B O 1
ATOM 3235 N N . VAL B 1 170 ? -15.359 -12.172 -5.453 1 98.5 170 VAL B N 1
ATOM 3236 C CA . VAL B 1 170 ? -14.398 -11.938 -6.527 1 98.5 170 VAL B CA 1
ATOM 3237 C C . VAL B 1 170 ? -14.984 -10.969 -7.547 1 98.5 170 VAL B C 1
ATOM 3239 O O . VAL B 1 170 ? -14.312 -10.023 -7.969 1 98.5 170 VAL B O 1
ATOM 3242 N N . ASP B 1 171 ? -16.203 -11.148 -7.914 1 98.38 171 ASP B N 1
ATOM 3243 C CA . ASP B 1 171 ? -16.844 -10.273 -8.891 1 98.38 171 ASP B CA 1
ATOM 3244 C C . ASP B 1 171 ? -16.859 -8.828 -8.414 1 98.38 171 ASP B C 1
ATOM 3246 O O . ASP B 1 171 ? -16.5 -7.914 -9.164 1 98.38 171 ASP B O 1
ATOM 3250 N N . LEU B 1 172 ? -17.172 -8.664 -7.188 1 98.38 172 LEU B N 1
ATOM 3251 C CA . LEU B 1 172 ? -17.266 -7.312 -6.645 1 98.38 172 LEU B CA 1
ATOM 3252 C C . LEU B 1 172 ? -15.883 -6.703 -6.449 1 98.38 172 LEU B C 1
ATOM 3254 O O . LEU B 1 172 ? -15.688 -5.508 -6.672 1 98.38 172 LEU B O 1
ATOM 3258 N N . PHE B 1 173 ? -14.953 -7.48 -6.02 1 98.62 173 PHE B N 1
ATOM 3259 C CA . PHE B 1 173 ? -13.602 -6.961 -5.84 1 98.62 173 PHE B CA 1
ATOM 3260 C C . PHE B 1 173 ? -12.984 -6.59 -7.18 1 98.62 173 PHE B C 1
ATOM 3262 O O . PHE B 1 173 ? -12.289 -5.574 -7.293 1 98.62 173 PHE B O 1
ATOM 3269 N N . VAL B 1 174 ? -13.234 -7.375 -8.211 1 98.75 174 VAL B N 1
ATOM 3270 C CA . VAL B 1 174 ? -12.758 -7.07 -9.555 1 98.75 174 VAL B CA 1
ATOM 3271 C C . VAL B 1 174 ? -13.391 -5.77 -10.039 1 98.75 174 VAL B C 1
ATOM 3273 O O . VAL B 1 174 ? -12.711 -4.91 -10.609 1 98.75 174 VAL B O 1
ATOM 3276 N N . GLU B 1 175 ? -14.625 -5.648 -9.805 1 98.56 175 GLU B N 1
ATOM 3277 C CA . GLU B 1 175 ? -15.305 -4.406 -10.156 1 98.56 175 GLU B CA 1
ATOM 3278 C C . GLU B 1 175 ? -14.672 -3.211 -9.445 1 98.56 175 GLU B C 1
ATOM 3280 O O . GLU B 1 175 ? -14.406 -2.182 -10.07 1 98.56 175 GLU B O 1
ATOM 3285 N N . TYR B 1 176 ? -14.438 -3.369 -8.18 1 98.5 176 TYR B N 1
ATOM 3286 C CA . TYR B 1 176 ? -13.805 -2.318 -7.391 1 98.5 176 TYR B CA 1
ATOM 3287 C C . TYR B 1 176 ? -12.422 -1.979 -7.945 1 98.5 176 TYR B C 1
ATOM 3289 O O . TYR B 1 176 ? -12.086 -0.803 -8.102 1 98.5 176 TYR B O 1
ATOM 3297 N N . LEU B 1 177 ? -11.594 -3.027 -8.242 1 98.56 177 LEU B N 1
ATOM 3298 C CA . LEU B 1 177 ? -10.234 -2.826 -8.719 1 98.56 177 LEU B CA 1
ATOM 3299 C C . LEU B 1 177 ? -10.234 -2.074 -10.047 1 98.56 177 LEU B C 1
ATOM 3301 O O . LEU B 1 177 ? -9.352 -1.253 -10.305 1 98.56 177 LEU B O 1
ATOM 3305 N N . LYS B 1 178 ? -11.195 -2.311 -10.812 1 97.94 178 LYS B N 1
ATOM 3306 C CA . LYS B 1 178 ? -11.289 -1.659 -12.109 1 97.94 178 LYS B CA 1
ATOM 3307 C C . LYS B 1 178 ? -11.805 -0.231 -11.977 1 97.94 178 LYS B C 1
ATOM 3309 O O . LYS B 1 178 ? -11.516 0.623 -12.82 1 97.94 178 LYS B O 1
ATOM 3314 N N . ALA B 1 179 ? -12.508 0.047 -10.953 1 96.75 179 ALA B N 1
ATOM 3315 C CA . ALA B 1 179 ? -13.148 1.35 -10.766 1 96.75 179 ALA B CA 1
ATOM 3316 C C . ALA B 1 179 ? -12.211 2.318 -10.047 1 96.75 179 ALA B C 1
ATOM 3318 O O . ALA B 1 179 ? -12.188 3.514 -10.359 1 96.75 179 ALA B O 1
ATOM 3319 N N . GLN B 1 180 ? -11.445 1.79 -9.125 1 95.5 180 GLN B N 1
ATOM 3320 C CA . GLN B 1 180 ? -10.617 2.66 -8.297 1 95.5 180 GLN B CA 1
ATOM 3321 C C . GLN B 1 180 ? -9.375 3.123 -9.055 1 95.5 180 GLN B C 1
ATOM 3323 O O . GLN B 1 180 ? -8.961 2.488 -10.031 1 95.5 180 GLN B O 1
ATOM 3328 N N . ASN B 1 181 ? -8.727 4.238 -8.617 1 93.69 181 ASN B N 1
ATOM 3329 C CA . ASN B 1 181 ? -7.57 4.812 -9.305 1 93.69 181 ASN B CA 1
ATOM 3330 C C . ASN B 1 181 ? -6.371 4.949 -8.375 1 93.69 181 ASN B C 1
ATOM 3332 O O . ASN B 1 181 ? -5.309 5.414 -8.789 1 93.69 181 ASN B O 1
ATOM 3336 N N . ASP B 1 182 ? -6.48 4.52 -7.242 1 93.75 182 ASP B N 1
ATOM 3337 C CA . ASP B 1 182 ? -5.418 4.723 -6.258 1 93.75 182 ASP B CA 1
ATOM 3338 C C . ASP B 1 182 ? -4.328 3.664 -6.402 1 93.75 182 ASP B C 1
ATOM 3340 O O . ASP B 1 182 ? -3.158 3.928 -6.121 1 93.75 182 ASP B O 1
ATOM 3344 N N . TYR B 1 183 ? -4.777 2.502 -6.793 1 95.81 183 TYR B N 1
ATOM 3345 C CA . TYR B 1 183 ? -3.846 1.383 -6.895 1 95.81 183 TYR B CA 1
ATOM 3346 C C . TYR B 1 183 ? -3.631 0.981 -8.352 1 95.81 183 TYR B C 1
ATOM 3348 O O . TYR B 1 183 ? -4.594 0.812 -9.102 1 95.81 183 TYR B O 1
ATOM 3356 N N . LYS B 1 184 ? -2.371 0.795 -8.688 1 96.81 184 LYS B N 1
ATOM 3357 C CA . LYS B 1 184 ? -2.041 0.315 -10.023 1 96.81 184 LYS B CA 1
ATOM 3358 C C . LYS B 1 184 ? -1.623 -1.152 -9.992 1 96.81 184 LYS B C 1
ATOM 3360 O O . LYS B 1 184 ? -1.597 -1.817 -11.031 1 96.81 184 LYS B O 1
ATOM 3365 N N . VAL B 1 185 ? -1.211 -1.556 -8.82 1 97.25 185 VAL B N 1
ATOM 3366 C CA . VAL B 1 185 ? -0.691 -2.908 -8.641 1 97.25 185 VAL B CA 1
ATOM 3367 C C . VAL B 1 185 ? -1.153 -3.467 -7.297 1 97.25 185 VAL B C 1
ATOM 3369 O O . VAL B 1 185 ? -1.618 -2.71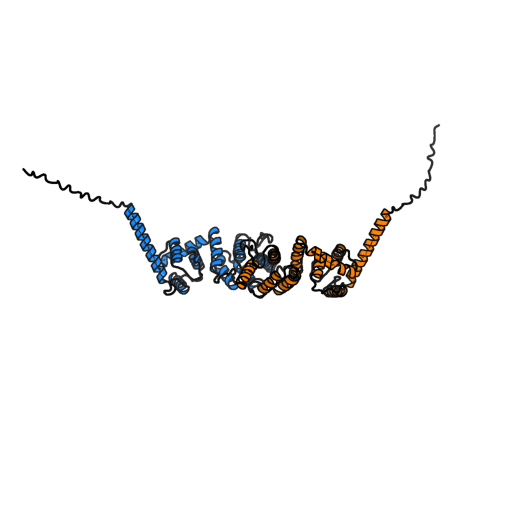9 -6.434 1 97.25 185 VAL B O 1
ATOM 3372 N N . ILE B 1 186 ? -1.088 -4.793 -7.16 1 98.19 186 ILE B N 1
ATOM 3373 C CA . ILE B 1 186 ? -1.409 -5.508 -5.93 1 98.19 186 ILE B CA 1
ATOM 3374 C C . ILE B 1 186 ? -0.2 -6.32 -5.473 1 98.19 186 ILE B C 1
ATOM 3376 O O . ILE B 1 186 ? 0.453 -6.98 -6.285 1 98.19 186 ILE B O 1
ATOM 3380 N N . ASN B 1 187 ? 0.163 -6.133 -4.223 1 97.19 187 ASN B N 1
ATOM 3381 C CA . ASN B 1 187 ? 1.27 -6.91 -3.67 1 97.19 187 ASN B CA 1
ATOM 3382 C C . ASN B 1 187 ? 0.774 -8.164 -2.955 1 97.19 187 ASN B C 1
ATOM 3384 O O . ASN B 1 187 ? -0.431 -8.414 -2.893 1 97.19 187 ASN B O 1
ATOM 3388 N N . MET B 1 188 ? 1.666 -9 -2.441 1 97.19 188 MET B N 1
ATOM 3389 C CA . MET B 1 188 ? 1.368 -10.289 -1.834 1 97.19 188 MET B CA 1
ATOM 3390 C C . MET B 1 188 ? 0.462 -10.125 -0.618 1 97.19 188 MET B C 1
ATOM 3392 O O . MET B 1 188 ? -0.501 -10.875 -0.449 1 97.19 188 MET B O 1
ATOM 3396 N N . ASP B 1 189 ? 0.771 -9.117 0.167 1 95.94 189 ASP B N 1
ATOM 3397 C CA . ASP B 1 189 ? -0.021 -8.898 1.372 1 95.94 189 ASP B CA 1
ATOM 3398 C C . ASP B 1 189 ? -1.476 -8.586 1.023 1 95.94 189 ASP B C 1
ATOM 3400 O O . ASP B 1 189 ? -2.395 -9.117 1.651 1 95.94 189 ASP B O 1
ATOM 3404 N N . GLN B 1 190 ? -1.626 -7.805 0.077 1 98.06 190 GLN B N 1
ATOM 3405 C CA . GLN B 1 190 ? -2.963 -7.434 -0.375 1 98.06 190 GLN B CA 1
ATOM 3406 C C . GLN B 1 190 ? -3.686 -8.625 -0.993 1 98.06 190 GLN B C 1
ATOM 3408 O O . GLN B 1 190 ? -4.871 -8.844 -0.735 1 98.06 190 GLN B O 1
ATOM 3413 N N . TRP B 1 191 ? -2.973 -9.414 -1.777 1 98.56 191 TRP B N 1
ATOM 3414 C CA . TRP B 1 191 ? -3.504 -10.633 -2.387 1 98.56 191 TRP B CA 1
ATOM 3415 C C . TRP B 1 191 ? -3.967 -11.617 -1.321 1 98.56 191 TRP B C 1
ATOM 3417 O O . TRP B 1 191 ? -5.113 -12.07 -1.342 1 98.56 191 TRP B O 1
ATOM 3427 N N . MET B 1 192 ? -3.137 -11.867 -0.362 1 98 192 MET B N 1
ATOM 3428 C CA . MET B 1 192 ? -3.467 -12.805 0.706 1 98 192 MET B CA 1
ATOM 3429 C C . MET B 1 192 ? -4.543 -12.234 1.621 1 98 192 MET B C 1
ATOM 3431 O O . MET B 1 192 ? -5.367 -12.977 2.158 1 98 192 MET B O 1
ATOM 3435 N N . GLY B 1 193 ? -4.547 -10.922 1.736 1 98.12 193 GLY B N 1
ATOM 3436 C CA . GLY B 1 193 ? -5.586 -10.258 2.51 1 98.12 193 GLY B CA 1
ATOM 3437 C C . GLY B 1 193 ? -6.98 -10.484 1.95 1 98.12 193 GLY B C 1
ATOM 3438 O O . GLY B 1 193 ? -7.93 -10.703 2.705 1 98.12 193 GLY B O 1
ATOM 3439 N N . PHE B 1 194 ? -7.078 -10.422 0.686 1 98.56 194 PHE B N 1
ATOM 3440 C CA . PHE B 1 194 ? -8.383 -10.648 0.077 1 98.56 194 PHE B CA 1
ATOM 3441 C C . PHE B 1 194 ? -8.844 -12.078 0.303 1 98.56 194 PHE B C 1
ATOM 3443 O O . PHE B 1 194 ? -10.031 -12.328 0.552 1 98.56 194 PHE B O 1
ATOM 3450 N N . TYR B 1 195 ? -7.93 -13.031 0.176 1 97.62 195 TYR B N 1
ATOM 3451 C CA . TYR B 1 195 ? -8.281 -14.422 0.464 1 97.62 195 TYR B CA 1
ATOM 3452 C C . TYR B 1 195 ? -8.797 -14.57 1.89 1 97.62 195 TYR B C 1
ATOM 3454 O O . TYR B 1 195 ? -9.812 -15.227 2.123 1 97.62 195 TYR B O 1
ATOM 3462 N N . ARG B 1 196 ? -8.102 -13.984 2.842 1 97 196 ARG B N 1
ATOM 3463 C CA . ARG B 1 196 ? -8.531 -13.992 4.234 1 97 196 ARG B CA 1
ATOM 3464 C C . ARG B 1 196 ? -9.906 -13.352 4.387 1 97 196 ARG B C 1
ATOM 3466 O O . ARG B 1 196 ? -10.75 -13.852 5.133 1 97 196 ARG B O 1
ATOM 3473 N N . PHE B 1 197 ? -10.094 -12.289 3.695 1 98.19 197 PHE B N 1
ATOM 3474 C CA . PHE B 1 197 ? -11.375 -11.586 3.691 1 98.19 197 PHE B CA 1
ATOM 3475 C C . PHE B 1 197 ? -12.5 -12.516 3.262 1 98.19 197 PHE B C 1
ATOM 3477 O O . PHE B 1 197 ? -13.539 -12.594 3.924 1 98.19 197 PHE B O 1
ATOM 3484 N N . CYS B 1 198 ? -12.312 -13.266 2.197 1 97.31 198 CYS B N 1
ATOM 3485 C CA . CYS B 1 198 ? -13.312 -14.172 1.666 1 97.31 198 CYS B CA 1
ATOM 3486 C C . CYS B 1 198 ? -13.656 -15.258 2.68 1 97.31 198 CYS B C 1
ATOM 3488 O O . CYS B 1 198 ? -14.805 -15.703 2.762 1 97.31 198 CYS B O 1
ATOM 3490 N N . ASN B 1 199 ? -12.719 -15.633 3.502 1 96.25 199 ASN B N 1
ATOM 3491 C CA . ASN B 1 199 ? -12.914 -16.734 4.434 1 96.25 199 ASN B CA 1
ATOM 3492 C C . ASN B 1 199 ? -13.461 -16.25 5.77 1 96.25 199 ASN B C 1
ATOM 3494 O O . ASN B 1 199 ? -14.242 -16.953 6.418 1 96.25 199 ASN B O 1
ATOM 3498 N N . GLU B 1 200 ? -13.133 -15.055 6.176 1 96.44 200 GLU B N 1
ATOM 3499 C CA . GLU B 1 200 ? -13.391 -14.648 7.555 1 96.44 200 GLU B CA 1
ATOM 3500 C C . GLU B 1 200 ? -14.578 -13.695 7.637 1 96.44 200 GLU B C 1
ATOM 3502 O O . GLU B 1 200 ? -15.195 -13.562 8.695 1 96.44 200 GLU B O 1
ATOM 3507 N N . ILE B 1 201 ? -14.844 -13.008 6.594 1 97.75 201 ILE B N 1
ATOM 3508 C CA . ILE B 1 201 ? -15.82 -11.93 6.676 1 97.75 201 ILE B CA 1
ATOM 3509 C C . ILE B 1 201 ? -17.156 -12.406 6.125 1 97.75 201 ILE B C 1
ATOM 3511 O O . ILE B 1 201 ? -17.219 -13.008 5.051 1 97.75 201 ILE B O 1
ATOM 3515 N N . SER B 1 202 ? -18.203 -12.133 6.922 1 96.75 202 SER B N 1
ATOM 3516 C CA . SER B 1 202 ? -19.547 -12.438 6.469 1 96.75 202 SER B CA 1
ATOM 3517 C C . SER B 1 202 ? -19.906 -11.648 5.211 1 96.75 202 SER B C 1
ATOM 3519 O O . SER B 1 202 ? -19.656 -10.445 5.133 1 96.75 202 SER B O 1
ATOM 3521 N N . PHE B 1 203 ? -20.547 -12.195 4.273 1 93.94 203 PHE B N 1
ATOM 3522 C CA . PHE B 1 203 ? -20.844 -11.578 2.988 1 93.94 203 PHE B CA 1
ATOM 3523 C C . PHE B 1 203 ? -22.25 -11.945 2.533 1 93.94 203 PHE B C 1
ATOM 3525 O O . PHE B 1 203 ? -22.672 -13.102 2.656 1 93.94 203 PHE B O 1
ATOM 3532 N N . PRO B 1 204 ? -22.922 -11 2.193 1 91.88 204 PRO B N 1
ATOM 3533 C CA . PRO B 1 204 ? -22.609 -9.633 1.787 1 91.88 204 PRO B CA 1
ATOM 3534 C C . PRO B 1 204 ? -22.844 -8.609 2.9 1 91.88 204 PRO B C 1
ATOM 3536 O O . PRO B 1 204 ? -22.656 -7.41 2.695 1 91.88 204 PRO B O 1
ATOM 3539 N N . ASP B 1 205 ? -23.172 -9.008 3.965 1 92.38 205 ASP B N 1
ATOM 3540 C CA . ASP B 1 205 ? -23.594 -8.07 4.996 1 92.38 205 ASP B CA 1
ATOM 3541 C C . ASP B 1 205 ? -22.391 -7.371 5.633 1 92.38 205 ASP B C 1
ATOM 3543 O O . ASP B 1 205 ? -22.531 -6.273 6.184 1 92.38 205 ASP B O 1
ATOM 3547 N N . LEU B 1 206 ? -21.234 -7.926 5.66 1 95.69 206 LEU B N 1
ATOM 3548 C CA . LEU B 1 206 ? -20 -7.355 6.168 1 95.69 206 LEU B CA 1
ATOM 3549 C C . LEU B 1 206 ? -20.109 -7.023 7.648 1 95.69 206 LEU B C 1
ATOM 3551 O O . LEU B 1 206 ? -19.453 -6.105 8.141 1 95.69 206 LEU B O 1
ATOM 3555 N N . SER B 1 207 ? -20.906 -7.691 8.422 1 94.75 207 SER B N 1
ATOM 3556 C CA . SER B 1 207 ? -21.281 -7.328 9.781 1 94.75 207 SER B CA 1
ATOM 3557 C C . SER B 1 207 ? -20.109 -7.477 10.75 1 94.75 207 SER B C 1
ATOM 3559 O O . SER B 1 207 ? -20.047 -6.801 11.773 1 94.75 207 SER B O 1
ATOM 3561 N N . ASN B 1 208 ? -19.219 -8.352 10.414 1 97 208 ASN B N 1
ATOM 3562 C CA . ASN B 1 208 ? -18.109 -8.617 11.336 1 97 208 ASN B CA 1
ATOM 3563 C C . ASN B 1 208 ? -16.812 -7.996 10.852 1 97 208 ASN B C 1
ATOM 3565 O O . ASN B 1 208 ? -15.727 -8.352 11.328 1 97 208 ASN B O 1
ATOM 3569 N N . TYR B 1 209 ? -16.891 -7.109 9.828 1 96.88 209 TYR B N 1
ATOM 3570 C CA . TYR B 1 209 ? -15.672 -6.441 9.383 1 96.88 209 TYR B CA 1
ATOM 3571 C C . TYR B 1 209 ? -15.273 -5.32 10.336 1 96.88 209 TYR B C 1
ATOM 3573 O O . TYR B 1 209 ? -16.094 -4.449 10.648 1 96.88 209 TYR B O 1
ATOM 3581 N N . ASP B 1 210 ? -14.102 -5.352 10.82 1 96.31 210 ASP B N 1
ATOM 3582 C CA . ASP B 1 210 ? -13.531 -4.324 11.688 1 96.31 210 ASP B CA 1
ATOM 3583 C C . ASP B 1 210 ? -12.312 -3.668 11.039 1 96.31 210 ASP B C 1
ATOM 3585 O O . ASP B 1 210 ? -11.242 -4.277 10.961 1 96.31 210 ASP B O 1
ATOM 3589 N N . PRO B 1 211 ? -12.453 -2.424 10.648 1 91.25 211 PRO B N 1
ATOM 3590 C CA . PRO B 1 211 ? -11.359 -1.732 9.961 1 91.25 211 PRO B CA 1
ATOM 3591 C C . PRO B 1 211 ? -10.148 -1.509 10.852 1 91.25 211 PRO B C 1
ATOM 3593 O O . PRO B 1 211 ? -9.07 -1.161 10.359 1 91.25 211 PRO B O 1
ATOM 3596 N N . ASN B 1 212 ? -10.297 -1.704 12.141 1 91.75 212 ASN B N 1
ATOM 3597 C CA . ASN B 1 212 ? -9.195 -1.474 13.062 1 91.75 212 ASN B CA 1
ATOM 3598 C C . ASN B 1 212 ? -8.305 -2.707 13.203 1 91.75 212 ASN B C 1
ATOM 3600 O O . ASN B 1 212 ? -7.27 -2.664 13.867 1 91.75 212 ASN B O 1
ATOM 3604 N N . LEU B 1 213 ? -8.672 -3.727 12.547 1 92.12 213 LEU B N 1
ATOM 3605 C CA . LEU B 1 213 ? -7.82 -4.914 12.508 1 92.12 213 LEU B CA 1
ATOM 3606 C C . LEU B 1 213 ? -6.781 -4.797 11.398 1 92.12 213 LEU B C 1
ATOM 3608 O O . LEU B 1 213 ? -6.812 -3.85 10.609 1 92.12 213 LEU B O 1
ATOM 3612 N N . ALA B 1 214 ? -5.816 -5.648 11.375 1 91.5 214 ALA B N 1
ATOM 3613 C CA . ALA B 1 214 ? -4.668 -5.562 10.477 1 91.5 214 ALA B CA 1
ATOM 3614 C C . ALA B 1 214 ? -5.047 -5.984 9.055 1 91.5 214 ALA B C 1
ATOM 3616 O O . ALA B 1 214 ? -4.543 -6.984 8.539 1 91.5 214 ALA B O 1
ATOM 3617 N N . TRP B 1 215 ? -5.977 -5.23 8.406 1 95.56 215 TRP B N 1
ATOM 3618 C CA . TRP B 1 215 ? -6.309 -5.418 6.996 1 95.56 215 TRP B CA 1
ATOM 3619 C C . TRP B 1 215 ? -5.488 -4.477 6.117 1 95.56 215 TRP B C 1
ATOM 3621 O O . TRP B 1 215 ? -5.246 -3.326 6.488 1 95.56 215 TRP B O 1
ATOM 3631 N N . PRO B 1 216 ? -5.086 -5.016 4.938 1 95.88 216 PRO B N 1
ATOM 3632 C CA . PRO B 1 216 ? -4.547 -4.039 3.986 1 95.88 216 PRO B CA 1
ATOM 3633 C C . PRO B 1 216 ? -5.531 -2.912 3.676 1 95.88 216 PRO B C 1
ATOM 3635 O O . PRO B 1 216 ? -6.734 -3.154 3.555 1 95.88 216 PRO B O 1
ATOM 3638 N N . LEU B 1 217 ? -4.992 -1.7 3.549 1 95.88 217 LEU B N 1
ATOM 3639 C CA . LEU B 1 217 ? -5.82 -0.515 3.352 1 95.88 217 LEU B CA 1
ATOM 3640 C C . LEU B 1 217 ? -6.762 -0.699 2.164 1 95.88 217 LEU B C 1
ATOM 3642 O O . LEU B 1 217 ? -7.895 -0.216 2.184 1 95.88 217 LEU B O 1
ATOM 3646 N N . ILE B 1 218 ? -6.379 -1.374 1.183 1 97.12 218 ILE B N 1
ATOM 3647 C CA . ILE B 1 218 ? -7.191 -1.565 -0.016 1 97.12 218 ILE B CA 1
ATOM 3648 C C . ILE B 1 218 ? -8.484 -2.285 0.347 1 97.12 218 ILE B C 1
ATOM 3650 O O . ILE B 1 218 ? -9.523 -2.055 -0.275 1 97.12 218 ILE B O 1
ATOM 3654 N N . LEU B 1 219 ? -8.461 -3.16 1.317 1 97.88 219 LEU B N 1
ATOM 3655 C CA . LEU B 1 219 ? -9.664 -3.887 1.713 1 97.88 219 LEU B CA 1
ATOM 3656 C C . LEU B 1 219 ? -10.602 -2.99 2.514 1 97.88 219 LEU B C 1
ATOM 3658 O O . LEU B 1 219 ? -11.82 -3.1 2.395 1 97.88 219 LEU B O 1
ATOM 3662 N N . ASP B 1 220 ? -10.023 -2.107 3.33 1 96.12 220 ASP B N 1
ATOM 3663 C CA . ASP B 1 220 ? -10.859 -1.094 3.967 1 96.12 220 ASP B CA 1
ATOM 3664 C C . ASP B 1 220 ? -11.594 -0.258 2.922 1 96.12 220 ASP B C 1
ATOM 3666 O O . ASP B 1 220 ? -12.797 -0.006 3.055 1 96.12 220 ASP B O 1
ATOM 3670 N N . ASN B 1 221 ? -10.875 0.163 1.949 1 96.38 221 ASN B N 1
ATOM 3671 C CA . ASN B 1 221 ? -11.469 0.941 0.866 1 96.38 221 ASN B CA 1
ATOM 3672 C C . ASN B 1 221 ? -12.539 0.146 0.126 1 96.38 221 ASN B C 1
ATOM 3674 O O . ASN B 1 221 ? -13.578 0.693 -0.239 1 96.38 221 ASN B O 1
ATOM 3678 N N . PHE B 1 222 ? -12.312 -1.086 -0.109 1 97.94 222 PHE B N 1
ATOM 3679 C CA . PHE B 1 222 ? -13.25 -1.976 -0.778 1 97.94 222 PHE B CA 1
ATOM 3680 C C . PHE B 1 222 ? -14.555 -2.078 0.011 1 97.94 222 PHE B C 1
ATOM 3682 O O . PHE B 1 222 ? -15.641 -1.979 -0.56 1 97.94 222 PHE B O 1
ATOM 3689 N N . VAL B 1 223 ? -14.438 -2.24 1.334 1 97.19 223 VAL B N 1
ATOM 3690 C CA . VAL B 1 223 ? -15.617 -2.355 2.193 1 97.19 223 VAL B CA 1
ATOM 3691 C C . VAL B 1 223 ? -16.422 -1.058 2.146 1 97.19 223 VAL B C 1
ATOM 3693 O O . VAL B 1 223 ? -17.641 -1.085 2.031 1 97.19 223 VAL B O 1
ATOM 3696 N N . GLU B 1 224 ? -15.719 0.036 2.234 1 94.88 224 GLU B N 1
ATOM 3697 C CA . GLU B 1 224 ? -16.391 1.326 2.141 1 94.88 224 GLU B CA 1
ATOM 3698 C C . GLU B 1 224 ? -17.109 1.478 0.803 1 94.88 224 GLU B C 1
ATOM 3700 O O . GLU B 1 224 ? -18.234 1.99 0.747 1 94.88 224 GLU B O 1
ATOM 3705 N N . TRP B 1 225 ? -16.469 1.091 -0.229 1 95.75 225 TRP B N 1
ATOM 3706 C CA . TRP B 1 225 ? -17.047 1.117 -1.568 1 95.75 225 TRP B CA 1
ATOM 3707 C C . TRP B 1 225 ? -18.297 0.25 -1.639 1 95.75 225 TRP B C 1
ATOM 3709 O O . TRP B 1 225 ? -19.312 0.654 -2.217 1 95.75 225 TRP B O 1
ATOM 3719 N N . LEU B 1 226 ? -18.234 -0.978 -1.073 1 96.31 226 LEU B N 1
ATOM 3720 C CA . LEU B 1 226 ? -19.375 -1.885 -1.03 1 96.31 226 LEU B CA 1
ATOM 3721 C C . LEU B 1 226 ? -20.547 -1.247 -0.292 1 96.31 226 LEU B C 1
ATOM 3723 O O . LEU B 1 226 ? -21.703 -1.337 -0.741 1 96.31 226 LEU B O 1
ATOM 3727 N N . GLU B 1 227 ? -20.188 -0.643 0.825 1 94.19 227 GLU B N 1
ATOM 3728 C CA . GLU B 1 227 ? -21.234 -0.013 1.639 1 94.19 227 GLU B CA 1
ATOM 3729 C C . GLU B 1 227 ? -21.875 1.154 0.9 1 94.19 227 GLU B C 1
ATOM 3731 O O . GLU B 1 227 ? -23.094 1.371 1.01 1 94.19 227 GLU B O 1
ATOM 3736 N N . ALA B 1 228 ? -21.156 1.892 0.156 1 92 228 ALA B N 1
ATOM 3737 C CA . ALA B 1 228 ? -21.672 3.014 -0.622 1 92 228 ALA B CA 1
ATOM 3738 C C . ALA B 1 228 ? -22.562 2.525 -1.766 1 92 228 ALA B C 1
ATOM 3740 O O . ALA B 1 228 ? -23.516 3.197 -2.146 1 92 228 ALA B O 1
ATOM 3741 N N . LYS B 1 229 ? -22.203 1.394 -2.318 1 90.25 229 LYS B N 1
ATOM 3742 C CA . LYS B 1 229 ? -22.969 0.802 -3.402 1 90.25 229 LYS B CA 1
ATOM 3743 C C . LYS B 1 229 ? -24.328 0.315 -2.904 1 90.25 229 LYS B C 1
ATOM 3745 O O . LYS B 1 229 ? -25.312 0.349 -3.643 1 90.25 229 LYS B O 1
ATOM 3750 N N . GLN B 1 230 ? -24.359 -0.158 -1.696 1 85 230 GLN B N 1
ATOM 3751 C CA . GLN B 1 230 ? -25.594 -0.692 -1.125 1 85 230 GLN B CA 1
ATOM 3752 C C . GLN B 1 230 ? -26.5 0.429 -0.625 1 85 230 GLN B C 1
ATOM 3754 O O . GLN B 1 230 ? -27.703 0.234 -0.463 1 85 230 GLN B O 1
ATOM 3759 N N . SER B 1 231 ? -25.938 1.591 -0.332 1 72.25 231 SER B N 1
ATOM 3760 C CA . SER B 1 231 ? -26.75 2.711 0.125 1 72.25 231 SER B CA 1
ATOM 3761 C C . SER B 1 231 ? -27.359 3.459 -1.05 1 72.25 231 SER B C 1
ATOM 3763 O O . SER B 1 231 ? -28.578 3.43 -1.236 1 72.25 231 SER B O 1
#

Secondary structure (DSSP, 8-state):
---------------------HHHHHHHHHHHHHHHHHHHHHHHHHHHS-TTTSSB-HHHHHHHHHHHT--TT-HHHHHHHHHHT--STT-B-HHHHHHHHHHHT--SHHHHHHHHHHHHHHHTSHHHHHHHHHHHHHHT--STT--EEEHHHHHHHHHHHHTTTSHHHHHHHHHHHHH-SSBSEEEHHHHHHHHHHHHHS-TTT-TT--TTSS--HHHHHHHHHHHHHH-/---------------------HHHHHHHHHHHHHHHHHHHHHHHHHHHS-TTTSSB-HHHHHHHHHHHT--TT-HHHHHHHHHHT--STT-B-HHHHHHHHHHHT--SHHHHHHHHHHHHHHHTSHHHHHHHHHHHHHHT--STT--EEEHHHHHHHHHHHHTTTSHHHHHHHHHHHHH-SSBSEEEHHHHHHHHHHHHHS-TTT-TT--TTSS--HHHHHHHHHHHHHH-

Nearest PDB structures (foldseek):
  5v89-assembly1_A  TM=9.467E-01  e=3.517E-15  Homo sapiens
  4gba-assembly1_A  TM=9.310E-01  e=5.121E-13  Homo sapiens
  4gba-assembly2_B  TM=9.338E-01  e=6.262E-13  Homo sapiens
  3kev-assembly1_A  TM=9.363E-01  e=4.455E-12  Galdieria sulphuraria
  6xop-assembly1_A  TM=9.135E-01  e=1.348E-11  Tequatrovirus T4

InterPro domains:
  IPR005176 Potentiating neddylation domain [PF03556] (111-225)
  IPR005176 Potentiating neddylation domain [PS51229] (36-227)
  IPR011992 EF-hand domain pair [SSF47473] (33-197)
  IPR014764 Defective-in-cullin neddylation protein [PTHR12281] (7-230)
  IPR042460 DCN1-like, PONY binding domain [G3DSA:1.10.238.200] (126-231)

Solvent-accessible surface area (backbone atoms only — not comparable to full-atom values): 26373 Å² total; per-residue (Å²): 139,88,82,74,92,76,84,82,80,78,80,77,79,74,80,75,74,76,71,72,46,72,61,51,51,48,51,50,47,49,49,48,51,51,48,52,47,48,48,38,38,50,50,54,49,58,73,34,28,39,84,87,78,62,25,28,33,58,68,25,50,45,50,50,21,57,74,48,70,43,64,76,83,38,50,57,55,55,49,46,38,55,62,23,62,48,78,48,71,60,40,39,45,65,67,28,46,50,49,23,28,58,75,60,71,29,55,45,64,68,47,43,48,66,38,40,64,58,49,46,56,56,40,65,35,69,79,42,29,55,53,48,53,54,46,54,54,57,39,66,49,84,52,89,90,55,69,56,40,45,52,72,60,44,45,54,48,44,49,54,77,40,23,82,85,36,44,70,62,44,54,51,49,43,52,48,60,71,68,50,79,60,61,50,47,44,37,63,67,49,54,52,40,51,56,49,43,68,74,70,41,49,78,86,75,45,79,72,63,59,83,88,48,99,63,48,67,68,56,51,51,49,52,52,51,53,54,55,68,74,96,131,89,80,84,78,74,82,78,82,78,70,85,76,75,78,77,73,76,70,71,47,71,62,51,53,49,52,49,46,50,49,49,51,51,48,53,46,49,49,38,38,51,52,53,48,59,74,34,28,38,83,88,78,63,26,27,34,57,67,25,50,46,52,50,21,57,76,46,71,41,64,74,80,39,51,56,55,55,49,45,39,56,61,20,62,48,78,49,71,59,40,39,45,65,68,29,47,52,50,24,28,59,75,61,71,30,56,46,65,69,46,43,49,66,38,41,63,57,49,46,56,54,40,66,35,70,79,43,30,56,55,47,53,54,46,54,54,58,39,67,49,83,52,89,89,54,68,57,41,45,51,70,61,45,44,54,47,45,48,53,76,40,24,83,85,37,43,70,64,44,54,51,50,44,52,46,60,71,68,51,77,60,61,50,48,44,36,64,66,50,54,52,40,50,57,48,43,70,74,71,39,50,79,87,74,45,79,73,64,58,82,87,46,99,64,47,66,68,55,51,52,48,50,53,50,52,53,59,70,72,102